Protein AF-A0A0B4C6R4-F1 (afdb_monomer)

Secondary structure (DSSP, 8-state):
--PPP----S---SSGGGS------S-S-----PEEEEEEEEEESTT--B-TT-EEEEEETTS-EEEEEEE---GGGTTSS-S---TTGGGTTTEEEEEESSS-EEEEEEEP---SS-HHHHHHHHHHHHHHHHHHHHHHHHHHHHHHIIIIIHHHHHHHHHHHHH-TTTGGGGHHHHHHHHHHHHHT-TTHHHHHHHTS-HHHHHHHHTHHHHHHHHHHHHHT-HHHHHHHHHHHHHHHHT-GGGHHHHHHHHHHHHTHHHHHHHHHHHHHH-SHHHHHHHHHHHHHHT--HHHHHHHHHTT-GGGHHHHHHHHHHHHHHHHHTTTT-HHHHHHHHHHHHHHHHHHHHHHHHTTTT--SSS--HHHHHHHHHHHHHHHHHHHHHHHHHHHTT--EEEEEETTSEEEEEEE-S-------TT-PPP---SS-TT---S-HHHHHHHHT-BTTB---STT-STTPPPPPTT--HHHHHHHHHHHHH-TT-EEEESSSSSSSB-TTSPBPPEEEE-TTSPPPEETTEEEEEEEETTTTEEEEEEE--

pLDDT: mean 71.75, std 19.53, range [26.69, 96.69]

Nearest PDB structures (foldseek):
  4oq1-assembly1_A  TM=5.839E-01  e=1.586E+00  Streptococcus pneumoniae TIGR4
  7rdr-assembly1_A  TM=2.436E-01  e=9.696E+00  unidentified
  7sqc-assembly1_1W  TM=1.570E-01  e=2.900E+00  Chlamydomonas reinhardtii
  7sqc-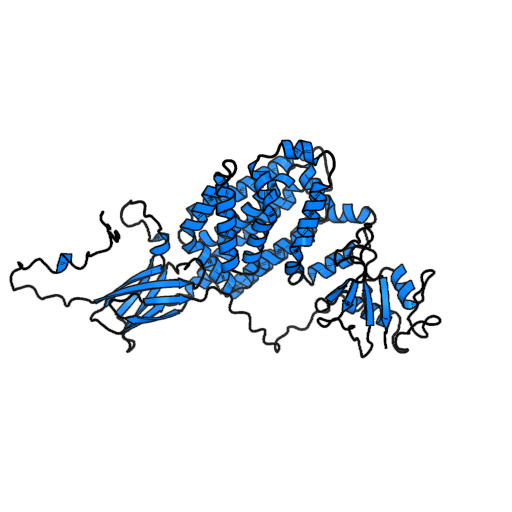assembly1_1K  TM=1.178E-01  e=4.613E+00  Chlamydomonas reinhardtii

Solvent-accessible surface area (backbone atoms only — not comparable to full-atom values): 30141 Å² total; per-residue (Å²): 134,82,90,82,80,87,84,90,78,87,88,82,59,84,71,61,70,71,77,72,75,93,79,73,79,95,81,66,83,76,72,74,75,58,24,54,30,42,33,40,27,25,32,65,48,89,74,51,34,18,44,48,62,40,35,36,35,33,20,36,81,85,66,52,76,62,46,71,81,48,52,18,32,28,64,69,66,54,73,81,70,76,91,64,90,70,84,67,62,54,82,56,33,6,26,43,74,51,67,30,86,55,77,48,56,31,34,42,30,38,49,59,58,78,39,81,66,61,49,70,60,42,48,53,55,52,48,51,53,45,55,56,43,40,55,50,46,56,59,65,42,37,55,48,48,50,65,49,38,74,77,72,46,67,82,56,43,70,61,50,58,53,48,47,75,73,29,63,79,67,54,59,82,58,48,68,62,55,55,46,46,51,48,53,51,60,73,64,47,76,75,60,48,60,64,56,53,73,67,49,57,71,42,49,54,54,44,53,78,47,38,68,56,59,48,49,26,56,46,20,48,21,71,34,36,59,58,57,22,54,52,33,50,52,52,49,40,55,56,35,61,75,37,80,77,27,44,71,59,24,49,53,46,49,51,49,60,62,60,27,38,58,22,50,40,33,48,36,52,40,34,34,75,46,64,56,40,41,45,53,38,51,37,56,46,51,48,56,72,65,57,46,75,66,48,57,49,50,28,47,77,52,61,47,50,63,41,48,52,59,51,54,50,24,50,52,30,39,56,50,24,37,34,18,54,74,65,60,35,49,64,59,19,49,50,32,41,46,52,29,49,49,52,42,49,51,37,45,50,43,43,58,73,41,70,86,78,68,82,60,74,94,65,50,69,30,54,56,59,37,50,57,56,51,49,58,61,66,50,30,68,52,52,31,49,30,39,50,17,53,60,24,53,45,70,48,76,29,78,36,38,46,80,40,80,25,70,37,76,39,83,37,62,46,68,69,77,79,77,59,85,83,70,67,71,80,80,70,74,84,61,67,88,85,56,61,78,48,45,72,70,31,46,39,21,24,41,69,29,52,100,91,40,64,8,18,38,53,88,27,37,93,97,48,52,42,40,58,83,88,47,48,74,67,54,49,40,29,55,50,30,50,59,75,64,38,82,83,49,39,75,44,61,74,35,62,88,64,49,58,46,23,99,84,71,43,53,16,39,24,36,44,16,37,93,87,68,43,58,45,66,57,96,86,42,33,36,46,40,33,34,14,86,69,45,74,35,47,64,42,46,39,47,61,134

Structure (mmCIF, N/CA/C/O backbone):
data_AF-A0A0B4C6R4-F1
#
_entry.id   AF-A0A0B4C6R4-F1
#
loop_
_atom_site.group_PDB
_atom_site.id
_atom_site.type_symbol
_atom_site.label_atom_id
_atom_site.label_alt_id
_atom_site.label_comp_id
_atom_site.label_asym_id
_atom_site.label_entity_id
_atom_site.label_seq_id
_atom_site.pdbx_PDB_ins_code
_atom_site.Cartn_x
_atom_site.Cartn_y
_atom_site.Cartn_z
_atom_site.occupancy
_atom_site.B_iso_or_equiv
_atom_site.auth_seq_id
_atom_site.auth_comp_id
_atom_site.auth_asym_id
_atom_site.auth_atom_id
_atom_site.pdbx_PDB_model_num
ATOM 1 N N . MET A 1 1 ? 20.514 -15.424 52.430 1.00 34.81 1 MET A N 1
ATOM 2 C CA . MET A 1 1 ? 19.840 -14.358 53.196 1.00 34.81 1 MET A CA 1
ATOM 3 C C . MET A 1 1 ? 18.773 -13.767 52.292 1.00 34.81 1 MET A C 1
ATOM 5 O O . MET A 1 1 ? 19.147 -13.250 51.255 1.00 34.81 1 MET A O 1
ATOM 9 N N . GLY A 1 2 ? 17.500 -13.946 52.667 1.00 31.70 2 GLY A N 1
ATOM 10 C CA . GLY A 1 2 ? 16.307 -13.232 52.178 1.00 31.70 2 GLY A CA 1
ATOM 11 C C . GLY A 1 2 ? 15.902 -13.377 50.701 1.00 31.70 2 GLY A C 1
ATOM 12 O O . GLY A 1 2 ? 16.563 -12.789 49.853 1.00 31.70 2 GLY A O 1
ATOM 13 N N . PRO A 1 3 ? 14.779 -14.047 50.374 1.00 29.89 3 PRO A N 1
ATOM 14 C CA . PRO A 1 3 ? 14.048 -13.753 49.149 1.00 29.89 3 PRO A CA 1
ATOM 15 C C . PRO A 1 3 ? 13.163 -12.515 49.385 1.00 29.89 3 PRO A C 1
ATOM 17 O O . PRO A 1 3 ? 12.374 -12.495 50.330 1.00 29.89 3 PRO A O 1
ATOM 20 N N . SER A 1 4 ? 13.292 -11.491 48.541 1.00 28.95 4 SER A N 1
ATOM 21 C CA . SER A 1 4 ? 12.327 -10.384 48.466 1.00 28.95 4 SER A CA 1
ATOM 22 C C . SER A 1 4 ? 11.392 -10.594 47.266 1.00 28.95 4 SER A C 1
ATOM 24 O O . SER A 1 4 ? 11.861 -11.066 46.228 1.00 28.95 4 SER A O 1
ATOM 26 N N . PRO A 1 5 ? 10.088 -10.291 47.399 1.00 37.41 5 PRO A N 1
ATOM 27 C CA . PRO A 1 5 ? 9.052 -10.701 46.458 1.00 37.41 5 PRO A CA 1
ATOM 28 C C . PRO A 1 5 ? 8.777 -9.658 45.362 1.00 37.41 5 PRO A C 1
ATOM 30 O O . PRO A 1 5 ? 9.142 -8.490 45.474 1.00 37.41 5 PRO A O 1
ATOM 33 N N . HIS A 1 6 ? 8.095 -10.125 44.316 1.00 30.67 6 HIS A N 1
ATOM 34 C CA . HIS A 1 6 ? 7.533 -9.370 43.196 1.00 30.67 6 HIS A CA 1
ATOM 35 C C . HIS A 1 6 ? 6.836 -8.060 43.606 1.00 30.67 6 HIS A C 1
ATOM 37 O O . HIS A 1 6 ? 5.961 -8.059 44.470 1.00 30.67 6 HIS A O 1
ATOM 43 N N . SER A 1 7 ? 7.157 -6.963 42.913 1.00 29.66 7 SER A N 1
ATOM 44 C CA . SER A 1 7 ? 6.390 -5.715 42.947 1.00 29.66 7 SER A CA 1
ATOM 45 C C . SER A 1 7 ? 5.370 -5.684 41.803 1.00 29.66 7 SER A C 1
ATOM 47 O O . SER A 1 7 ? 5.641 -5.163 40.723 1.00 29.66 7 SER A O 1
ATOM 49 N N . SER A 1 8 ? 4.183 -6.235 42.040 1.00 32.81 8 SER A N 1
ATOM 50 C CA . SER A 1 8 ? 2.961 -5.855 41.325 1.00 32.81 8 SER A CA 1
ATOM 51 C C . SER A 1 8 ? 2.418 -4.588 41.989 1.00 32.81 8 SER A C 1
ATOM 53 O O . SER A 1 8 ? 1.721 -4.658 43.001 1.00 32.81 8 SER A O 1
ATOM 55 N N . GLY A 1 9 ? 2.826 -3.425 41.489 1.00 31.73 9 GLY A N 1
ATOM 56 C CA . GLY A 1 9 ? 2.442 -2.131 42.039 1.00 31.73 9 GLY A CA 1
ATOM 57 C C . GLY A 1 9 ? 1.692 -1.302 41.012 1.00 31.73 9 GLY A C 1
ATOM 58 O O . GLY A 1 9 ? 2.299 -0.837 40.057 1.00 31.73 9 GLY A O 1
ATOM 59 N N . GLY A 1 10 ? 0.405 -1.076 41.275 1.00 33.78 10 GLY A N 1
ATOM 60 C CA . GLY A 1 10 ? -0.327 0.069 40.742 1.00 33.78 10 GLY A CA 1
ATOM 61 C C . GLY A 1 10 ? -1.400 -0.262 39.720 1.00 33.78 10 GLY A C 1
ATOM 62 O O . GLY A 1 10 ? -1.220 0.074 38.569 1.00 33.78 10 GLY A O 1
ATOM 63 N N . LEU A 1 11 ? -2.509 -0.859 40.159 1.00 34.34 11 LEU A N 1
ATOM 64 C CA . LEU A 1 11 ? -3.864 -0.647 39.624 1.00 34.34 11 LEU A CA 1
ATOM 65 C C . LEU A 1 11 ? -4.843 -1.248 40.651 1.00 34.34 11 LEU A C 1
ATOM 67 O O . LEU A 1 11 ? -5.426 -2.308 40.455 1.00 34.34 11 LEU A O 1
ATOM 71 N N . MET A 1 12 ? -4.957 -0.605 41.813 1.00 34.78 12 MET A N 1
ATOM 72 C CA . MET A 1 12 ? -6.008 -0.905 42.785 1.00 34.78 12 MET A CA 1
ATOM 73 C C . MET A 1 12 ? -6.695 0.402 43.193 1.00 34.78 12 MET A C 1
ATOM 75 O O . MET A 1 12 ? -6.145 1.220 43.923 1.00 34.78 12 MET A O 1
ATOM 79 N N . ASN A 1 13 ? -7.931 0.516 42.704 1.00 37.38 13 ASN A N 1
ATOM 80 C CA . ASN A 1 13 ? -9.104 0.960 43.450 1.00 37.38 13 ASN A CA 1
ATOM 81 C C . ASN A 1 13 ? -9.411 2.464 43.536 1.00 37.38 13 ASN A C 1
ATOM 83 O O . ASN A 1 13 ? -9.311 3.086 44.589 1.00 37.38 13 ASN A O 1
ATOM 87 N N . ALA A 1 14 ? -10.008 2.988 42.460 1.00 36.78 14 ALA A N 1
ATOM 88 C CA . ALA A 1 14 ? -11.039 4.027 42.584 1.00 36.78 14 ALA A CA 1
ATOM 89 C C . ALA A 1 14 ? -12.377 3.456 43.121 1.00 36.78 14 ALA A C 1
ATOM 91 O O . ALA A 1 14 ? -13.186 4.201 43.669 1.00 36.78 14 ALA A O 1
ATOM 92 N N . ALA A 1 15 ? -12.591 2.133 43.033 1.00 38.88 15 ALA A N 1
ATOM 93 C CA . ALA A 1 15 ? -13.784 1.458 43.554 1.00 38.88 15 ALA A CA 1
ATOM 94 C C . ALA A 1 15 ? -13.783 1.290 45.093 1.00 38.88 15 ALA A C 1
ATOM 96 O O . ALA A 1 15 ? -14.822 1.471 45.724 1.00 38.88 15 ALA A O 1
ATOM 97 N N . ASP A 1 16 ? -12.628 1.053 45.734 1.00 35.66 16 ASP A N 1
ATOM 98 C CA . ASP A 1 16 ? -12.569 0.875 47.203 1.00 35.66 16 ASP A CA 1
ATOM 99 C C . ASP A 1 16 ? -12.644 2.192 47.986 1.00 35.66 16 ASP A C 1
ATOM 101 O O . ASP A 1 16 ? -12.966 2.195 49.177 1.00 35.66 16 ASP A O 1
ATOM 105 N N . ALA A 1 17 ? -12.398 3.335 47.340 1.00 36.25 17 ALA A N 1
ATOM 106 C CA . ALA A 1 17 ? -12.518 4.637 47.993 1.00 36.25 17 ALA A CA 1
ATOM 107 C C . ALA A 1 17 ? -13.982 5.005 48.315 1.00 36.25 17 ALA A C 1
ATOM 109 O O . ALA A 1 17 ? -14.230 5.832 49.194 1.00 36.25 17 ALA A O 1
ATOM 110 N N . ALA A 1 18 ? -14.960 4.368 47.661 1.00 38.81 18 ALA A N 1
ATOM 111 C CA . ALA A 1 18 ? -16.380 4.603 47.917 1.00 38.81 18 ALA A CA 1
ATOM 112 C C . ALA A 1 18 ? -16.940 3.782 49.097 1.00 38.81 18 ALA A C 1
ATOM 114 O O . ALA A 1 18 ? -17.978 4.141 49.651 1.00 38.81 18 ALA A O 1
ATOM 115 N N . ALA A 1 19 ? -16.257 2.713 49.526 1.00 39.34 19 ALA A N 1
ATOM 116 C CA . ALA A 1 19 ? -16.806 1.749 50.484 1.00 39.34 19 ALA A CA 1
ATOM 117 C C . ALA A 1 19 ? -16.517 2.052 51.971 1.00 39.34 19 ALA A C 1
ATOM 119 O O . ALA A 1 19 ? -17.054 1.368 52.840 1.00 39.34 19 ALA A O 1
ATOM 120 N N . SER A 1 20 ? -15.700 3.061 52.307 1.00 41.09 20 SER A N 1
ATOM 121 C CA . SER A 1 20 ? -15.208 3.252 53.690 1.00 41.09 20 SER A CA 1
ATOM 122 C C . SER A 1 20 ? -15.695 4.504 54.432 1.00 41.09 20 SER A C 1
ATOM 124 O O . SER A 1 20 ? -15.267 4.737 55.561 1.00 41.09 20 SER A O 1
ATOM 126 N N . ASN A 1 21 ? -16.625 5.294 53.884 1.00 35.59 21 ASN A N 1
ATOM 127 C CA . ASN A 1 21 ? -17.087 6.520 54.552 1.00 35.59 21 ASN A CA 1
ATOM 128 C C . ASN A 1 21 ? -18.439 6.326 55.269 1.00 35.59 21 ASN A C 1
ATOM 130 O O . ASN A 1 21 ? -19.502 6.698 54.773 1.00 35.59 21 ASN A O 1
ATOM 134 N N . SER A 1 22 ? -18.403 5.725 56.462 1.00 43.62 22 SER A N 1
ATOM 135 C CA . SER A 1 22 ? -19.579 5.357 57.270 1.00 43.62 22 SER A CA 1
ATOM 136 C C . SER A 1 22 ? -20.221 6.519 58.055 1.00 43.62 22 SER A C 1
ATOM 138 O O . SER A 1 22 ? -20.624 6.342 59.205 1.00 43.62 22 SER A O 1
ATOM 140 N N . SER A 1 23 ? -20.314 7.725 57.490 1.00 46.41 23 SER A N 1
ATOM 141 C CA . SER A 1 23 ? -20.817 8.900 58.225 1.00 46.41 23 SER A CA 1
ATOM 142 C C . SER A 1 23 ? -21.620 9.888 57.370 1.00 46.41 23 SER A C 1
ATOM 144 O O . SER A 1 23 ? -21.361 11.091 57.362 1.00 46.41 23 SER A O 1
ATOM 146 N N . ARG A 1 24 ? -22.668 9.407 56.686 1.00 38.00 24 ARG A N 1
ATOM 147 C CA . ARG A 1 24 ? -23.722 10.278 56.131 1.00 38.00 24 ARG A CA 1
ATOM 148 C C . ARG A 1 24 ? -25.085 9.994 56.782 1.00 38.00 24 ARG A C 1
ATOM 150 O O . ARG A 1 24 ? -25.396 8.833 57.037 1.00 38.00 24 ARG A O 1
ATOM 157 N N . PRO A 1 25 ? -25.880 11.036 57.096 1.00 40.75 25 PRO A N 1
ATOM 158 C CA . PRO A 1 25 ? -27.148 10.888 57.802 1.00 40.75 25 PRO A CA 1
ATOM 159 C C . PRO A 1 25 ? -28.175 10.131 56.952 1.00 40.75 25 PRO A C 1
ATOM 161 O O . PRO A 1 25 ? -28.283 10.332 55.742 1.00 40.75 25 PRO A O 1
ATOM 164 N N . VAL A 1 26 ? -28.934 9.263 57.622 1.00 46.47 26 VAL A N 1
ATOM 165 C CA . VAL A 1 26 ? -30.017 8.443 57.067 1.00 46.47 26 VAL A CA 1
ATOM 166 C C . VAL A 1 26 ? -31.141 9.367 56.593 1.00 46.47 26 VAL A C 1
ATOM 168 O O . VAL A 1 26 ? -31.941 9.846 57.392 1.00 46.47 26 VAL A O 1
ATOM 171 N N . GLY A 1 27 ? -31.162 9.670 55.298 1.00 46.12 27 GLY A N 1
ATOM 172 C CA . GLY A 1 27 ? -32.176 10.550 54.711 1.00 46.12 27 GLY A CA 1
ATOM 173 C C . GLY A 1 27 ? -31.995 10.885 53.232 1.00 46.12 27 GLY A C 1
ATOM 174 O O . GLY A 1 27 ? -32.727 11.724 52.718 1.00 46.12 27 GLY A O 1
ATOM 175 N N . LEU A 1 28 ? -31.050 10.254 52.535 1.00 42.50 28 LEU A N 1
ATOM 176 C CA . LEU A 1 28 ? -30.930 10.366 51.087 1.00 42.50 28 LEU A CA 1
ATOM 177 C C . LEU A 1 28 ? -31.431 9.060 50.486 1.00 42.50 28 LEU A C 1
ATOM 179 O O . LEU A 1 28 ? -30.980 7.984 50.873 1.00 42.50 28 LEU A O 1
ATOM 183 N N . VAL A 1 29 ? -32.395 9.173 49.575 1.00 43.81 29 VAL A N 1
ATOM 184 C CA . VAL A 1 29 ? -32.734 8.119 48.621 1.00 43.81 29 VAL A CA 1
ATOM 185 C C . VAL A 1 29 ? -31.407 7.610 48.064 1.00 43.81 29 VAL A C 1
ATOM 187 O O . VAL A 1 29 ? -30.680 8.382 47.442 1.00 43.81 29 VAL A O 1
ATOM 190 N N . CYS A 1 30 ? -31.040 6.361 48.360 1.00 46.34 30 CYS A N 1
ATOM 191 C CA . CYS A 1 30 ? -29.966 5.715 47.623 1.00 46.34 30 CYS A CA 1
ATOM 192 C C . CYS A 1 30 ? -30.422 5.728 46.167 1.00 46.34 30 CYS A C 1
ATOM 194 O O . CYS A 1 30 ? -31.392 5.045 45.831 1.00 46.34 30 CYS A O 1
ATOM 196 N N . GLU A 1 31 ? -29.779 6.534 45.321 1.00 52.34 31 GLU A N 1
ATOM 197 C CA . GLU A 1 31 ? -29.832 6.245 43.895 1.00 52.34 31 GLU A CA 1
ATOM 198 C C . GLU A 1 31 ? -29.427 4.773 43.746 1.00 52.34 31 GLU A C 1
ATOM 200 O O . GLU A 1 31 ? -28.472 4.345 44.408 1.00 52.34 31 GLU A O 1
ATOM 205 N N . PRO A 1 32 ? -30.199 3.958 43.006 1.00 55.75 32 PRO A N 1
ATOM 206 C CA . PRO A 1 32 ? -29.834 2.565 42.812 1.00 55.75 32 PRO A CA 1
ATOM 207 C C . PRO A 1 32 ? -28.404 2.537 42.277 1.00 55.75 32 PRO A C 1
ATOM 209 O O . PRO A 1 32 ? -28.096 3.280 41.347 1.00 55.75 32 PRO A O 1
ATOM 212 N N . CYS A 1 33 ? -27.532 1.735 42.896 1.00 60.56 33 CYS A N 1
ATOM 213 C CA . CYS A 1 33 ? -26.173 1.534 42.408 1.00 60.56 33 CYS A CA 1
ATOM 214 C C . CYS A 1 33 ? -26.273 1.075 40.949 1.00 60.56 33 CYS A C 1
ATOM 216 O O . CYS A 1 33 ? -26.639 -0.072 40.695 1.00 60.56 33 CYS A O 1
ATOM 218 N N . GLN A 1 34 ? -26.031 1.983 40.004 1.00 73.75 34 GLN A N 1
ATOM 219 C CA . GLN A 1 34 ? -25.993 1.637 38.592 1.00 73.75 34 GLN A CA 1
ATOM 220 C C . GLN A 1 34 ? -24.768 0.754 38.375 1.00 73.75 34 GLN A C 1
ATOM 222 O O . GLN A 1 34 ? -23.678 1.039 38.878 1.00 73.75 34 GLN A O 1
ATOM 227 N N . ALA A 1 35 ? -24.971 -0.361 37.685 1.00 80.88 35 ALA A N 1
ATOM 228 C CA . ALA A 1 35 ? -23.885 -1.254 37.344 1.00 80.88 35 ALA A CA 1
ATOM 229 C C . ALA A 1 35 ? -23.090 -0.624 36.198 1.00 80.88 35 ALA A C 1
ATOM 231 O O . ALA A 1 35 ? -23.662 -0.242 35.179 1.00 80.88 35 ALA A O 1
ATOM 232 N N . VAL A 1 36 ? -21.773 -0.522 36.345 1.00 83.31 36 VAL A N 1
ATOM 233 C CA . VAL A 1 36 ? -20.920 0.021 35.284 1.00 83.31 36 VAL A CA 1
ATOM 234 C C . VAL A 1 36 ? -20.619 -1.082 34.274 1.00 83.31 36 VAL A C 1
ATOM 236 O O . VAL A 1 36 ? -20.193 -2.184 34.635 1.00 83.31 36 VAL A O 1
ATOM 239 N N . GLY A 1 37 ? -20.842 -0.785 32.999 1.00 85.62 37 GLY A N 1
ATOM 240 C CA . GLY A 1 37 ? -20.429 -1.623 31.884 1.00 85.62 37 GLY A CA 1
ATOM 241 C C . GLY A 1 37 ? -19.327 -0.952 31.075 1.00 85.62 37 GLY A C 1
ATOM 242 O O . GLY A 1 37 ? -19.273 0.275 30.965 1.00 85.62 37 GLY A O 1
ATOM 243 N N . TRP A 1 38 ? -18.437 -1.761 30.507 1.00 88.25 38 TRP A N 1
ATOM 244 C CA . TRP A 1 38 ? -17.374 -1.285 29.632 1.00 88.25 38 TRP A CA 1
ATOM 245 C C . TRP A 1 38 ? -17.141 -2.263 28.482 1.00 88.25 38 TRP A C 1
ATOM 247 O O . TRP A 1 38 ? -17.266 -3.479 28.635 1.00 88.25 38 TRP A O 1
ATOM 257 N N . MET A 1 39 ? -16.832 -1.725 27.307 1.00 92.31 39 MET A N 1
ATOM 258 C CA . MET A 1 39 ? -16.548 -2.489 26.094 1.00 92.31 39 MET A CA 1
ATOM 259 C C . MET A 1 39 ? -15.341 -1.913 25.361 1.00 92.31 39 MET A C 1
ATOM 261 O O . MET A 1 39 ? -15.028 -0.727 25.496 1.00 92.31 39 MET A O 1
ATOM 265 N N . TYR A 1 40 ? -14.703 -2.747 24.545 1.00 92.69 40 TYR A N 1
ATOM 266 C CA . TYR A 1 40 ? -13.702 -2.327 23.568 1.00 92.69 40 TYR A CA 1
ATOM 267 C C . TYR A 1 40 ? -13.986 -2.978 22.216 1.00 92.69 40 TYR A C 1
ATOM 269 O O . TYR A 1 40 ? -14.372 -4.145 22.142 1.00 92.69 40 TYR A O 1
ATOM 277 N N . ALA A 1 41 ? -13.862 -2.186 21.155 1.00 94.25 41 ALA A N 1
ATOM 278 C CA . ALA A 1 41 ? -14.040 -2.625 19.784 1.00 94.25 41 ALA A CA 1
ATOM 279 C C . ALA A 1 41 ? -12.694 -2.583 19.069 1.00 94.25 41 ALA A C 1
ATOM 281 O O . ALA A 1 41 ? -12.068 -1.522 19.004 1.00 94.25 41 ALA A O 1
ATOM 282 N N . GLN A 1 42 ? -12.264 -3.722 18.534 1.00 94.19 42 GLN A N 1
ATOM 283 C CA . GLN A 1 42 ? -10.971 -3.864 17.868 1.00 94.19 42 GLN A CA 1
ATOM 284 C C . GLN A 1 42 ? -11.026 -4.890 16.735 1.00 94.19 42 GLN A C 1
ATOM 286 O O . GLN A 1 42 ? -11.927 -5.733 16.667 1.00 94.19 42 GLN A O 1
ATOM 291 N N . TYR A 1 43 ? -10.051 -4.804 15.841 1.00 93.19 43 TYR A N 1
ATOM 292 C CA . TYR A 1 43 ? -9.765 -5.847 14.876 1.00 93.19 43 TYR A CA 1
ATOM 293 C C . TYR A 1 43 ? -8.974 -6.983 15.533 1.00 93.19 43 TYR A C 1
ATOM 295 O O . TYR A 1 43 ? -8.234 -6.770 16.489 1.00 93.19 43 TYR A O 1
ATOM 303 N N . ASP A 1 44 ? -9.169 -8.196 15.025 1.00 91.56 44 ASP A N 1
ATOM 304 C CA . ASP A 1 44 ? -8.348 -9.367 15.341 1.00 91.56 44 ASP A CA 1
ATOM 305 C C . ASP A 1 44 ? -7.111 -9.364 14.428 1.00 91.56 44 ASP A C 1
ATOM 307 O O . ASP A 1 44 ? -7.080 -10.019 13.384 1.00 91.56 44 ASP A O 1
ATOM 311 N N . ASP A 1 45 ? -6.147 -8.504 14.753 1.00 90.81 45 ASP A N 1
ATOM 312 C CA . ASP A 1 45 ? -4.862 -8.338 14.071 1.00 90.81 45 ASP A CA 1
ATOM 313 C C . ASP A 1 45 ? -3.706 -8.250 15.077 1.00 90.81 45 ASP A C 1
ATOM 315 O O . ASP A 1 45 ? -3.913 -8.118 16.279 1.00 90.81 45 ASP A O 1
ATOM 319 N N . ARG A 1 46 ? -2.457 -8.284 14.586 1.00 89.94 46 ARG A N 1
ATOM 320 C CA . ARG A 1 46 ? -1.239 -8.236 15.428 1.00 89.94 46 ARG A CA 1
ATOM 321 C C . ARG A 1 46 ? -1.223 -7.029 16.363 1.00 89.94 46 ARG A C 1
ATOM 323 O O . ARG A 1 46 ? -0.613 -7.041 17.427 1.00 89.94 46 ARG A O 1
ATOM 330 N N . TRP A 1 47 ? -1.843 -5.964 15.896 1.00 88.62 47 TRP A N 1
ATOM 331 C CA . TRP A 1 47 ? -1.876 -4.676 16.534 1.00 88.62 47 TRP A CA 1
ATOM 332 C C . TRP A 1 47 ? -3.070 -4.528 17.488 1.00 88.62 47 TRP A C 1
ATOM 334 O O . TRP A 1 47 ? -3.055 -3.572 18.251 1.00 88.62 47 TRP A O 1
ATOM 344 N N . ASP A 1 48 ? -4.069 -5.412 17.521 1.00 89.56 48 ASP A N 1
ATOM 345 C CA . ASP A 1 48 ? -5.338 -5.154 18.228 1.00 89.56 48 ASP A CA 1
ATOM 346 C C . ASP A 1 48 ? -5.909 -3.777 17.836 1.00 89.56 48 ASP A C 1
ATOM 348 O O . ASP A 1 48 ? -6.216 -2.922 18.671 1.00 89.56 48 ASP A O 1
ATOM 352 N N . THR A 1 49 ? -5.933 -3.496 16.532 1.00 90.75 49 THR A N 1
ATOM 353 C CA . THR A 1 49 ? -6.244 -2.175 15.989 1.00 90.75 49 THR A CA 1
ATOM 354 C C . THR A 1 49 ? -7.642 -1.747 16.448 1.00 90.75 49 THR A C 1
ATOM 356 O O . THR A 1 49 ? -8.621 -2.429 16.145 1.00 90.75 49 THR A O 1
ATOM 359 N N . PRO A 1 50 ? -7.790 -0.612 17.151 1.00 90.12 50 PRO A N 1
ATOM 360 C CA . PRO A 1 50 ? -9.094 -0.175 17.637 1.00 90.12 50 PRO A CA 1
ATOM 361 C C . PRO A 1 50 ? -10.082 0.156 16.511 1.00 90.12 50 PRO A C 1
ATOM 363 O O . PRO A 1 50 ? -9.691 0.548 15.410 1.00 90.12 50 PRO A O 1
ATOM 366 N N . ILE A 1 51 ? -11.383 0.098 16.810 1.00 91.25 51 ILE A N 1
ATOM 367 C CA . ILE A 1 51 ? -12.467 0.608 15.956 1.00 91.25 51 ILE A CA 1
ATOM 368 C C . ILE A 1 51 ? -13.021 1.900 16.582 1.00 91.25 51 ILE A C 1
ATOM 370 O O . ILE A 1 51 ? -13.987 1.854 17.353 1.00 91.25 51 ILE A O 1
ATOM 374 N N . PRO A 1 52 ? -12.420 3.068 16.299 1.00 87.25 52 PRO A N 1
ATOM 375 C CA . PRO A 1 52 ? -12.836 4.325 16.912 1.00 87.25 52 PRO A CA 1
ATOM 376 C C . PRO A 1 52 ? -14.092 4.927 16.260 1.00 87.25 52 PRO A C 1
ATOM 378 O O . PRO A 1 52 ? -14.446 4.607 15.122 1.00 87.25 52 PRO A O 1
ATOM 381 N N . LEU A 1 53 ? -14.762 5.834 16.980 1.00 86.44 53 LEU A N 1
ATOM 382 C CA . LEU A 1 53 ? -15.927 6.615 16.536 1.00 86.44 53 LEU A CA 1
ATOM 383 C C . LEU A 1 53 ? -17.144 5.793 16.055 1.00 86.44 53 LEU A C 1
ATOM 385 O O . LEU A 1 53 ? -18.073 6.357 15.463 1.00 86.44 53 LEU A O 1
ATOM 389 N N . ALA A 1 54 ? -17.168 4.486 16.321 1.00 89.75 54 ALA A N 1
ATOM 390 C CA . ALA A 1 54 ? -18.273 3.601 15.975 1.00 89.75 54 ALA A CA 1
ATOM 391 C C . ALA A 1 54 ? -19.446 3.839 16.927 1.00 89.75 54 ALA A C 1
ATOM 393 O O . ALA A 1 54 ? -19.240 3.960 18.134 1.00 89.75 54 ALA A O 1
ATOM 394 N N . GLN A 1 55 ? -20.665 3.922 16.394 1.00 92.50 55 GLN A N 1
ATOM 395 C CA . GLN A 1 55 ? -21.857 4.072 17.223 1.00 92.50 55 GLN A CA 1
ATOM 396 C C . GLN A 1 55 ? -22.130 2.780 17.985 1.00 92.50 55 GLN A C 1
ATOM 398 O O . GLN A 1 55 ? -22.101 1.699 17.403 1.00 92.50 55 GLN A O 1
ATOM 403 N N . VAL A 1 56 ? -22.414 2.911 19.277 1.00 93.88 56 VAL A N 1
ATOM 404 C CA . VAL A 1 56 ? -22.672 1.792 20.178 1.00 93.88 56 VAL A CA 1
ATOM 405 C C . VAL A 1 56 ? -24.136 1.798 20.600 1.00 93.88 56 VAL A C 1
ATOM 407 O O . VAL A 1 56 ? -24.711 2.837 20.945 1.00 93.88 56 VAL A O 1
ATOM 410 N N . GLN A 1 57 ? -24.727 0.610 20.603 1.00 94.56 57 GLN A N 1
ATOM 411 C CA . GLN A 1 57 ? -25.989 0.326 21.262 1.00 94.56 57 GLN A CA 1
ATOM 412 C C . GLN A 1 57 ? -25.789 -0.825 22.241 1.00 94.56 57 GLN A C 1
ATOM 414 O O . GLN A 1 57 ? -25.237 -1.870 21.898 1.00 94.56 57 GLN A O 1
ATOM 419 N N . VAL A 1 58 ? -26.262 -0.632 23.466 1.00 93.06 58 VAL A N 1
ATOM 420 C CA . VAL A 1 58 ? -26.266 -1.645 24.513 1.00 93.06 58 VAL A CA 1
ATOM 421 C C . VAL A 1 58 ? -27.708 -1.995 24.827 1.00 93.06 58 VAL A C 1
ATOM 423 O O . VAL A 1 58 ? -28.536 -1.121 25.087 1.00 93.06 58 VAL A O 1
ATOM 426 N N . SER A 1 59 ? -28.018 -3.282 24.822 1.00 93.12 59 SER A N 1
ATOM 427 C CA . SER A 1 59 ? -29.321 -3.807 25.217 1.00 93.12 59 SER A CA 1
ATOM 428 C C . SER A 1 59 ? -29.179 -4.924 26.243 1.00 93.12 59 SER A C 1
ATOM 430 O O . SER A 1 59 ? -28.112 -5.519 26.397 1.00 93.12 59 SER A O 1
ATOM 432 N N . ASP A 1 60 ? -30.249 -5.192 26.983 1.00 89.75 60 ASP A N 1
ATOM 433 C CA . ASP A 1 60 ? -30.333 -6.390 27.809 1.00 89.75 60 ASP A CA 1
ATOM 434 C C . ASP A 1 60 ? -30.501 -7.649 26.932 1.00 89.75 60 ASP A C 1
ATOM 436 O O . ASP A 1 60 ? -30.705 -7.585 25.717 1.00 89.75 60 ASP A O 1
ATOM 440 N N . ILE A 1 61 ? -30.453 -8.831 27.550 1.00 86.00 61 ILE A N 1
ATOM 441 C CA . ILE A 1 61 ? -30.636 -10.106 26.833 1.00 86.00 61 ILE A CA 1
ATOM 442 C C . ILE A 1 61 ? -32.020 -10.259 26.168 1.00 86.00 61 ILE A C 1
ATOM 444 O O . ILE A 1 61 ? -32.192 -11.110 25.296 1.00 86.00 61 ILE A O 1
ATOM 448 N N . ASN A 1 62 ? -33.005 -9.452 26.570 1.00 86.25 62 ASN A N 1
ATOM 449 C CA . ASN A 1 62 ? -34.361 -9.448 26.024 1.00 86.25 62 ASN A CA 1
ATOM 450 C C . ASN A 1 62 ? -34.535 -8.411 24.897 1.00 86.25 62 ASN A C 1
ATOM 452 O O . ASN A 1 62 ? -35.618 -8.328 24.315 1.00 86.25 62 ASN A O 1
ATOM 456 N N . GLY A 1 63 ? -33.490 -7.639 24.575 1.00 84.38 63 GLY A N 1
ATOM 457 C CA . GLY A 1 63 ? -33.493 -6.598 23.549 1.00 84.38 63 GLY A CA 1
ATOM 458 C C . GLY A 1 63 ? -33.990 -5.229 24.023 1.00 84.38 63 GLY A C 1
ATOM 459 O O . GLY A 1 63 ? -34.184 -4.340 23.194 1.00 84.38 63 GLY A O 1
ATOM 460 N N . ALA A 1 64 ? -34.199 -5.021 25.326 1.00 89.38 64 ALA A N 1
ATOM 461 C CA . ALA A 1 64 ? -34.501 -3.700 25.865 1.00 89.38 64 ALA A CA 1
ATOM 462 C C . ALA A 1 64 ? -33.238 -2.830 25.838 1.00 89.38 64 ALA A C 1
ATOM 464 O O . ALA A 1 64 ? -32.203 -3.211 26.380 1.00 89.38 64 ALA A O 1
ATOM 465 N N . VAL A 1 65 ? -33.317 -1.661 25.200 1.00 91.44 65 VAL A N 1
ATOM 466 C CA . VAL A 1 65 ? -32.185 -0.732 25.087 1.00 91.44 65 VAL A CA 1
ATOM 467 C C . VAL A 1 65 ? -31.831 -0.175 26.466 1.00 91.44 65 VAL A C 1
ATOM 469 O O . VAL A 1 65 ? -32.680 0.401 27.145 1.00 91.44 65 VAL A O 1
ATOM 472 N N . ILE A 1 66 ? -30.573 -0.361 26.858 1.00 88.88 66 ILE A N 1
ATOM 473 C CA . ILE A 1 66 ? -29.975 0.151 28.096 1.00 88.88 66 ILE A CA 1
ATOM 474 C C . ILE A 1 66 ? -29.295 1.489 27.825 1.00 88.88 66 ILE A C 1
ATOM 476 O O . ILE A 1 66 ? -29.488 2.440 28.576 1.00 88.88 66 ILE A O 1
ATOM 480 N N . ASP A 1 67 ? -28.527 1.555 26.741 1.00 88.00 67 ASP A N 1
ATOM 481 C CA . ASP A 1 67 ? -27.825 2.754 26.306 1.00 88.00 67 ASP A CA 1
ATOM 482 C C . ASP A 1 67 ? -27.746 2.773 24.775 1.00 88.00 67 ASP A C 1
ATOM 484 O O . ASP A 1 67 ? -27.641 1.728 24.129 1.00 88.00 67 ASP A O 1
ATOM 488 N N . SER A 1 68 ? -27.837 3.953 24.174 1.00 86.38 68 SER A N 1
ATOM 489 C CA . SER A 1 68 ? -27.826 4.109 22.720 1.00 86.38 68 SER A CA 1
ATOM 490 C C . SER A 1 68 ? -27.330 5.484 22.310 1.00 86.38 68 SER A C 1
ATOM 492 O O . SER A 1 68 ? -27.684 6.486 22.929 1.00 86.38 68 SER A O 1
ATOM 494 N N . GLY A 1 69 ? -26.593 5.539 21.201 1.00 76.88 69 GLY A N 1
ATOM 495 C CA . GLY A 1 69 ? -26.155 6.795 20.589 1.00 76.88 69 GLY A CA 1
ATOM 496 C C . GLY A 1 69 ? -24.781 7.276 21.055 1.00 76.88 69 GLY A C 1
ATOM 497 O O . GLY A 1 69 ? -24.273 8.255 20.508 1.00 76.88 69 GLY A O 1
ATOM 498 N N . GLY A 1 70 ? -24.155 6.573 22.002 1.00 87.06 70 GLY A N 1
ATOM 499 C CA . GLY A 1 70 ? -22.744 6.744 22.330 1.00 87.06 70 GLY A CA 1
ATOM 500 C C . GLY A 1 70 ? -21.820 6.281 21.202 1.00 87.06 70 GLY A C 1
ATOM 501 O O . GLY A 1 70 ? -22.237 5.565 20.289 1.00 87.06 70 GLY A O 1
ATOM 502 N N . ARG A 1 71 ? -20.553 6.702 21.251 1.00 90.56 71 ARG A N 1
ATOM 503 C CA . ARG A 1 71 ? -19.520 6.299 20.287 1.00 90.56 71 ARG A CA 1
ATOM 504 C C . ARG A 1 71 ? -18.275 5.801 20.995 1.00 90.56 71 ARG A C 1
ATOM 506 O O . ARG A 1 71 ? -17.913 6.331 22.043 1.00 90.56 71 ARG A O 1
ATOM 513 N N . THR A 1 72 ? -17.587 4.845 20.383 1.00 90.50 72 THR A N 1
ATOM 514 C CA . THR A 1 72 ? -16.257 4.442 20.837 1.00 90.50 72 THR A CA 1
ATOM 515 C C . THR A 1 72 ? -15.269 5.609 20.746 1.00 90.50 72 THR A C 1
ATOM 517 O O . THR A 1 72 ? -15.338 6.430 19.822 1.00 90.50 72 THR A O 1
ATOM 520 N N . LYS A 1 73 ? -14.334 5.699 21.699 1.00 86.75 73 LYS A N 1
ATOM 521 C CA . LYS A 1 73 ? -13.312 6.758 21.728 1.00 86.75 73 LYS A CA 1
ATOM 522 C C . LYS A 1 73 ? -12.461 6.736 20.449 1.00 86.75 73 LYS A C 1
ATOM 524 O O . LYS A 1 73 ? -11.953 5.686 20.063 1.00 86.75 73 LYS A O 1
ATOM 529 N N . GLY A 1 74 ? -12.291 7.891 19.809 1.00 79.12 74 GLY A N 1
ATOM 530 C CA . GLY A 1 74 ? -11.356 8.126 18.700 1.00 79.12 74 GLY A CA 1
ATOM 531 C C . GLY A 1 74 ? -10.335 9.218 19.013 1.00 79.12 74 GLY A C 1
ATOM 532 O O . GLY A 1 74 ? -10.489 9.937 20.003 1.00 79.12 74 GLY A O 1
ATOM 533 N N . LEU A 1 75 ? -9.316 9.380 18.161 1.00 71.00 75 LEU A N 1
ATOM 534 C CA . LEU A 1 75 ? -8.254 10.379 18.378 1.00 71.00 75 LEU A CA 1
ATOM 535 C C . LEU A 1 75 ? -8.815 11.802 18.504 1.00 71.00 75 LEU A C 1
ATOM 537 O O . LEU A 1 75 ? -8.394 12.555 19.367 1.00 71.00 75 LEU A O 1
ATOM 541 N N . ALA A 1 76 ? -9.828 12.157 17.707 1.00 62.78 76 ALA A N 1
ATOM 542 C CA . ALA A 1 76 ? -10.467 13.477 17.774 1.00 62.78 76 ALA A CA 1
ATOM 543 C C . ALA A 1 76 ? -11.228 13.744 19.090 1.00 62.78 76 ALA A C 1
ATOM 545 O O . ALA A 1 76 ? -11.476 14.897 19.438 1.00 62.78 76 ALA A O 1
ATOM 546 N N . THR A 1 77 ? -11.629 12.689 19.803 1.00 58.09 77 THR A N 1
ATOM 547 C CA . THR A 1 77 ? -12.280 12.777 21.122 1.00 58.09 77 THR A CA 1
ATOM 548 C C . THR A 1 77 ? -11.289 12.601 22.274 1.00 58.09 77 THR A C 1
ATOM 550 O O . THR A 1 77 ? -11.620 12.905 23.416 1.00 58.09 77 THR A O 1
ATOM 553 N N . PHE A 1 78 ? -10.079 12.122 21.979 1.00 54.19 78 PHE A N 1
ATOM 554 C CA . PHE A 1 78 ? -9.001 11.902 22.932 1.00 54.19 78 PHE A CA 1
ATOM 555 C C . PHE A 1 78 ? -8.154 13.182 23.044 1.00 54.19 78 PHE A C 1
ATOM 557 O O . PHE A 1 78 ? -7.659 13.685 22.042 1.00 54.19 78 PHE A O 1
ATOM 564 N N . GLY A 1 79 ? -8.016 13.754 24.245 1.00 49.00 79 GLY A N 1
ATOM 565 C CA . GLY A 1 79 ? -7.309 15.032 24.456 1.00 49.00 79 GLY A CA 1
ATOM 566 C C . GLY A 1 79 ? -8.192 16.288 24.549 1.00 49.00 79 GLY A C 1
ATOM 567 O O . GLY A 1 79 ? -7.667 17.397 24.625 1.00 49.00 79 GLY A O 1
ATOM 568 N N . LEU A 1 80 ? -9.523 16.137 24.594 1.00 45.75 80 LEU A N 1
ATOM 569 C CA . LEU A 1 80 ? -10.428 17.177 25.121 1.00 45.75 80 LEU A CA 1
ATOM 570 C C . LEU A 1 80 ? -10.529 17.148 26.657 1.00 45.75 80 LEU A C 1
ATOM 572 O O . LEU A 1 80 ? -11.061 18.083 27.251 1.00 45.75 80 LEU A O 1
ATOM 576 N N . GLU A 1 81 ? -9.994 16.107 27.294 1.00 46.06 81 GLU A N 1
ATOM 577 C CA . GLU A 1 81 ? -9.870 15.991 28.744 1.00 46.06 81 GLU A CA 1
ATOM 578 C C . GLU A 1 81 ? -8.407 16.280 29.126 1.00 46.06 81 GLU A C 1
ATOM 580 O O . GLU A 1 81 ? -7.506 15.501 28.839 1.00 46.06 81 GLU A O 1
ATOM 585 N N . ASP A 1 82 ? -8.191 17.482 29.666 1.00 40.97 82 ASP A N 1
ATOM 586 C CA . ASP A 1 82 ? -7.020 17.983 30.395 1.00 40.97 82 ASP A CA 1
ATOM 587 C C . ASP A 1 82 ? -5.624 17.494 29.970 1.00 40.97 82 ASP A C 1
ATOM 589 O O . ASP A 1 82 ? -5.046 16.654 30.643 1.00 40.97 82 ASP A O 1
ATOM 593 N N . GLY A 1 83 ? -5.041 18.128 28.939 1.00 39.69 83 GLY A N 1
ATOM 594 C CA . GLY A 1 83 ? -3.644 18.623 28.858 1.00 39.69 83 GLY A CA 1
ATOM 595 C C . GLY A 1 83 ? -2.450 17.753 29.297 1.00 39.69 83 GLY A C 1
ATOM 596 O O . GLY A 1 83 ? -1.330 18.266 29.351 1.00 39.69 83 GLY A O 1
ATOM 597 N N . ILE A 1 84 ? -2.643 16.481 29.625 1.00 40.25 84 ILE A N 1
ATOM 598 C CA . ILE A 1 84 ? -1.625 15.563 30.119 1.00 40.25 84 ILE A CA 1
ATOM 599 C C . ILE A 1 84 ? -1.188 14.695 28.933 1.00 40.25 84 ILE A C 1
ATOM 601 O O . ILE A 1 84 ? -2.030 14.092 28.269 1.00 40.25 84 ILE A O 1
ATOM 605 N N . PRO A 1 85 ? 0.118 14.606 28.631 1.00 39.69 85 PRO A N 1
ATOM 606 C CA . PRO A 1 85 ? 0.613 13.653 27.650 1.00 39.69 85 PRO A CA 1
ATOM 607 C C . PRO A 1 85 ? 0.313 12.235 28.150 1.00 39.69 85 PRO A C 1
ATOM 609 O O . PRO A 1 85 ? 0.884 11.792 29.148 1.00 39.69 85 PRO A O 1
ATOM 612 N N . HIS A 1 86 ? -0.593 11.527 27.481 1.00 45.69 86 HIS A N 1
ATOM 613 C CA . HIS A 1 86 ? -0.881 10.132 27.794 1.00 45.69 86 HIS A CA 1
ATOM 614 C C . HIS A 1 86 ? 0.174 9.233 27.141 1.00 45.69 86 HIS A C 1
ATOM 616 O O . HIS A 1 86 ? 0.429 9.334 25.941 1.00 45.69 86 HIS A O 1
ATOM 622 N N . GLN A 1 87 ? 0.772 8.324 27.915 1.00 45.31 87 GLN A N 1
ATOM 623 C CA . GLN A 1 87 ? 1.465 7.176 27.333 1.00 45.31 87 GLN A CA 1
ATOM 624 C C . GLN A 1 87 ? 0.419 6.225 26.736 1.00 45.31 87 GLN A C 1
ATOM 626 O O . GLN A 1 87 ? -0.544 5.853 27.402 1.00 45.31 87 GLN A O 1
ATOM 631 N N . SER A 1 88 ? 0.628 5.833 25.477 1.00 55.41 88 SER A N 1
ATOM 632 C CA . SER A 1 88 ? -0.165 4.845 24.730 1.00 55.41 88 SER A CA 1
ATOM 633 C C . SER A 1 88 ? -1.667 5.151 24.590 1.00 55.41 88 SER A C 1
ATOM 635 O O . SER A 1 88 ? -2.519 4.371 25.008 1.00 55.41 88 SER A O 1
ATOM 637 N N . VAL A 1 89 ? -1.995 6.257 23.909 1.00 65.31 89 VAL A N 1
ATOM 638 C CA . VAL A 1 89 ? -3.370 6.625 23.494 1.00 65.31 89 VAL A CA 1
ATOM 639 C C . VAL A 1 89 ? -4.121 5.450 22.852 1.00 65.31 89 VAL A C 1
ATOM 641 O O . VAL A 1 89 ? -5.311 5.253 23.080 1.00 65.31 89 VAL A O 1
ATOM 644 N N . ARG A 1 90 ? -3.393 4.625 22.097 1.00 70.62 90 ARG A N 1
ATOM 645 C CA . ARG A 1 90 ? -3.867 3.458 21.351 1.00 70.62 90 ARG A CA 1
ATOM 646 C C . ARG A 1 90 ? -4.753 2.495 22.150 1.00 70.62 90 ARG A C 1
ATOM 648 O O . ARG A 1 90 ? -5.767 2.068 21.615 1.00 70.62 90 ARG A O 1
ATOM 655 N N . HIS A 1 91 ? -4.418 2.193 23.409 1.00 71.81 91 HIS A N 1
ATOM 656 C CA . HIS A 1 91 ? -5.185 1.241 24.233 1.00 71.81 91 HIS A CA 1
ATOM 657 C C . HIS A 1 91 ? -6.521 1.799 24.742 1.00 71.81 91 HIS A C 1
ATOM 659 O O . HIS A 1 91 ? -7.390 1.036 25.156 1.00 71.81 91 HIS A O 1
ATOM 665 N N . GLU A 1 92 ? -6.696 3.121 24.727 1.00 76.88 92 GLU A N 1
ATOM 666 C CA . GLU A 1 92 ? -7.951 3.754 25.135 1.00 76.88 92 GLU A CA 1
ATOM 667 C C . GLU A 1 92 ? -8.920 3.968 23.969 1.00 76.88 92 GLU A C 1
ATOM 669 O O . GLU A 1 92 ? -10.125 4.140 24.179 1.00 76.88 92 GLU A O 1
ATOM 674 N N . LEU A 1 93 ? -8.419 3.965 22.735 1.00 84.75 93 LEU A N 1
ATOM 675 C CA . LEU A 1 93 ? -9.250 4.098 21.544 1.00 84.75 93 LEU A CA 1
ATOM 676 C C . LEU A 1 93 ? -10.111 2.846 21.344 1.00 84.75 93 LEU A C 1
ATOM 678 O O . LEU A 1 93 ? -9.780 1.756 21.797 1.00 84.75 93 LEU A O 1
ATOM 682 N N . GLY A 1 94 ? -11.261 3.001 20.687 1.00 88.25 94 GLY A N 1
ATOM 683 C CA . GLY A 1 94 ? -12.210 1.902 20.489 1.00 88.25 94 GLY A CA 1
ATOM 684 C C . GLY A 1 94 ? -12.996 1.505 21.746 1.00 88.25 94 GLY A C 1
ATOM 685 O O . GLY A 1 94 ? -13.873 0.647 21.658 1.00 88.25 94 GLY A O 1
ATOM 686 N N . THR A 1 95 ? -12.746 2.130 22.902 1.00 90.81 95 THR A N 1
ATOM 687 C CA . THR A 1 95 ? -13.463 1.836 24.154 1.00 90.81 95 THR A CA 1
ATOM 688 C C . THR A 1 95 ? -14.754 2.641 24.301 1.00 90.81 95 THR A C 1
ATOM 690 O O . THR A 1 95 ? -14.875 3.750 23.774 1.00 90.81 95 THR A O 1
ATOM 693 N N . TYR A 1 96 ? -15.726 2.090 25.030 1.00 91.50 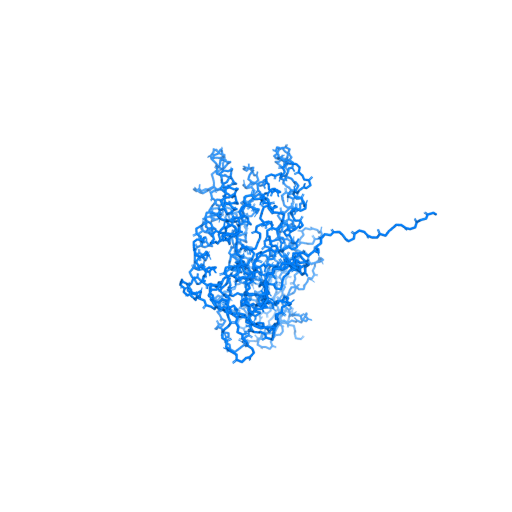96 TYR A N 1
ATOM 694 C CA . TYR A 1 96 ? -16.954 2.778 25.434 1.00 91.50 96 TYR A CA 1
ATOM 695 C C . TYR A 1 96 ? -17.401 2.299 26.822 1.00 91.50 96 TYR A C 1
ATOM 697 O O . TYR A 1 96 ? -17.378 1.101 27.109 1.00 91.50 96 TYR A O 1
ATOM 705 N N . ALA A 1 97 ? -17.803 3.232 27.684 1.00 89.88 97 ALA A N 1
ATOM 706 C CA . ALA A 1 97 ? -18.296 2.951 29.030 1.00 89.88 97 ALA A CA 1
ATOM 707 C C . ALA A 1 97 ? -19.734 3.457 29.173 1.00 89.88 97 ALA A C 1
ATOM 709 O O . ALA A 1 97 ? -20.066 4.526 28.666 1.00 89.88 97 ALA A O 1
ATOM 710 N N . PHE A 1 98 ? -20.569 2.697 29.876 1.00 88.19 98 PHE A N 1
ATOM 711 C CA . PHE A 1 98 ? -21.990 2.988 30.054 1.00 88.19 98 PHE A CA 1
ATOM 712 C C . PHE A 1 98 ? -22.471 2.589 31.450 1.00 88.19 98 PHE A C 1
ATOM 714 O O . PHE A 1 98 ? -21.816 1.833 32.172 1.00 88.19 98 PHE A O 1
ATOM 721 N N . GLN A 1 99 ? -23.641 3.100 31.823 1.00 88.69 99 GLN A N 1
ATOM 722 C CA . GLN A 1 99 ? -24.317 2.757 33.070 1.00 88.69 99 GLN A CA 1
ATOM 723 C C . GLN A 1 99 ? -25.515 1.860 32.770 1.00 88.69 99 GLN A C 1
ATOM 725 O O . GLN A 1 99 ? -26.362 2.193 31.944 1.00 88.69 99 GLN A O 1
ATOM 730 N N . ALA A 1 100 ? -25.597 0.725 33.455 1.00 83.94 100 ALA A N 1
ATOM 731 C CA . ALA A 1 100 ? -26.714 -0.200 33.383 1.00 83.94 100 ALA A CA 1
ATOM 732 C C . ALA A 1 100 ? -27.582 -0.097 34.652 1.00 83.94 100 ALA A C 1
ATOM 734 O O . ALA A 1 100 ? -27.056 0.073 35.755 1.00 83.94 100 ALA A O 1
ATOM 735 N N . PRO A 1 101 ? -28.917 -0.243 34.544 1.00 82.19 101 PRO A N 1
ATOM 736 C CA . PRO A 1 101 ? -29.808 -0.173 35.702 1.00 82.19 101 PRO A CA 1
ATOM 737 C C . PRO A 1 101 ? -29.532 -1.234 36.775 1.00 82.19 101 PRO A C 1
ATOM 739 O O . PRO A 1 101 ? -29.804 -0.995 37.948 1.00 82.19 101 PRO A O 1
ATOM 742 N N . GLN A 1 102 ? -29.058 -2.416 36.369 1.00 82.19 102 GLN A N 1
ATOM 743 C CA . GLN A 1 102 ? -28.773 -3.564 37.234 1.00 82.19 102 GLN A CA 1
ATOM 744 C C . GLN A 1 102 ? -27.636 -4.398 36.644 1.00 82.19 102 GLN A C 1
ATOM 746 O O . GLN A 1 102 ? -27.382 -4.338 35.439 1.00 82.19 102 GLN A O 1
ATOM 751 N N . GLU A 1 103 ? -26.996 -5.211 37.485 1.00 85.06 103 GLU A N 1
ATOM 752 C CA . GLU A 1 103 ? -26.054 -6.219 37.011 1.00 85.06 103 GLU A CA 1
ATOM 753 C C . GLU A 1 103 ? -26.768 -7.288 36.174 1.00 85.06 103 GLU A C 1
ATOM 755 O O . GLU A 1 103 ? -27.845 -7.770 36.535 1.00 85.06 103 GLU A O 1
ATOM 760 N N . GLY A 1 104 ? -26.175 -7.682 35.050 1.00 86.69 104 GLY A N 1
ATOM 761 C CA . GLY A 1 104 ? -26.787 -8.666 34.172 1.00 86.69 104 GLY A CA 1
ATOM 762 C C . GLY A 1 104 ? -26.048 -8.902 32.865 1.00 86.69 104 GLY A C 1
ATOM 763 O O . GLY A 1 104 ? -25.013 -8.301 32.579 1.00 86.69 104 GLY A O 1
ATOM 764 N N . ARG A 1 105 ? -26.609 -9.817 32.069 1.00 90.75 105 ARG A N 1
ATOM 765 C CA . ARG A 1 105 ? -26.149 -10.100 30.706 1.00 90.75 105 ARG A CA 1
ATOM 766 C C . ARG A 1 105 ? -26.602 -9.002 29.759 1.00 90.75 105 ARG A C 1
ATOM 768 O O . ARG A 1 105 ? -27.751 -8.563 29.815 1.00 90.75 105 ARG A O 1
ATOM 775 N N . LEU A 1 106 ? -25.705 -8.640 28.858 1.00 91.75 106 LEU A N 1
ATOM 776 C CA . LEU A 1 106 ? -25.858 -7.544 27.921 1.00 91.75 106 LEU A CA 1
ATOM 777 C C . LEU A 1 106 ? -25.578 -8.027 26.502 1.00 91.75 106 LEU A C 1
ATOM 779 O O . LEU A 1 106 ? -24.854 -9.000 26.281 1.00 91.75 106 LEU A O 1
ATOM 783 N N . VAL A 1 107 ? -26.122 -7.297 25.543 1.00 93.31 107 VAL A N 1
ATOM 784 C CA . VAL A 1 107 ? -25.776 -7.379 24.132 1.00 93.31 107 VAL A CA 1
ATOM 785 C C . VAL A 1 107 ? -25.245 -6.012 23.728 1.00 93.31 107 VAL A C 1
ATOM 787 O O . VAL A 1 107 ? -25.941 -5.009 23.879 1.00 93.31 107 VAL A O 1
ATOM 790 N N . VAL A 1 108 ? -24.011 -5.979 23.232 1.00 93.75 108 VAL A N 1
ATOM 791 C CA . VAL A 1 108 ? -23.356 -4.768 22.730 1.00 93.75 108 VAL A CA 1
ATOM 792 C C . VAL A 1 108 ? -23.260 -4.873 21.215 1.00 93.75 108 VAL A C 1
ATOM 794 O O . VAL A 1 108 ? -22.796 -5.888 20.690 1.00 93.75 108 VAL A O 1
ATOM 797 N N . GLU A 1 109 ? -23.705 -3.835 20.518 1.00 95.19 109 GLU A N 1
ATOM 798 C CA . GLU A 1 109 ? -23.709 -3.762 19.061 1.00 95.19 109 GLU A CA 1
ATOM 799 C C . GLU A 1 109 ? -23.012 -2.491 18.578 1.00 95.19 109 GLU A C 1
ATOM 801 O O . GLU A 1 109 ? -23.254 -1.401 19.101 1.00 95.19 109 GLU A O 1
ATOM 806 N N . LEU A 1 110 ? -22.178 -2.632 17.545 1.00 94.94 110 LEU A N 1
ATOM 807 C CA . LEU A 1 110 ? -21.786 -1.512 16.696 1.00 94.94 110 LEU A CA 1
ATOM 808 C C . LEU A 1 110 ? -22.895 -1.301 15.672 1.00 94.94 110 LEU A C 1
ATOM 810 O O . LEU A 1 110 ? -23.216 -2.215 14.910 1.00 94.94 110 LEU A O 1
ATOM 814 N N . VAL A 1 111 ? -23.498 -0.118 15.674 1.00 93.19 111 VAL A N 1
ATOM 815 C CA . VAL A 1 111 ? -24.658 0.193 14.837 1.00 93.19 111 VAL A CA 1
ATOM 816 C C . VAL A 1 111 ? -24.209 0.934 13.574 1.00 93.19 111 VAL A C 1
ATOM 818 O O . VAL A 1 111 ? -23.535 1.962 13.679 1.00 93.19 111 VAL A O 1
ATOM 821 N N . PRO A 1 112 ? -24.585 0.454 12.374 1.00 92.38 112 PRO A N 1
ATOM 822 C CA . PRO A 1 112 ? -24.336 1.166 11.131 1.00 92.38 112 PRO A CA 1
ATOM 823 C C . PRO A 1 112 ? -25.042 2.520 11.088 1.00 92.38 112 PRO A C 1
ATOM 825 O O . PRO A 1 112 ? -26.253 2.612 11.283 1.00 92.38 112 PRO A O 1
ATOM 828 N N . GLU A 1 113 ? -24.309 3.544 10.667 1.00 89.00 113 GLU A N 1
ATOM 829 C CA . GLU A 1 113 ? -24.828 4.867 10.322 1.00 89.00 113 GLU A CA 1
ATOM 830 C C . GLU A 1 113 ? -24.386 5.236 8.902 1.00 89.00 113 GLU A C 1
ATOM 832 O O . GLU A 1 113 ? -23.532 6.111 8.738 1.00 89.00 113 GLU A O 1
ATOM 837 N N . PRO A 1 114 ? -24.915 4.565 7.857 1.00 86.44 114 PRO A N 1
ATOM 838 C CA . PRO A 1 114 ? -24.415 4.718 6.500 1.00 86.44 114 PRO A CA 1
ATOM 839 C C . PRO A 1 114 ? -24.324 6.189 6.098 1.00 86.44 114 PRO A C 1
ATOM 841 O O . PRO A 1 114 ? -25.324 6.902 6.022 1.00 86.44 114 PRO A O 1
ATOM 844 N N . SER A 1 115 ? -23.103 6.632 5.826 1.00 81.88 115 SER A N 1
ATOM 845 C CA . SER A 1 115 ? -22.803 7.995 5.409 1.00 81.88 115 SER A CA 1
ATOM 846 C C . SER A 1 115 ? -22.059 7.982 4.078 1.00 81.88 115 SER A C 1
ATOM 848 O O . SER A 1 115 ? -21.367 7.015 3.740 1.00 81.88 115 SER A O 1
ATOM 850 N N . GLY A 1 116 ? -22.223 9.057 3.310 1.00 81.88 116 GLY A N 1
ATOM 851 C CA . GLY A 1 116 ? -21.526 9.243 2.042 1.00 81.88 116 GLY A CA 1
ATOM 852 C C . GLY A 1 116 ? -21.989 8.328 0.896 1.00 81.88 116 GLY A C 1
ATOM 853 O O . GLY A 1 116 ? -22.996 7.623 1.015 1.00 81.88 116 GLY A O 1
ATOM 854 N N . PRO A 1 117 ? -21.266 8.374 -0.238 1.00 87.50 117 PRO A N 1
ATOM 855 C CA . PRO A 1 117 ? -21.586 7.609 -1.442 1.00 87.50 117 PRO A CA 1
ATOM 856 C C . PRO A 1 117 ? -21.483 6.093 -1.238 1.00 87.50 117 PRO A C 1
ATOM 858 O O . PRO A 1 117 ? -20.900 5.616 -0.263 1.00 87.50 117 PRO A O 1
ATOM 861 N N . ASP A 1 118 ? -22.035 5.331 -2.178 1.00 89.81 118 ASP A N 1
ATOM 862 C CA . ASP A 1 118 ? -21.923 3.871 -2.207 1.00 89.81 118 ASP A CA 1
ATOM 863 C C . ASP A 1 118 ? -20.448 3.419 -2.321 1.00 89.81 118 ASP A C 1
ATOM 865 O O . ASP A 1 118 ? -19.752 3.894 -3.227 1.00 89.81 118 ASP A O 1
ATOM 869 N N . PRO A 1 119 ? -19.947 2.523 -1.440 1.00 91.25 119 PRO A N 1
ATOM 870 C CA . PRO A 1 119 ? -18.571 2.033 -1.508 1.00 91.25 119 PRO A CA 1
ATOM 871 C C . PRO A 1 119 ? -18.185 1.437 -2.864 1.00 91.25 119 PRO A C 1
ATOM 873 O O . PRO A 1 119 ? -17.086 1.705 -3.338 1.00 91.25 119 PRO A O 1
ATOM 876 N N . ALA A 1 120 ? -19.083 0.684 -3.510 1.00 89.06 120 ALA A N 1
ATOM 877 C CA . ALA A 1 120 ? -18.788 0.035 -4.790 1.00 89.06 120 ALA A CA 1
ATOM 878 C C . ALA A 1 120 ? -18.593 1.055 -5.927 1.00 89.06 120 ALA A C 1
ATOM 880 O O . ALA A 1 120 ? -17.738 0.872 -6.793 1.00 89.06 120 ALA A O 1
ATOM 881 N N . ALA A 1 121 ? -19.349 2.158 -5.908 1.00 89.44 121 ALA A N 1
ATOM 882 C CA . ALA A 1 121 ? -19.169 3.251 -6.860 1.00 89.44 121 ALA A CA 1
ATOM 883 C C . ALA A 1 121 ? -17.819 3.961 -6.661 1.00 89.44 121 ALA A C 1
ATOM 885 O O . ALA A 1 121 ? -17.096 4.189 -7.627 1.00 89.44 121 ALA A O 1
ATOM 886 N N . LEU A 1 122 ? -17.453 4.256 -5.407 1.00 92.06 122 LEU A N 1
ATOM 887 C CA . LEU A 1 122 ? -16.163 4.872 -5.075 1.00 92.06 122 LEU A CA 1
ATOM 888 C C . LEU A 1 122 ? -14.981 3.965 -5.437 1.00 92.06 122 LEU A C 1
ATOM 890 O O . LEU A 1 122 ? -13.991 4.444 -5.980 1.00 92.06 122 LEU A O 1
ATOM 894 N N 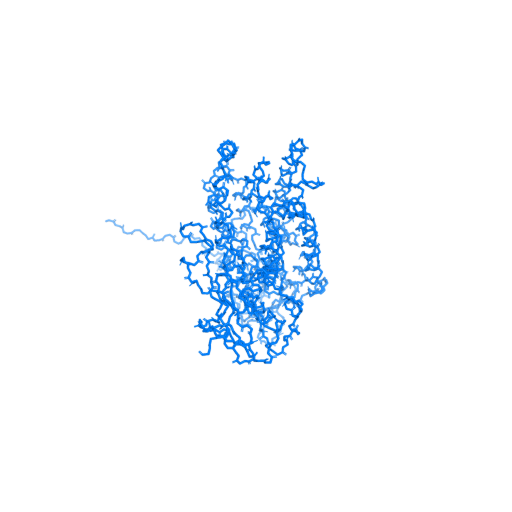. GLU A 1 123 ? -15.092 2.663 -5.171 1.00 89.75 123 GLU A N 1
ATOM 895 C CA . GLU A 1 123 ? -14.110 1.662 -5.591 1.00 89.75 123 GLU A CA 1
ATOM 896 C C . GLU A 1 123 ? -13.915 1.676 -7.112 1.00 89.75 123 GLU A C 1
ATOM 898 O O . GLU A 1 123 ? -12.783 1.794 -7.579 1.00 89.75 123 GLU A O 1
ATOM 903 N N . ALA A 1 124 ? -15.003 1.628 -7.887 1.00 86.50 124 ALA A N 1
ATOM 904 C CA . ALA A 1 124 ? -14.931 1.658 -9.346 1.00 86.50 124 ALA A CA 1
ATOM 905 C C . ALA A 1 124 ? -14.289 2.952 -9.879 1.00 86.50 124 ALA A C 1
ATOM 907 O O . ALA A 1 124 ? -13.487 2.899 -10.810 1.00 86.50 124 ALA A O 1
ATOM 908 N N . GLU A 1 125 ? -14.600 4.108 -9.283 1.00 90.50 125 GLU A N 1
ATOM 909 C CA . GLU A 1 125 ? -13.978 5.388 -9.645 1.00 90.50 125 GLU A CA 1
ATOM 910 C C . GLU A 1 125 ? -12.477 5.427 -9.339 1.00 90.50 125 GLU A C 1
ATOM 912 O O . GLU A 1 125 ? -11.710 5.977 -10.128 1.00 90.50 125 GLU A O 1
ATOM 917 N N . ILE A 1 126 ? -12.048 4.868 -8.202 1.00 88.50 126 ILE A N 1
ATOM 918 C CA . ILE A 1 126 ? -10.627 4.803 -7.837 1.00 88.50 126 ILE A CA 1
ATOM 919 C C . ILE A 1 126 ? -9.879 3.879 -8.800 1.00 88.50 126 ILE A C 1
ATOM 921 O O . ILE A 1 126 ? -8.822 4.256 -9.298 1.00 88.50 126 ILE A O 1
ATOM 925 N N . ILE A 1 127 ? -10.430 2.699 -9.098 1.00 84.94 127 ILE A N 1
ATOM 926 C CA . ILE A 1 127 ? -9.822 1.753 -10.044 1.00 84.94 127 ILE A CA 1
ATOM 927 C C . ILE A 1 127 ? -9.706 2.391 -11.434 1.00 84.94 127 ILE A C 1
ATOM 929 O O . ILE A 1 127 ? -8.644 2.332 -12.042 1.00 84.94 127 ILE A O 1
ATOM 933 N N . ALA A 1 128 ? -10.742 3.088 -11.905 1.00 83.31 128 ALA A N 1
ATOM 934 C CA . ALA A 1 128 ? -10.694 3.780 -13.192 1.00 83.31 128 ALA A CA 1
ATOM 935 C C . ALA A 1 128 ? -9.628 4.895 -13.241 1.00 83.31 128 ALA A C 1
ATOM 937 O O . ALA A 1 128 ? -8.963 5.065 -14.264 1.00 83.31 128 ALA A O 1
ATOM 938 N N . ASP A 1 129 ? -9.439 5.650 -12.153 1.00 85.25 129 ASP A N 1
ATOM 939 C CA . ASP A 1 129 ? -8.378 6.662 -12.061 1.00 85.25 129 ASP A CA 1
ATOM 940 C C . ASP A 1 129 ? -6.976 6.036 -12.118 1.00 85.25 129 ASP A C 1
ATOM 942 O O . ASP A 1 129 ? -6.073 6.602 -12.746 1.00 85.25 129 ASP A O 1
ATOM 946 N N . LEU A 1 130 ? -6.803 4.884 -11.461 1.00 82.94 130 LEU A N 1
ATOM 947 C CA . LEU A 1 130 ? -5.562 4.111 -11.449 1.00 82.94 130 LEU A CA 1
ATOM 948 C C . LEU A 1 130 ? -5.258 3.515 -12.834 1.00 82.94 130 LEU A C 1
ATOM 950 O O . LEU A 1 130 ? -4.151 3.700 -13.334 1.00 82.94 130 LEU A O 1
ATOM 954 N N . ASP A 1 131 ? -6.251 2.937 -13.512 1.00 79.44 131 ASP A N 1
ATOM 955 C CA . ASP A 1 131 ? -6.125 2.454 -14.896 1.00 79.44 131 ASP A CA 1
ATOM 956 C C . ASP A 1 131 ? -5.753 3.598 -15.857 1.00 79.44 131 ASP A C 1
ATOM 958 O O . ASP A 1 131 ? -4.893 3.468 -16.733 1.00 79.44 131 ASP A O 1
ATOM 962 N N . ALA A 1 132 ? -6.391 4.763 -15.697 1.00 81.19 132 ALA A N 1
ATOM 963 C CA . ALA A 1 132 ? -6.081 5.943 -16.497 1.00 81.19 132 ALA A CA 1
ATOM 964 C C . ALA A 1 132 ? -4.663 6.459 -16.223 1.00 81.19 132 ALA A C 1
ATOM 966 O O . ALA A 1 132 ? -4.026 7.035 -17.108 1.00 81.19 132 ALA A O 1
ATOM 967 N N . PHE A 1 133 ? -4.168 6.302 -14.997 1.00 83.56 133 PHE A N 1
ATOM 968 C CA . PHE A 1 133 ? -2.788 6.614 -14.660 1.00 83.56 133 PHE A CA 1
ATOM 969 C C . PHE A 1 133 ? -1.802 5.637 -15.288 1.00 83.56 133 PHE A C 1
ATOM 971 O O . PHE A 1 133 ? -0.826 6.101 -15.871 1.00 83.56 133 PHE A O 1
ATOM 978 N N . GLU A 1 134 ? -2.067 4.333 -15.243 1.00 76.94 134 GLU A N 1
ATOM 979 C CA . GLU A 1 134 ? -1.228 3.331 -15.903 1.00 76.94 134 GLU A CA 1
ATOM 980 C C . GLU A 1 134 ? -1.031 3.674 -17.389 1.00 76.94 134 GLU A C 1
ATOM 982 O O . GLU A 1 134 ? 0.098 3.722 -17.873 1.00 76.94 134 GLU A O 1
ATOM 987 N N . GLN A 1 135 ? -2.107 4.045 -18.092 1.00 77.06 135 GLN A N 1
ATOM 988 C CA . GLN A 1 135 ? -2.049 4.485 -19.495 1.00 77.06 135 GLN A CA 1
ATOM 989 C C . GLN A 1 135 ? -1.216 5.763 -19.697 1.00 77.06 135 GLN A C 1
ATOM 991 O O . GLN A 1 135 ? -0.503 5.906 -20.697 1.00 77.06 135 GLN A O 1
ATOM 996 N N . ARG A 1 136 ? -1.289 6.712 -18.753 1.00 80.81 136 ARG A N 1
ATOM 997 C CA . ARG A 1 136 ? -0.437 7.913 -18.785 1.00 80.81 136 ARG A CA 1
ATOM 998 C C . ARG A 1 136 ? 1.031 7.546 -18.606 1.00 80.81 136 ARG A C 1
ATOM 1000 O O . ARG A 1 136 ? 1.857 8.078 -19.336 1.00 80.81 136 ARG A O 1
ATOM 1007 N N . MET A 1 137 ? 1.346 6.622 -17.703 1.00 80.94 137 MET A N 1
ATOM 1008 C CA . MET A 1 137 ? 2.716 6.157 -17.486 1.00 80.94 137 MET A CA 1
ATOM 1009 C C . MET A 1 137 ? 3.256 5.366 -18.672 1.00 80.94 137 MET A C 1
ATOM 1011 O O . MET A 1 137 ? 4.409 5.560 -19.041 1.00 80.94 137 MET A O 1
ATOM 1015 N N . GLU A 1 138 ? 2.426 4.546 -19.321 1.00 74.88 138 GLU A N 1
ATOM 1016 C CA . GLU A 1 138 ? 2.779 3.875 -20.576 1.00 74.88 138 GLU A CA 1
ATOM 1017 C C . GLU A 1 138 ? 3.215 4.903 -21.629 1.00 74.88 138 GLU A C 1
ATOM 1019 O O . GLU A 1 138 ? 4.228 4.715 -22.298 1.00 74.88 138 GLU A O 1
ATOM 1024 N N . THR A 1 139 ? 2.491 6.026 -21.722 1.00 77.88 139 THR A N 1
ATOM 1025 C CA . THR A 1 139 ? 2.820 7.146 -22.617 1.00 77.88 139 THR A CA 1
ATOM 1026 C C . THR A 1 139 ? 4.099 7.867 -22.185 1.00 77.88 139 THR A C 1
ATOM 1028 O O . THR A 1 139 ? 4.966 8.126 -23.018 1.00 77.88 139 THR A O 1
ATOM 1031 N N . ALA A 1 140 ? 4.234 8.164 -20.891 1.00 80.56 140 ALA A N 1
ATOM 1032 C CA . ALA A 1 140 ? 5.387 8.851 -20.315 1.00 80.56 140 ALA A CA 1
ATOM 1033 C C . ALA A 1 140 ? 6.686 8.055 -20.512 1.00 80.56 140 ALA A C 1
ATOM 1035 O O . ALA A 1 140 ? 7.727 8.625 -20.816 1.00 80.56 140 ALA A O 1
ATOM 1036 N N . LEU A 1 141 ? 6.623 6.723 -20.410 1.00 76.50 141 LEU A N 1
ATOM 1037 C CA . LEU A 1 141 ? 7.766 5.824 -20.574 1.00 76.50 141 LEU A CA 1
ATOM 1038 C C . LEU A 1 141 ? 8.141 5.561 -22.045 1.00 76.50 141 LEU A C 1
ATOM 1040 O O . LEU A 1 141 ? 9.249 5.080 -22.303 1.00 76.50 141 LEU A O 1
ATOM 1044 N N . GLN A 1 142 ? 7.286 5.919 -23.019 1.00 76.12 142 GLN A N 1
ATOM 1045 C CA . GLN A 1 142 ? 7.535 5.679 -24.451 1.00 76.12 142 GLN A CA 1
ATOM 1046 C C . GLN A 1 142 ? 8.911 6.136 -24.957 1.00 76.12 142 GLN A C 1
ATOM 1048 O O . GLN A 1 142 ? 9.526 5.374 -25.703 1.00 76.12 142 GLN A O 1
ATOM 1053 N N . PRO A 1 143 ? 9.455 7.315 -24.588 1.00 72.62 143 PRO A N 1
ATOM 1054 C CA . PRO A 1 143 ? 10.770 7.739 -25.068 1.00 72.62 143 PRO A CA 1
ATOM 1055 C C . PRO A 1 143 ? 11.876 6.734 -24.725 1.00 72.62 143 PRO A C 1
ATOM 1057 O O . PRO A 1 143 ? 12.722 6.429 -25.569 1.00 72.62 143 PRO A O 1
ATOM 1060 N N . TRP A 1 144 ? 11.840 6.166 -23.515 1.00 72.69 144 TRP A N 1
ATOM 1061 C CA . TRP A 1 144 ? 12.797 5.147 -23.091 1.00 72.69 144 TRP A CA 1
ATOM 1062 C C . TRP A 1 144 ? 12.529 3.799 -23.749 1.00 72.69 144 TRP A C 1
ATOM 1064 O O . TRP A 1 144 ? 13.487 3.149 -24.168 1.00 72.69 144 TRP A O 1
ATOM 1074 N N . ILE A 1 145 ? 11.259 3.406 -23.884 1.00 67.81 145 ILE A N 1
ATOM 1075 C CA . ILE A 1 145 ? 10.858 2.160 -24.553 1.00 67.81 145 ILE A CA 1
ATOM 1076 C C . ILE A 1 145 ? 11.352 2.168 -26.008 1.00 67.81 145 ILE A C 1
ATOM 1078 O O . ILE A 1 145 ? 12.071 1.260 -26.422 1.00 67.81 145 ILE A O 1
ATOM 1082 N N . ILE A 1 146 ? 11.092 3.242 -26.756 1.00 65.44 146 ILE A N 1
ATOM 1083 C CA . ILE A 1 146 ? 11.515 3.396 -28.156 1.00 65.44 146 ILE A CA 1
ATOM 1084 C C . ILE A 1 146 ? 13.046 3.404 -28.278 1.00 65.44 146 ILE A C 1
ATOM 1086 O O . ILE A 1 146 ? 13.607 2.693 -29.114 1.00 65.44 146 ILE A O 1
ATOM 1090 N N . ALA A 1 147 ? 13.747 4.169 -27.431 1.00 62.81 147 ALA A N 1
ATOM 1091 C CA . ALA A 1 147 ? 15.215 4.227 -27.432 1.00 62.81 147 ALA A CA 1
ATOM 1092 C C . ALA A 1 147 ? 15.874 2.881 -27.071 1.00 62.81 147 ALA A C 1
ATOM 1094 O O . ALA A 1 147 ? 17.043 2.626 -27.388 1.00 62.81 147 ALA A O 1
ATOM 1095 N N . TRP A 1 148 ? 15.145 2.017 -26.371 1.00 58.25 148 TRP A N 1
ATOM 1096 C CA . TRP A 1 148 ? 15.566 0.660 -26.067 1.00 58.25 148 TRP A CA 1
ATOM 1097 C C . TRP A 1 148 ? 15.287 -0.300 -27.234 1.00 58.25 148 TRP A C 1
ATOM 1099 O O . TRP A 1 148 ? 16.163 -1.078 -27.614 1.00 58.25 148 TRP A O 1
ATOM 1109 N N . GLU A 1 149 ? 14.119 -0.200 -27.870 1.00 54.19 149 GLU A N 1
ATOM 1110 C CA . GLU A 1 149 ? 13.740 -1.006 -29.038 1.00 54.19 149 GLU A CA 1
ATOM 1111 C C . GLU A 1 149 ? 14.626 -0.755 -30.268 1.00 54.19 149 GLU A C 1
ATOM 1113 O O . GLU A 1 149 ? 14.969 -1.701 -30.986 1.00 54.19 149 GLU A O 1
ATOM 1118 N N . ASP A 1 150 ? 15.032 0.496 -30.504 1.00 50.84 150 ASP A N 1
ATOM 1119 C CA . ASP A 1 150 ? 15.868 0.891 -31.647 1.00 50.84 150 ASP A CA 1
ATOM 1120 C C . ASP A 1 150 ? 17.288 0.293 -31.590 1.00 50.84 150 ASP A C 1
ATOM 1122 O O . ASP A 1 150 ? 17.909 0.041 -32.621 1.00 50.84 150 ASP A O 1
ATOM 1126 N N . ARG A 1 151 ? 17.771 -0.084 -30.395 1.00 48.47 151 ARG A N 1
ATOM 1127 C CA . ARG A 1 151 ? 19.058 -0.782 -30.195 1.00 48.47 151 ARG A CA 1
ATOM 1128 C C . ARG A 1 151 ? 19.044 -2.274 -30.580 1.00 48.47 151 ARG A C 1
ATOM 1130 O O . ARG A 1 151 ? 19.990 -2.994 -30.271 1.00 48.47 151 ARG A O 1
ATOM 1137 N N . GLY A 1 152 ? 18.016 -2.738 -31.299 1.00 39.69 152 GLY A N 1
ATOM 1138 C CA . GLY A 1 152 ? 17.959 -4.081 -31.895 1.00 39.69 152 GLY A CA 1
ATOM 1139 C C . GLY A 1 152 ? 17.271 -5.151 -31.039 1.00 39.69 152 GLY A C 1
ATOM 1140 O O . GLY A 1 152 ? 17.443 -6.339 -31.295 1.00 39.69 152 GLY A O 1
ATOM 1141 N N . VAL A 1 153 ? 16.466 -4.752 -30.050 1.00 40.53 153 VAL A N 1
ATOM 1142 C CA . VAL A 1 153 ? 15.829 -5.652 -29.060 1.00 40.53 153 VAL A CA 1
ATOM 1143 C C . VAL A 1 153 ? 14.359 -5.987 -29.423 1.00 40.53 153 VAL A C 1
ATOM 1145 O O . VAL A 1 153 ? 13.651 -6.651 -28.671 1.00 40.53 153 VAL A O 1
ATOM 1148 N N . ARG A 1 154 ? 13.889 -5.582 -30.619 1.00 35.88 154 ARG A N 1
ATOM 1149 C CA . ARG A 1 154 ? 12.476 -5.602 -31.082 1.00 35.88 154 ARG A CA 1
ATOM 1150 C C . ARG A 1 154 ? 11.697 -6.926 -30.950 1.00 35.88 154 ARG A C 1
ATOM 1152 O O . ARG A 1 154 ? 10.474 -6.887 -30.936 1.00 35.88 154 ARG A O 1
ATOM 1159 N N . GLY A 1 155 ? 12.356 -8.084 -30.875 1.00 35.91 155 GLY A N 1
ATOM 1160 C CA . GLY A 1 155 ? 11.688 -9.395 -30.758 1.00 35.91 155 GLY A CA 1
ATOM 1161 C C . GLY A 1 155 ? 11.478 -9.906 -29.325 1.00 35.91 155 GLY A C 1
ATOM 1162 O O . GLY A 1 155 ? 10.693 -10.823 -29.126 1.00 35.91 155 GLY A O 1
ATOM 1163 N N . LEU A 1 156 ? 12.169 -9.323 -28.340 1.00 35.47 156 LEU A N 1
ATOM 1164 C CA . LEU A 1 156 ? 12.200 -9.772 -26.937 1.00 35.47 156 LEU A CA 1
ATOM 1165 C C . LEU A 1 156 ? 11.067 -9.178 -26.077 1.00 35.47 156 LEU A C 1
ATOM 1167 O O . LEU A 1 156 ? 10.773 -9.681 -24.999 1.00 35.47 156 LEU A O 1
ATOM 1171 N N . ILE A 1 157 ? 10.450 -8.090 -26.540 1.00 37.81 157 ILE A N 1
ATOM 1172 C CA . ILE A 1 157 ? 9.684 -7.149 -25.706 1.00 37.81 157 ILE A CA 1
ATOM 1173 C C . ILE A 1 157 ? 8.182 -7.299 -25.919 1.00 37.81 157 ILE A C 1
ATOM 1175 O O . ILE A 1 157 ? 7.448 -7.429 -24.945 1.00 37.81 157 ILE A O 1
ATOM 1179 N N . GLY A 1 158 ? 7.713 -7.395 -27.165 1.00 35.50 158 GLY A N 1
ATOM 1180 C CA . GLY A 1 158 ? 6.279 -7.549 -27.438 1.00 35.50 158 GLY A CA 1
ATOM 1181 C C . GLY A 1 158 ? 5.640 -8.710 -26.665 1.00 35.50 158 GLY A C 1
ATOM 1182 O O . GLY A 1 158 ? 4.545 -8.550 -26.142 1.00 35.50 158 GLY A O 1
ATOM 1183 N N . SER A 1 159 ? 6.361 -9.829 -26.513 1.00 38.62 159 SER A N 1
ATOM 1184 C CA . SER A 1 159 ? 5.927 -11.006 -25.748 1.00 38.62 159 SER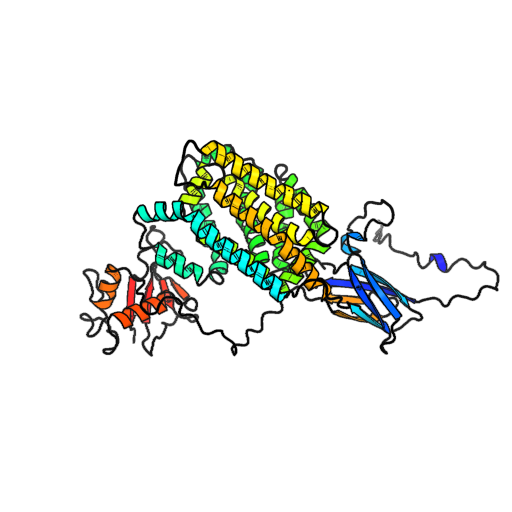 A CA 1
ATOM 1185 C C . SER A 1 159 ? 6.198 -10.921 -24.239 1.00 38.62 159 SER A C 1
ATOM 1187 O O . SER A 1 159 ? 5.422 -11.451 -23.454 1.00 38.62 159 SER A O 1
ATOM 1189 N N . PHE A 1 160 ? 7.280 -10.269 -23.799 1.00 36.69 160 PHE A N 1
ATOM 1190 C CA . PHE A 1 160 ? 7.574 -10.065 -22.371 1.00 36.69 160 PHE A CA 1
ATOM 1191 C C . PHE A 1 160 ? 6.538 -9.128 -21.733 1.00 36.69 160 PHE A C 1
ATOM 1193 O O . PHE A 1 160 ? 5.894 -9.493 -20.753 1.00 36.69 160 PHE A O 1
ATOM 1200 N N . PHE A 1 161 ? 6.292 -7.966 -22.345 1.00 39.47 161 PHE A N 1
ATOM 1201 C CA . PHE A 1 161 ? 5.350 -6.972 -21.828 1.00 39.47 161 PHE A CA 1
ATOM 1202 C C . PHE A 1 161 ? 3.881 -7.420 -21.974 1.00 39.47 161 PHE A C 1
ATOM 1204 O O . PHE A 1 161 ? 3.076 -7.128 -21.090 1.00 39.47 161 PHE A O 1
ATOM 1211 N N . SER A 1 162 ? 3.518 -8.194 -23.011 1.00 40.56 162 SER A N 1
ATOM 1212 C CA . SER A 1 162 ? 2.164 -8.770 -23.126 1.00 40.56 162 SER A CA 1
ATOM 1213 C C . SER A 1 162 ? 1.887 -9.839 -22.068 1.00 40.56 162 SER A C 1
ATOM 1215 O O . SER A 1 162 ? 0.794 -9.865 -21.507 1.00 40.56 162 SER A O 1
ATOM 1217 N N . ASN A 1 163 ? 2.877 -10.690 -21.772 1.00 34.78 163 ASN A N 1
ATOM 1218 C CA . ASN A 1 163 ? 2.745 -11.774 -20.798 1.00 34.78 163 ASN A CA 1
ATOM 1219 C C . ASN A 1 163 ? 2.742 -11.249 -19.352 1.00 34.78 163 ASN A C 1
ATOM 1221 O O . ASN A 1 163 ? 2.005 -11.767 -18.513 1.00 34.78 163 ASN A O 1
ATOM 1225 N N . ILE A 1 164 ? 3.496 -10.180 -19.070 1.00 36.06 164 ILE A N 1
ATOM 1226 C CA . ILE A 1 164 ? 3.500 -9.506 -17.761 1.00 36.06 164 ILE A CA 1
ATOM 1227 C C . ILE A 1 164 ? 2.174 -8.788 -17.495 1.00 36.06 164 ILE A C 1
ATOM 1229 O O . ILE A 1 164 ? 1.616 -8.923 -16.406 1.00 36.06 164 ILE A O 1
ATOM 1233 N N . ARG A 1 165 ? 1.603 -8.115 -18.503 1.00 36.53 165 ARG A N 1
ATOM 1234 C CA . ARG A 1 165 ? 0.277 -7.479 -18.400 1.00 36.53 165 ARG A CA 1
ATOM 1235 C C . ARG A 1 165 ? -0.842 -8.495 -18.121 1.00 36.53 165 ARG A C 1
ATOM 1237 O O . ARG A 1 165 ? -1.831 -8.153 -17.481 1.00 36.53 165 ARG A O 1
ATOM 1244 N N . SER A 1 166 ? -0.688 -9.747 -18.564 1.00 36.28 166 SER A N 1
ATOM 1245 C CA . SER A 1 166 ? -1.655 -10.833 -18.332 1.00 36.28 166 SER A CA 1
ATOM 1246 C C . SER A 1 166 ? -1.426 -11.667 -17.061 1.00 36.28 166 SER A C 1
ATOM 1248 O O . SER A 1 166 ? -2.312 -12.435 -16.690 1.00 36.28 166 SER A O 1
ATOM 1250 N N . GLY A 1 167 ? -0.268 -11.531 -16.402 1.00 32.69 167 GLY A N 1
ATOM 1251 C CA . GLY A 1 167 ? 0.177 -12.356 -15.265 1.00 32.69 167 GLY A CA 1
ATOM 1252 C C . GLY A 1 167 ? 0.620 -11.557 -14.032 1.00 32.69 167 GLY A C 1
ATOM 1253 O O . GLY A 1 167 ? 1.344 -12.079 -13.187 1.00 32.69 167 GLY A O 1
ATOM 1254 N N . ALA A 1 168 ? 0.211 -10.291 -13.914 1.00 30.55 168 ALA A N 1
ATOM 1255 C CA . ALA A 1 168 ? 0.671 -9.368 -12.870 1.00 30.55 168 ALA A CA 1
ATOM 1256 C C . ALA A 1 168 ? 0.438 -9.860 -11.422 1.00 30.55 168 ALA A C 1
ATOM 1258 O O . ALA A 1 168 ? 1.154 -9.446 -10.514 1.00 30.55 168 ALA A O 1
ATOM 1259 N N . SER A 1 169 ? -0.520 -10.770 -11.197 1.00 35.94 169 SER A N 1
ATOM 1260 C CA . SER A 1 169 ? -0.789 -11.377 -9.885 1.00 35.94 169 SER A CA 1
ATOM 1261 C C . SER A 1 169 ? 0.072 -12.608 -9.567 1.00 35.94 169 SER A C 1
ATOM 1263 O O . SER A 1 169 ? 0.330 -12.846 -8.392 1.00 35.94 169 SER A O 1
ATOM 1265 N N . SER A 1 170 ? 0.546 -13.360 -10.571 1.00 35.59 170 SER A N 1
ATOM 1266 C CA . SER A 1 170 ? 1.445 -14.516 -10.389 1.00 35.59 170 SER A CA 1
ATOM 1267 C C . SER A 1 170 ? 2.923 -14.121 -10.412 1.00 35.59 170 SER A C 1
ATOM 1269 O O . SER A 1 170 ? 3.733 -14.725 -9.723 1.00 35.59 170 SER A O 1
ATOM 1271 N N . TRP A 1 171 ? 3.274 -13.062 -11.147 1.00 38.25 171 TRP A N 1
ATOM 1272 C CA . TRP A 1 171 ? 4.623 -12.480 -11.170 1.00 38.25 171 TRP A CA 1
ATOM 1273 C C . TRP A 1 171 ? 5.048 -11.885 -9.817 1.00 38.25 171 TRP A C 1
ATOM 1275 O O . TRP A 1 171 ? 6.229 -11.726 -9.520 1.00 38.25 171 TRP A O 1
ATOM 1285 N N . TRP A 1 172 ? 4.073 -11.584 -8.967 1.00 38.06 172 TRP A N 1
ATOM 1286 C CA . TRP A 1 172 ? 4.309 -11.108 -7.620 1.00 38.06 172 TRP A CA 1
ATOM 1287 C C . TRP A 1 172 ? 5.089 -12.088 -6.733 1.00 38.06 172 TRP A C 1
ATOM 1289 O O . TRP A 1 172 ? 5.869 -11.656 -5.886 1.00 38.06 172 TRP A O 1
ATOM 1299 N N . ASP A 1 173 ? 4.871 -13.392 -6.899 1.00 43.88 173 ASP A N 1
ATOM 1300 C CA . ASP A 1 173 ? 5.483 -14.402 -6.032 1.00 43.88 173 ASP A CA 1
ATOM 1301 C C . ASP A 1 173 ? 6.971 -14.654 -6.379 1.00 43.88 173 ASP A C 1
ATOM 1303 O O . ASP A 1 173 ? 7.691 -15.208 -5.553 1.00 43.88 173 ASP A O 1
ATOM 1307 N N . ASP A 1 174 ? 7.456 -14.137 -7.521 1.00 45.47 174 ASP A N 1
ATOM 1308 C CA . ASP A 1 174 ? 8.832 -14.291 -8.034 1.00 45.47 174 ASP A CA 1
ATOM 1309 C C . ASP A 1 174 ? 9.641 -12.956 -8.052 1.00 45.47 174 ASP A C 1
ATOM 1311 O O . ASP A 1 174 ? 10.569 -12.773 -8.844 1.00 45.47 174 ASP A O 1
ATOM 1315 N N . GLN A 1 175 ? 9.309 -11.974 -7.196 1.00 42.06 175 GLN A N 1
ATOM 1316 C CA . GLN A 1 175 ? 9.919 -10.623 -7.212 1.00 42.06 175 GLN A CA 1
ATOM 1317 C C . GLN A 1 175 ? 11.372 -10.513 -6.724 1.00 42.06 175 GLN A C 1
ATOM 1319 O O . GLN A 1 175 ? 12.017 -9.489 -6.980 1.00 42.06 175 GLN A O 1
ATOM 1324 N N . GLU A 1 176 ? 11.906 -11.545 -6.070 1.00 40.88 176 GLU A N 1
ATOM 1325 C CA . GLU A 1 176 ? 13.313 -11.584 -5.656 1.00 40.88 176 GLU A CA 1
ATOM 1326 C C . GLU A 1 176 ? 14.234 -11.469 -6.882 1.00 40.88 176 GLU A C 1
ATOM 1328 O O . GLU A 1 176 ? 15.208 -10.723 -6.846 1.00 40.88 176 GLU A O 1
ATOM 1333 N N . ASP A 1 177 ? 13.865 -12.070 -8.019 1.00 46.53 177 ASP A N 1
ATOM 1334 C CA . ASP A 1 177 ? 14.671 -12.066 -9.244 1.00 46.53 177 ASP A CA 1
ATOM 1335 C C . ASP A 1 177 ? 14.673 -10.713 -9.981 1.00 46.53 177 ASP A C 1
ATOM 1337 O O . ASP A 1 177 ? 15.683 -10.365 -10.593 1.00 46.53 177 ASP A O 1
ATOM 1341 N N . LEU A 1 178 ? 13.598 -9.909 -9.914 1.00 43.91 178 LEU A N 1
ATOM 1342 C CA . LEU A 1 178 ? 13.554 -8.578 -10.546 1.00 43.91 178 LEU A CA 1
ATOM 1343 C C . LEU A 1 178 ? 14.419 -7.577 -9.780 1.00 43.91 178 LEU A C 1
ATOM 1345 O O . LEU A 1 178 ? 15.234 -6.888 -10.386 1.00 43.91 178 LEU A O 1
ATOM 1349 N N . TRP A 1 179 ? 14.260 -7.482 -8.462 1.00 48.28 179 TRP A N 1
ATOM 1350 C CA . TRP A 1 179 ? 15.046 -6.545 -7.657 1.00 48.28 179 TRP A CA 1
ATOM 1351 C C . TRP A 1 179 ? 16.475 -7.026 -7.449 1.00 48.28 179 TRP A C 1
ATOM 1353 O O . TRP A 1 179 ? 17.380 -6.198 -7.379 1.00 48.28 179 TRP A O 1
ATOM 1363 N N . THR A 1 180 ? 16.714 -8.338 -7.472 1.00 47.88 180 THR A N 1
ATOM 1364 C CA . THR A 1 180 ? 18.060 -8.892 -7.633 1.00 47.88 180 THR A CA 1
ATOM 1365 C C . THR A 1 180 ? 18.622 -8.557 -9.009 1.00 47.88 180 THR A C 1
ATOM 1367 O O . THR A 1 180 ? 19.787 -8.200 -9.097 1.00 47.88 180 THR A O 1
ATOM 1370 N N . ALA A 1 181 ? 17.840 -8.587 -10.093 1.00 46.59 181 ALA A N 1
ATOM 1371 C CA . ALA A 1 181 ? 18.311 -8.160 -11.412 1.00 46.59 181 ALA A CA 1
ATOM 1372 C C . ALA A 1 181 ? 18.588 -6.652 -11.477 1.00 46.59 181 ALA A C 1
ATOM 1374 O O . ALA A 1 181 ? 19.637 -6.273 -11.985 1.00 46.59 181 ALA A O 1
ATOM 1375 N N . ILE A 1 182 ? 17.712 -5.803 -10.930 1.00 44.69 182 ILE A N 1
ATOM 1376 C CA . ILE A 1 182 ? 17.910 -4.349 -10.829 1.00 44.69 182 ILE A CA 1
ATOM 1377 C C . ILE A 1 182 ? 19.108 -4.054 -9.925 1.00 44.69 182 ILE A C 1
ATOM 1379 O O . ILE A 1 182 ? 19.961 -3.266 -10.310 1.00 44.69 182 ILE A O 1
ATOM 1383 N N . GLY A 1 183 ? 19.225 -4.719 -8.773 1.00 45.38 183 GLY A N 1
ATOM 1384 C CA . GLY A 1 183 ? 20.332 -4.576 -7.827 1.00 45.38 183 GLY A CA 1
ATOM 1385 C C . GLY A 1 183 ? 21.668 -5.054 -8.396 1.00 45.38 183 GLY A C 1
ATOM 1386 O O . GLY A 1 183 ? 22.652 -4.318 -8.353 1.00 45.38 183 GLY A O 1
ATOM 1387 N N . ASN A 1 184 ? 21.700 -6.235 -9.017 1.00 47.38 184 ASN A N 1
ATOM 1388 C CA . ASN A 1 184 ? 22.878 -6.765 -9.707 1.00 47.38 184 ASN A CA 1
ATOM 1389 C C . ASN A 1 184 ? 23.270 -5.873 -10.886 1.00 47.38 184 ASN A C 1
ATOM 1391 O O . ASN A 1 184 ? 24.451 -5.599 -11.088 1.00 47.38 184 ASN A O 1
ATOM 1395 N N . TRP A 1 185 ? 22.295 -5.379 -11.646 1.00 38.97 185 TRP A N 1
ATOM 1396 C CA . TRP A 1 185 ? 22.536 -4.449 -12.739 1.00 38.97 185 TRP A CA 1
ATOM 1397 C C . TRP A 1 185 ? 23.086 -3.106 -12.229 1.00 38.97 185 TRP A C 1
ATOM 1399 O O . TRP A 1 185 ? 24.101 -2.647 -12.752 1.00 38.97 185 TRP A O 1
ATOM 1409 N N . LEU A 1 186 ? 22.522 -2.537 -11.156 1.00 39.62 186 LEU A N 1
ATOM 1410 C CA . LEU A 1 186 ? 23.023 -1.316 -10.510 1.00 39.62 186 LEU A CA 1
ATOM 1411 C C . LEU A 1 186 ? 24.464 -1.504 -10.018 1.00 39.62 186 LEU A C 1
ATOM 1413 O O . LEU A 1 186 ? 25.315 -0.647 -10.237 1.00 39.62 186 LEU A O 1
ATOM 1417 N N . SER A 1 187 ? 24.752 -2.665 -9.421 1.00 47.50 187 SER A N 1
ATOM 1418 C CA . SER A 1 187 ? 26.092 -3.041 -8.956 1.00 47.50 187 SER A CA 1
ATOM 1419 C C . SER A 1 187 ? 27.095 -3.290 -10.092 1.00 47.50 187 SER A C 1
ATOM 1421 O O . SER A 1 187 ? 28.299 -3.333 -9.852 1.00 47.50 187 SER A O 1
ATOM 1423 N N . SER A 1 188 ? 26.611 -3.453 -11.329 1.00 40.91 188 SER A N 1
ATOM 1424 C CA . SER A 1 188 ? 27.427 -3.741 -12.515 1.00 40.91 188 SER A CA 1
ATOM 1425 C C . SER A 1 188 ? 27.813 -2.503 -13.335 1.00 40.91 188 SER A C 1
ATOM 1427 O O . SER A 1 188 ? 28.566 -2.636 -14.300 1.00 40.91 188 SER A O 1
ATOM 1429 N N . LEU A 1 189 ? 27.326 -1.309 -12.973 1.00 38.69 189 LEU A N 1
ATOM 1430 C CA . LEU A 1 189 ? 27.680 -0.047 -13.633 1.00 38.69 189 LEU A CA 1
ATOM 1431 C C . LEU A 1 189 ? 29.106 0.392 -13.221 1.00 38.69 189 LEU A C 1
ATOM 1433 O O . LEU A 1 189 ? 29.311 0.724 -12.052 1.00 38.69 189 LEU A O 1
ATOM 1437 N N . PRO A 1 190 ? 30.103 0.426 -14.132 1.00 34.75 190 PRO A N 1
ATOM 1438 C CA . PRO A 1 190 ? 31.462 0.847 -13.786 1.00 34.75 190 PRO A CA 1
ATOM 1439 C C . PRO A 1 190 ? 31.564 2.375 -13.642 1.00 34.75 190 PRO A C 1
ATOM 1441 O O . PRO A 1 190 ? 30.894 3.112 -14.366 1.00 34.75 190 PRO A O 1
ATOM 1444 N N . ASP A 1 191 ? 32.437 2.822 -12.735 1.00 42.06 191 ASP A N 1
ATOM 1445 C CA . ASP A 1 191 ? 32.934 4.192 -12.482 1.00 42.06 191 ASP A CA 1
ATOM 1446 C C . ASP A 1 191 ? 31.919 5.293 -12.096 1.00 42.06 191 ASP A C 1
ATOM 1448 O O . ASP A 1 191 ? 32.256 6.157 -11.292 1.00 42.06 191 ASP A O 1
ATOM 1452 N N . LEU A 1 192 ? 30.659 5.243 -12.541 1.00 39.97 192 LEU A N 1
ATOM 1453 C CA . LEU A 1 192 ? 29.598 6.163 -12.087 1.00 39.97 192 LEU A CA 1
ATOM 1454 C C . LEU A 1 192 ? 29.060 5.803 -10.698 1.00 39.97 192 LEU A C 1
ATOM 1456 O O . LEU A 1 192 ? 28.655 6.684 -9.944 1.00 39.97 192 LEU A O 1
ATOM 1460 N N . ALA A 1 193 ? 29.076 4.513 -10.352 1.00 46.62 193 ALA A N 1
ATOM 1461 C CA . ALA A 1 193 ? 28.621 4.044 -9.054 1.00 46.62 193 ALA A CA 1
ATOM 1462 C C . ALA A 1 193 ? 29.529 4.557 -7.932 1.00 46.62 193 ALA A C 1
ATOM 1464 O O . ALA A 1 193 ? 29.000 5.043 -6.955 1.00 46.62 193 ALA A O 1
ATOM 1465 N N . ALA A 1 194 ? 30.859 4.538 -8.058 1.00 43.75 194 ALA A N 1
ATOM 1466 C CA . ALA A 1 194 ? 31.747 4.915 -6.952 1.00 43.75 194 ALA A CA 1
ATOM 1467 C C . ALA A 1 194 ? 31.661 6.410 -6.579 1.00 43.75 194 ALA A C 1
ATOM 1469 O O . ALA A 1 194 ? 31.430 6.724 -5.418 1.00 43.75 194 ALA A O 1
ATOM 1470 N N . GLU A 1 195 ? 31.763 7.332 -7.544 1.00 45.75 195 GLU A N 1
ATOM 1471 C CA . GLU A 1 195 ? 31.739 8.779 -7.256 1.00 45.75 195 GLU A CA 1
ATOM 1472 C C . GLU A 1 195 ? 30.363 9.277 -6.797 1.00 45.75 195 GLU A C 1
ATOM 1474 O O . GLU A 1 195 ? 30.270 10.120 -5.904 1.00 45.75 195 GLU A O 1
ATOM 1479 N N . ALA A 1 196 ? 29.281 8.750 -7.373 1.00 46.03 196 ALA A N 1
ATOM 1480 C CA . ALA A 1 196 ? 27.938 9.136 -6.965 1.00 46.03 196 ALA A CA 1
ATOM 1481 C C . ALA A 1 196 ? 27.467 8.387 -5.692 1.00 46.03 196 ALA A C 1
ATOM 1483 O O . ALA A 1 196 ? 26.651 8.922 -4.945 1.00 46.03 196 ALA A O 1
ATOM 1484 N N . TRP A 1 197 ? 28.024 7.206 -5.377 1.00 49.22 197 TRP A N 1
ATOM 1485 C CA . TRP A 1 197 ? 27.808 6.477 -4.111 1.00 49.22 197 TRP A CA 1
ATOM 1486 C C . TRP A 1 197 ? 28.609 7.062 -2.948 1.00 49.22 197 TRP A C 1
ATOM 1488 O O . TRP A 1 197 ? 28.084 7.136 -1.841 1.00 49.22 197 TRP A O 1
ATOM 1498 N N . ASP A 1 198 ? 29.817 7.571 -3.198 1.00 52.00 198 ASP A N 1
ATOM 1499 C CA . ASP A 1 198 ? 30.590 8.344 -2.216 1.00 52.00 198 ASP A CA 1
ATOM 1500 C C . ASP A 1 198 ? 29.925 9.699 -1.890 1.00 52.00 198 ASP A C 1
ATOM 1502 O O . ASP A 1 198 ? 30.161 10.271 -0.825 1.00 52.00 198 ASP A O 1
ATOM 1506 N N . GLY A 1 199 ? 29.063 10.206 -2.784 1.00 49.66 199 GLY A N 1
ATOM 1507 C CA . GLY A 1 199 ? 28.233 11.397 -2.574 1.00 49.66 199 GLY A CA 1
ATOM 1508 C C . GLY A 1 199 ? 26.881 11.141 -1.892 1.00 49.66 199 GLY A C 1
ATOM 1509 O O . GLY A 1 199 ? 26.172 12.102 -1.581 1.00 49.66 199 GLY A O 1
ATOM 1510 N N . ALA A 1 200 ? 26.503 9.880 -1.663 1.00 53.34 200 ALA A N 1
ATOM 1511 C CA . ALA A 1 200 ? 25.250 9.529 -1.002 1.00 53.34 200 ALA A CA 1
ATOM 1512 C C . ALA A 1 200 ? 25.347 9.735 0.520 1.00 53.34 200 ALA A C 1
ATOM 1514 O O . ALA A 1 200 ? 26.366 9.445 1.146 1.00 53.34 200 ALA A O 1
ATOM 1515 N N . VAL A 1 201 ? 24.263 10.213 1.141 1.00 59.25 201 VAL A N 1
ATOM 1516 C CA . VAL A 1 201 ? 24.161 10.279 2.610 1.00 59.25 201 VAL A CA 1
ATOM 1517 C C . VAL A 1 201 ? 24.129 8.845 3.154 1.00 59.25 201 VAL A C 1
ATOM 1519 O O . VAL A 1 201 ? 23.464 7.992 2.561 1.00 59.25 201 VAL A O 1
ATOM 1522 N N . ALA A 1 202 ? 24.813 8.559 4.268 1.00 66.38 202 ALA A N 1
ATOM 1523 C CA . ALA A 1 202 ? 24.962 7.189 4.774 1.00 66.38 202 ALA A CA 1
ATOM 1524 C C . ALA A 1 202 ? 23.609 6.495 5.030 1.00 66.38 202 ALA A C 1
ATOM 1526 O O . ALA A 1 202 ? 23.474 5.300 4.780 1.00 66.38 202 ALA A O 1
ATOM 1527 N N . GLY A 1 203 ? 22.575 7.256 5.405 1.00 62.19 203 GLY A N 1
ATOM 1528 C CA . GLY A 1 203 ? 21.205 6.747 5.525 1.00 62.19 203 GLY A CA 1
ATOM 1529 C C . GLY A 1 203 ? 20.606 6.181 4.224 1.00 62.19 203 GLY A C 1
ATOM 1530 O O . GLY A 1 203 ? 19.946 5.147 4.258 1.00 62.19 203 GLY A O 1
ATOM 1531 N N . ALA A 1 204 ? 20.855 6.796 3.062 1.00 63.84 204 ALA A N 1
ATOM 1532 C CA . ALA A 1 204 ? 20.321 6.313 1.780 1.00 63.84 204 ALA A CA 1
ATOM 1533 C C . ALA A 1 204 ? 20.942 4.969 1.368 1.00 63.84 204 ALA A C 1
ATOM 1535 O O . ALA A 1 204 ? 20.267 4.108 0.799 1.00 63.84 204 ALA A O 1
ATOM 1536 N N . ARG A 1 205 ? 22.223 4.779 1.700 1.00 66.12 205 ARG A N 1
ATOM 1537 C CA . ARG A 1 205 ? 22.932 3.515 1.512 1.00 66.12 205 ARG A CA 1
ATOM 1538 C C . ARG A 1 205 ? 22.333 2.407 2.371 1.00 66.12 205 ARG A C 1
ATOM 1540 O O . ARG A 1 205 ? 22.073 1.328 1.849 1.00 66.12 205 ARG A O 1
ATOM 1547 N N . GLU A 1 206 ? 22.059 2.683 3.640 1.00 70.56 206 GLU A N 1
ATOM 1548 C CA . GLU A 1 206 ? 21.503 1.665 4.535 1.00 70.56 206 GLU A CA 1
ATOM 1549 C C . GLU A 1 206 ? 20.089 1.235 4.146 1.00 70.56 206 GLU A C 1
ATOM 1551 O O . GLU A 1 206 ? 19.772 0.045 4.121 1.00 70.56 206 GLU A O 1
ATOM 1556 N N . LEU A 1 207 ? 19.249 2.180 3.722 1.00 67.12 207 LEU A N 1
ATOM 1557 C CA . LEU A 1 207 ? 17.933 1.841 3.181 1.00 67.12 207 LEU A CA 1
ATOM 1558 C C . LEU A 1 207 ? 18.020 0.997 1.896 1.00 67.12 207 LEU A C 1
ATOM 1560 O O . LEU A 1 207 ? 17.150 0.167 1.639 1.00 67.12 207 LEU A O 1
ATOM 1564 N N . TRP A 1 208 ? 19.052 1.199 1.075 1.00 69.62 208 TRP A N 1
ATOM 1565 C CA . TRP A 1 208 ? 19.271 0.412 -0.140 1.00 69.62 208 TRP A CA 1
ATOM 1566 C C . TRP A 1 208 ? 19.768 -1.010 0.153 1.00 69.62 208 TRP A C 1
ATOM 1568 O O . TRP A 1 208 ? 19.338 -1.973 -0.494 1.00 69.62 208 TRP A O 1
ATOM 1578 N N . GLU A 1 209 ? 20.667 -1.155 1.128 1.00 71.88 209 GLU A N 1
ATOM 1579 C CA . GLU A 1 209 ? 21.171 -2.457 1.576 1.00 71.88 209 GLU A CA 1
ATOM 1580 C C . GLU A 1 209 ? 20.031 -3.325 2.149 1.00 71.88 209 GLU A C 1
ATOM 1582 O O . GLU A 1 209 ? 20.028 -4.534 1.924 1.00 71.88 209 GLU A O 1
ATOM 1587 N N . ASN A 1 210 ? 18.996 -2.700 2.725 1.00 72.06 210 ASN A N 1
ATOM 1588 C CA . ASN A 1 210 ? 17.807 -3.356 3.290 1.00 72.06 210 ASN A CA 1
ATOM 1589 C C . ASN A 1 210 ? 16.537 -3.235 2.416 1.00 72.06 210 ASN A C 1
ATOM 1591 O O . ASN A 1 210 ? 15.413 -3.389 2.896 1.00 72.06 210 ASN A O 1
ATOM 1595 N N . ARG A 1 211 ? 16.681 -2.963 1.111 1.00 69.75 211 ARG A N 1
ATOM 1596 C CA . ARG A 1 211 ? 15.546 -2.721 0.191 1.00 69.75 211 ARG A CA 1
ATOM 1597 C C . ARG A 1 211 ? 14.498 -3.841 0.169 1.00 69.75 211 ARG A C 1
ATOM 1599 O O . ARG A 1 211 ? 13.324 -3.554 -0.045 1.00 69.75 211 ARG A O 1
ATOM 1606 N N . ASP A 1 212 ? 14.907 -5.092 0.369 1.00 68.38 212 ASP A N 1
ATOM 1607 C CA . ASP A 1 212 ? 14.021 -6.253 0.248 1.00 68.38 212 ASP A CA 1
ATOM 1608 C C . ASP A 1 212 ? 12.941 -6.241 1.350 1.00 68.38 212 ASP A C 1
ATOM 1610 O O . ASP A 1 212 ? 11.780 -6.553 1.084 1.00 68.38 212 ASP A O 1
ATOM 1614 N N . GLU A 1 213 ? 13.278 -5.760 2.553 1.00 72.50 213 GLU A N 1
ATOM 1615 C CA . GLU A 1 213 ? 12.325 -5.566 3.656 1.00 72.50 213 GLU A CA 1
ATOM 1616 C C . GLU A 1 213 ? 11.309 -4.460 3.335 1.00 72.50 213 GLU A C 1
ATOM 1618 O O . GLU A 1 213 ? 10.100 -4.633 3.515 1.00 72.50 213 GLU A O 1
ATOM 1623 N N . ILE A 1 214 ? 11.785 -3.339 2.780 1.00 71.44 214 ILE A N 1
ATOM 1624 C CA . ILE A 1 214 ? 10.944 -2.198 2.381 1.00 71.44 214 ILE A CA 1
ATOM 1625 C C . ILE A 1 214 ? 9.977 -2.598 1.258 1.00 71.44 214 ILE A C 1
ATOM 1627 O O . ILE A 1 214 ? 8.803 -2.217 1.255 1.00 71.44 214 ILE A O 1
ATOM 1631 N N . LEU A 1 215 ? 10.446 -3.409 0.312 1.00 69.62 215 LEU A N 1
ATOM 1632 C CA . LEU A 1 215 ? 9.615 -3.949 -0.757 1.00 69.62 215 LEU A CA 1
ATOM 1633 C C . LEU A 1 215 ? 8.585 -4.939 -0.213 1.00 69.62 215 LEU A C 1
ATOM 1635 O O . LEU A 1 215 ? 7.413 -4.837 -0.574 1.00 69.62 215 LEU A O 1
ATOM 1639 N N . GLY A 1 216 ? 8.973 -5.822 0.710 1.00 72.62 216 GLY A N 1
ATOM 1640 C CA . GLY A 1 216 ? 8.050 -6.714 1.417 1.00 72.62 216 GLY A CA 1
ATOM 1641 C C . GLY A 1 216 ? 6.898 -5.967 2.105 1.00 72.62 216 GLY A C 1
ATOM 1642 O O . GLY A 1 216 ? 5.758 -6.447 2.124 1.00 72.62 216 GLY A O 1
ATOM 1643 N N . LEU A 1 217 ? 7.149 -4.746 2.590 1.00 78.00 217 LEU A N 1
ATOM 1644 C CA . LEU A 1 217 ? 6.115 -3.891 3.173 1.00 78.00 217 LEU A CA 1
ATOM 1645 C C . LEU A 1 217 ? 5.096 -3.388 2.137 1.00 78.00 217 LEU A C 1
ATOM 1647 O O . LEU A 1 217 ? 3.890 -3.509 2.344 1.00 78.00 217 LEU A O 1
ATOM 1651 N N . ILE A 1 218 ? 5.547 -2.862 0.993 1.00 72.94 218 ILE A N 1
ATOM 1652 C CA . ILE A 1 218 ? 4.626 -2.522 -0.111 1.00 72.94 218 ILE A CA 1
ATOM 1653 C C . ILE A 1 218 ? 3.855 -3.759 -0.541 1.00 72.94 218 ILE A C 1
ATOM 1655 O O . ILE A 1 218 ? 2.672 -3.678 -0.886 1.00 72.94 218 ILE A O 1
ATOM 1659 N N . GLN A 1 219 ? 4.527 -4.906 -0.515 1.00 71.94 219 GLN A N 1
ATOM 1660 C CA . GLN A 1 219 ? 3.921 -6.113 -0.993 1.00 71.94 219 GLN A CA 1
ATOM 1661 C C . GLN A 1 219 ? 2.747 -6.568 -0.120 1.00 71.94 219 GLN A C 1
ATOM 1663 O O . GLN A 1 219 ? 1.609 -6.741 -0.572 1.00 71.94 219 GLN A O 1
ATOM 1668 N N . SER A 1 220 ? 3.009 -6.725 1.162 1.00 77.06 220 SER A N 1
ATOM 1669 C CA . SER A 1 220 ? 1.967 -7.048 2.127 1.00 77.06 220 SER A CA 1
ATOM 1670 C C . SER A 1 220 ? 0.801 -6.048 2.073 1.00 77.06 220 SER A C 1
ATOM 1672 O O . SER A 1 220 ? -0.357 -6.471 2.035 1.00 77.06 220 SER A O 1
ATOM 1674 N N . LEU A 1 221 ? 1.082 -4.748 1.915 1.00 76.31 221 LEU A N 1
ATOM 1675 C CA . LEU A 1 221 ? 0.059 -3.713 1.736 1.00 76.31 221 LEU A CA 1
ATOM 1676 C C . LEU A 1 221 ? -0.820 -3.945 0.494 1.00 76.31 221 LEU A C 1
ATOM 1678 O O . LEU A 1 221 ? -2.046 -3.953 0.590 1.00 76.31 221 LEU A O 1
ATOM 1682 N N . ALA A 1 222 ? -0.206 -4.165 -0.669 1.00 70.94 222 ALA A N 1
ATOM 1683 C CA . ALA A 1 222 ? -0.905 -4.396 -1.934 1.00 70.94 222 ALA A CA 1
ATOM 1684 C C . ALA A 1 222 ? -1.760 -5.673 -1.924 1.00 70.94 222 ALA A C 1
ATOM 1686 O O . ALA A 1 222 ? -2.841 -5.712 -2.514 1.00 70.94 222 ALA A O 1
ATOM 1687 N N . LYS A 1 223 ? -1.287 -6.727 -1.251 1.00 72.75 223 LYS A N 1
ATOM 1688 C CA . LYS A 1 223 ? -2.024 -7.989 -1.103 1.00 72.75 223 LYS A CA 1
ATOM 1689 C C . LYS A 1 223 ? -3.119 -7.927 -0.029 1.00 72.75 223 LYS A C 1
ATOM 1691 O O . LYS A 1 223 ? -3.884 -8.881 0.093 1.00 72.75 223 LYS A O 1
ATOM 1696 N N . GLY A 1 224 ? -3.205 -6.840 0.743 1.00 73.75 224 GLY A N 1
ATOM 1697 C CA . GLY A 1 224 ? -4.101 -6.755 1.900 1.00 73.75 224 GLY A CA 1
ATOM 1698 C C . GLY A 1 224 ? -3.713 -7.718 3.029 1.00 73.75 224 GLY A C 1
ATOM 1699 O O . GLY A 1 224 ? -4.568 -8.115 3.818 1.00 73.75 224 GLY A O 1
ATOM 1700 N N . LEU A 1 225 ? -2.439 -8.116 3.086 1.00 81.81 225 LEU A N 1
ATOM 1701 C CA . LEU A 1 225 ? -1.853 -8.972 4.115 1.00 81.81 225 LEU A CA 1
ATOM 1702 C C . LEU A 1 225 ? -1.502 -8.115 5.336 1.00 81.81 225 LEU A C 1
ATOM 1704 O O . LEU A 1 225 ? -0.374 -7.651 5.501 1.00 81.81 225 LEU A O 1
ATOM 1708 N N . VAL A 1 226 ? -2.522 -7.831 6.148 1.00 84.81 226 VAL A N 1
ATOM 1709 C CA . VAL A 1 226 ? -2.450 -6.880 7.269 1.00 84.81 226 VAL A CA 1
ATOM 1710 C C . VAL A 1 226 ? -1.366 -7.269 8.279 1.00 84.81 226 VAL A C 1
ATOM 1712 O O . VAL A 1 226 ? -0.587 -6.412 8.689 1.00 84.81 226 VAL A O 1
ATOM 1715 N N . SER A 1 227 ? -1.282 -8.546 8.661 1.00 85.69 227 SER A N 1
ATOM 1716 C CA . SER A 1 227 ? -0.343 -9.005 9.696 1.00 85.69 227 SER A CA 1
ATOM 1717 C C . SER A 1 227 ? 1.114 -8.924 9.231 1.00 85.69 227 SER A C 1
ATOM 1719 O O . SER A 1 227 ? 2.003 -8.462 9.954 1.00 85.69 227 SER A O 1
ATOM 1721 N N . GLU A 1 228 ? 1.362 -9.314 7.983 1.00 85.25 228 GLU A N 1
ATOM 1722 C CA . GLU A 1 228 ? 2.661 -9.237 7.326 1.00 85.25 228 GLU A CA 1
ATOM 1723 C C . GLU A 1 228 ? 3.095 -7.783 7.147 1.00 85.25 228 GLU A C 1
ATOM 1725 O O . GLU A 1 228 ? 4.255 -7.457 7.389 1.00 85.25 228 GLU A O 1
ATOM 1730 N N . PHE A 1 229 ? 2.158 -6.898 6.804 1.00 86.06 229 PHE A N 1
ATOM 1731 C CA . PHE A 1 229 ? 2.415 -5.467 6.704 1.00 86.06 229 PHE A CA 1
ATOM 1732 C C . PHE A 1 229 ? 2.822 -4.878 8.053 1.00 86.06 229 PHE A C 1
ATOM 1734 O O . PHE A 1 229 ? 3.821 -4.173 8.144 1.00 86.06 229 PHE A O 1
ATOM 1741 N N . GLN A 1 230 ? 2.101 -5.206 9.123 1.00 88.56 230 GLN A N 1
ATOM 1742 C CA . GLN A 1 230 ? 2.417 -4.734 10.475 1.00 88.56 230 GLN A CA 1
ATOM 1743 C C . GLN A 1 230 ? 3.787 -5.226 10.945 1.00 88.56 230 GLN A C 1
ATOM 1745 O O . GLN A 1 230 ? 4.572 -4.456 11.495 1.00 88.56 230 GLN A O 1
ATOM 1750 N N . THR A 1 231 ? 4.103 -6.487 10.651 1.00 89.94 231 THR A N 1
ATOM 1751 C CA . THR A 1 231 ? 5.416 -7.077 10.940 1.00 89.94 231 THR A CA 1
ATOM 1752 C C . THR A 1 231 ? 6.529 -6.371 10.162 1.00 89.94 231 THR A C 1
ATOM 1754 O O . THR A 1 231 ? 7.546 -6.001 10.744 1.00 89.94 231 THR A O 1
ATOM 1757 N N . GLY A 1 232 ? 6.334 -6.133 8.862 1.00 86.06 232 GLY A N 1
ATOM 1758 C CA . GLY A 1 232 ? 7.295 -5.398 8.037 1.00 86.06 232 GLY A CA 1
ATOM 1759 C C . GLY A 1 232 ? 7.468 -3.946 8.488 1.00 86.06 232 GLY A C 1
ATOM 1760 O O . GLY A 1 232 ? 8.579 -3.425 8.482 1.00 86.06 232 GLY A O 1
ATOM 1761 N N . PHE A 1 233 ? 6.390 -3.294 8.930 1.00 89.94 233 PHE A N 1
ATOM 1762 C CA . PHE A 1 233 ? 6.432 -1.918 9.417 1.00 89.94 233 PHE A CA 1
ATOM 1763 C C . PHE A 1 233 ? 7.283 -1.804 10.685 1.00 89.94 233 PHE A C 1
ATOM 1765 O O . PHE A 1 233 ? 8.112 -0.902 10.786 1.00 89.94 233 PHE A O 1
ATOM 1772 N N . GLU A 1 234 ? 7.101 -2.727 11.635 1.00 89.56 234 GLU A N 1
ATOM 1773 C CA . GLU A 1 234 ? 7.910 -2.817 12.857 1.00 89.56 234 GLU A CA 1
ATOM 1774 C C . GLU A 1 234 ? 9.390 -3.064 12.539 1.00 89.56 234 GLU A C 1
ATOM 1776 O O . GLU A 1 234 ? 10.246 -2.368 13.083 1.00 89.56 234 GLU A O 1
ATOM 1781 N N . ALA A 1 235 ? 9.685 -3.992 11.621 1.00 88.12 235 ALA A N 1
ATOM 1782 C CA . ALA A 1 235 ? 11.054 -4.296 11.205 1.00 88.12 235 ALA A CA 1
ATOM 1783 C C . ALA A 1 235 ? 11.753 -3.069 10.601 1.00 88.12 235 ALA A C 1
ATOM 1785 O O . ALA A 1 235 ? 12.868 -2.725 10.989 1.00 88.12 235 ALA A O 1
ATOM 1786 N N . ILE A 1 236 ? 11.066 -2.342 9.715 1.00 86.81 236 ILE A N 1
ATOM 1787 C CA . ILE A 1 236 ? 11.624 -1.132 9.106 1.00 86.81 236 ILE A CA 1
ATOM 1788 C C . ILE A 1 236 ? 11.765 -0.020 10.148 1.00 86.81 236 ILE A C 1
ATOM 1790 O O . ILE A 1 236 ? 12.772 0.678 10.131 1.00 86.81 236 ILE A O 1
ATOM 1794 N N . LEU A 1 237 ? 10.812 0.145 11.075 1.00 89.06 237 LEU A N 1
ATOM 1795 C CA . LEU A 1 237 ? 10.932 1.117 12.167 1.00 89.06 237 LEU A CA 1
ATOM 1796 C C . LEU A 1 237 ? 12.168 0.836 13.037 1.00 89.06 237 LEU A C 1
ATOM 1798 O O . LEU A 1 237 ? 12.886 1.774 13.394 1.00 89.06 237 LEU A O 1
ATOM 1802 N N . GLU A 1 238 ? 12.422 -0.430 13.372 1.00 88.12 238 GLU A N 1
ATOM 1803 C CA . GLU A 1 238 ? 13.619 -0.851 14.106 1.00 88.12 238 GLU A CA 1
ATOM 1804 C C . GLU A 1 238 ? 14.889 -0.536 13.310 1.00 88.12 238 GLU A C 1
ATOM 1806 O O . GLU A 1 238 ? 15.797 0.113 13.839 1.00 88.12 238 GLU A O 1
ATOM 1811 N N . LEU A 1 239 ? 14.904 -0.897 12.023 1.00 85.69 239 LEU A N 1
ATOM 1812 C CA . LEU A 1 239 ? 16.006 -0.627 11.107 1.00 85.69 239 LEU A CA 1
ATOM 1813 C C . LEU A 1 239 ? 16.337 0.869 11.050 1.00 85.69 239 LEU A C 1
ATOM 1815 O O . LEU A 1 239 ? 17.463 1.264 11.343 1.00 85.69 239 LEU A O 1
ATOM 1819 N N . VAL A 1 240 ? 15.371 1.726 10.708 1.00 85.56 240 VAL A N 1
ATOM 1820 C CA . VAL A 1 240 ? 15.633 3.166 10.540 1.00 85.56 240 VAL A CA 1
ATOM 1821 C C . VAL A 1 240 ? 15.978 3.852 11.861 1.00 85.56 240 VAL A C 1
ATOM 1823 O O . VAL A 1 240 ? 16.709 4.838 11.863 1.00 85.56 240 VAL A O 1
ATOM 1826 N N . SER A 1 241 ? 15.509 3.319 12.994 1.00 87.50 241 SER A N 1
ATOM 1827 C CA . SER A 1 241 ? 15.843 3.843 14.325 1.00 87.50 241 SER A CA 1
ATOM 1828 C C . SER A 1 241 ? 17.299 3.585 14.722 1.00 87.50 241 SER A C 1
ATOM 1830 O O . SER A 1 241 ? 17.810 4.264 15.614 1.00 87.50 241 SER A O 1
ATOM 1832 N N . ALA A 1 242 ? 17.976 2.628 14.082 1.00 87.12 242 ALA A N 1
ATOM 1833 C CA . ALA A 1 242 ? 19.379 2.326 14.351 1.00 87.12 242 ALA A CA 1
ATOM 1834 C C . ALA A 1 242 ? 20.352 3.355 13.741 1.00 87.12 242 ALA A C 1
ATOM 1836 O O . ALA A 1 242 ? 21.519 3.397 14.139 1.00 87.12 242 ALA A O 1
ATOM 1837 N N . PHE A 1 243 ? 19.892 4.204 12.812 1.00 83.00 243 PHE A N 1
ATOM 1838 C CA . PHE A 1 243 ? 20.750 5.096 12.030 1.00 83.00 243 PHE A CA 1
ATOM 1839 C C . PHE A 1 243 ? 20.433 6.582 12.273 1.00 83.00 243 PHE A C 1
ATOM 1841 O O . PHE A 1 243 ? 19.342 7.038 11.930 1.00 83.00 243 PHE A O 1
ATOM 1848 N N . PRO A 1 244 ? 21.391 7.384 12.784 1.00 82.25 244 PRO A N 1
ATOM 1849 C CA . PRO A 1 244 ? 21.180 8.813 13.043 1.00 82.25 244 PRO A CA 1
ATOM 1850 C C . PRO A 1 244 ? 20.760 9.628 11.810 1.00 82.25 244 PRO A C 1
ATOM 1852 O O . PRO A 1 244 ? 19.921 10.515 11.913 1.00 82.25 244 PRO A O 1
ATOM 1855 N N . ASP A 1 245 ? 21.289 9.301 10.629 1.00 78.19 245 ASP A N 1
ATOM 1856 C CA . ASP A 1 245 ? 20.972 10.011 9.379 1.00 78.19 245 ASP A CA 1
ATOM 1857 C C . ASP A 1 245 ? 19.531 9.771 8.889 1.00 78.19 245 ASP A C 1
ATOM 1859 O O . ASP A 1 245 ? 19.062 10.460 7.983 1.00 78.19 245 ASP A O 1
ATOM 1863 N N . LEU A 1 246 ? 18.821 8.802 9.479 1.00 82.69 246 LEU A N 1
ATOM 1864 C CA . LEU A 1 246 ? 17.433 8.459 9.165 1.00 82.69 246 LEU A CA 1
ATOM 1865 C C . LEU A 1 246 ? 16.447 8.947 10.236 1.00 82.69 246 LEU A C 1
ATOM 1867 O O . LEU A 1 246 ? 15.283 8.551 10.220 1.00 82.69 246 LEU A O 1
ATOM 1871 N N . GLU A 1 247 ? 16.875 9.831 11.143 1.00 87.31 247 GLU A N 1
ATOM 1872 C CA . GLU A 1 247 ? 16.067 10.298 12.276 1.00 87.31 247 GLU A CA 1
ATOM 1873 C C . GLU A 1 247 ? 14.706 10.887 11.855 1.00 87.31 247 GLU A C 1
ATOM 1875 O O . GLU A 1 247 ? 13.696 10.611 12.501 1.00 87.31 247 GLU A O 1
ATOM 1880 N N . GLU A 1 248 ? 14.632 11.646 10.752 1.00 87.81 248 GLU A N 1
ATOM 1881 C CA . GLU A 1 248 ? 13.353 12.166 10.233 1.00 87.81 248 GLU A CA 1
ATOM 1882 C C . GLU A 1 248 ? 12.380 11.025 9.893 1.00 87.81 248 GLU A C 1
ATOM 1884 O O . GLU A 1 248 ? 11.214 11.058 10.288 1.00 87.81 248 GLU A O 1
ATOM 1889 N N . ILE A 1 249 ? 12.870 9.991 9.203 1.00 87.56 249 ILE A N 1
ATOM 1890 C CA . ILE A 1 249 ? 12.077 8.827 8.794 1.00 87.56 249 ILE A CA 1
ATOM 1891 C C . ILE A 1 249 ? 11.678 8.008 10.022 1.00 87.56 249 ILE A C 1
ATOM 1893 O O . ILE A 1 249 ? 10.507 7.662 10.164 1.00 87.56 249 ILE A O 1
ATOM 1897 N N . ALA A 1 250 ? 12.617 7.752 10.936 1.00 89.62 250 ALA A N 1
ATOM 1898 C CA . ALA A 1 250 ? 12.361 7.021 12.173 1.00 89.62 250 ALA A CA 1
ATOM 1899 C C . ALA A 1 250 ? 11.299 7.707 13.041 1.00 89.62 250 ALA A C 1
ATOM 1901 O O . ALA A 1 250 ? 10.395 7.045 13.554 1.00 89.62 250 ALA A O 1
ATOM 1902 N N . ASN A 1 251 ? 11.355 9.037 13.156 1.00 89.94 251 ASN A N 1
ATOM 1903 C CA . ASN A 1 251 ? 10.358 9.812 13.888 1.00 89.94 251 ASN A CA 1
ATOM 1904 C C . ASN A 1 251 ? 8.984 9.747 13.211 1.00 89.94 251 ASN A C 1
ATOM 1906 O O . ASN A 1 251 ? 7.994 9.484 13.888 1.00 89.94 251 ASN A O 1
ATOM 1910 N N . LEU A 1 252 ? 8.910 9.905 11.884 1.00 89.44 252 LEU A N 1
ATOM 1911 C CA . LEU A 1 252 ? 7.646 9.776 11.147 1.00 89.44 252 LEU A CA 1
ATOM 1912 C C . LEU A 1 252 ? 7.039 8.374 11.265 1.00 89.44 252 LEU A C 1
ATOM 1914 O O . LEU A 1 252 ? 5.829 8.250 11.442 1.00 89.44 252 LEU A O 1
ATOM 1918 N N . MET A 1 253 ? 7.858 7.322 11.194 1.00 89.75 253 MET A N 1
ATOM 1919 C CA . MET A 1 253 ? 7.390 5.945 11.364 1.00 89.75 253 MET A CA 1
ATOM 1920 C C . MET A 1 253 ? 6.910 5.674 12.786 1.00 89.75 253 MET A C 1
ATOM 1922 O O . MET A 1 253 ? 5.886 5.018 12.962 1.00 89.75 253 MET A O 1
ATOM 1926 N N . ARG A 1 254 ? 7.607 6.198 13.799 1.00 88.56 254 ARG A N 1
ATOM 1927 C CA . ARG A 1 254 ? 7.188 6.074 15.198 1.00 88.56 254 ARG A CA 1
ATOM 1928 C C . ARG A 1 254 ? 5.862 6.779 15.442 1.00 88.56 254 ARG A C 1
ATOM 1930 O O . ARG A 1 254 ? 4.958 6.170 15.999 1.00 88.56 254 ARG A O 1
ATOM 1937 N N . GLU A 1 255 ? 5.723 8.015 14.967 1.00 85.25 255 GLU A N 1
ATOM 1938 C CA . GLU A 1 255 ? 4.456 8.748 15.042 1.00 85.25 255 GLU A CA 1
ATOM 1939 C C . GLU A 1 255 ? 3.337 7.990 14.314 1.00 85.25 255 GLU A C 1
ATOM 1941 O O . GLU A 1 255 ? 2.249 7.821 14.856 1.00 85.25 255 GLU A O 1
ATOM 1946 N N . ALA A 1 256 ? 3.604 7.458 13.115 1.00 86.00 256 ALA A N 1
ATOM 1947 C CA . ALA A 1 256 ? 2.630 6.651 12.385 1.00 86.00 256 ALA A CA 1
ATOM 1948 C C . ALA A 1 256 ? 2.249 5.363 13.137 1.00 86.00 256 ALA A C 1
ATOM 1950 O O . ALA A 1 256 ? 1.087 4.964 13.097 1.00 86.00 256 ALA A O 1
ATOM 1951 N N . TYR A 1 257 ? 3.181 4.721 13.840 1.00 86.94 257 TYR A N 1
ATOM 1952 C CA . TYR A 1 257 ? 2.891 3.559 14.682 1.00 86.94 257 TYR A CA 1
ATOM 1953 C C . TYR A 1 257 ? 2.024 3.924 15.897 1.00 86.94 257 TYR A C 1
ATOM 1955 O O . TYR A 1 257 ? 1.031 3.249 16.180 1.00 86.94 257 TYR A O 1
ATOM 1963 N N . GLU A 1 258 ? 2.361 5.007 16.597 1.00 80.38 258 GLU A N 1
ATOM 1964 C CA . GLU A 1 258 ? 1.635 5.478 17.784 1.00 80.38 258 GLU A CA 1
ATOM 1965 C C . GLU A 1 258 ? 0.198 5.909 17.441 1.00 80.38 258 GLU A C 1
ATOM 1967 O O . GLU A 1 258 ? -0.748 5.514 18.128 1.00 80.38 258 GLU A O 1
ATOM 1972 N N . ASP A 1 259 ? 0.020 6.606 16.316 1.00 78.50 259 ASP A N 1
ATOM 1973 C CA . ASP A 1 259 ? -1.272 7.072 15.793 1.00 78.50 259 ASP A CA 1
ATOM 1974 C C . ASP A 1 259 ? -1.940 6.055 14.837 1.00 78.50 259 ASP A C 1
ATOM 1976 O O . ASP A 1 259 ? -2.808 6.399 14.024 1.00 78.50 259 ASP A O 1
ATOM 1980 N N . SER A 1 260 ? -1.557 4.774 14.921 1.00 81.69 260 SER A N 1
ATOM 1981 C CA . SER A 1 260 ? -2.006 3.724 13.993 1.00 81.69 260 SER A CA 1
ATOM 1982 C C . SER A 1 260 ? -3.486 3.396 14.039 1.00 81.69 260 SER A C 1
ATOM 1984 O O . SER A 1 260 ? -4.025 2.924 13.042 1.00 81.69 260 SER A O 1
ATOM 1986 N N . ALA A 1 261 ? -4.174 3.684 15.144 1.00 78.81 261 ALA A N 1
ATOM 1987 C CA . ALA A 1 261 ? -5.564 3.280 15.329 1.00 78.81 261 ALA A CA 1
ATOM 1988 C C . ALA A 1 261 ? -6.488 3.737 14.189 1.00 78.81 261 ALA A C 1
ATOM 1990 O O . ALA A 1 261 ? -7.276 2.945 13.683 1.00 78.81 261 ALA A O 1
ATOM 1991 N N . GLU A 1 262 ? -6.384 4.991 13.741 1.00 78.88 262 GLU A N 1
ATOM 1992 C CA . GLU A 1 262 ? -7.293 5.512 12.712 1.00 78.88 262 GLU A CA 1
ATOM 1993 C C . GLU A 1 262 ? -6.932 5.031 11.304 1.00 78.88 262 GLU A C 1
ATOM 1995 O O . GLU A 1 262 ? -7.816 4.624 10.540 1.00 78.88 262 GLU A O 1
ATOM 2000 N N . TRP A 1 263 ? -5.643 5.068 10.954 1.00 85.75 263 TRP A N 1
ATOM 2001 C CA . TRP A 1 263 ? -5.202 4.750 9.598 1.00 85.75 263 TRP A CA 1
ATOM 2002 C C . TRP A 1 263 ? -5.111 3.242 9.356 1.00 85.75 263 TRP A C 1
ATOM 2004 O O . TRP A 1 263 ? -5.486 2.787 8.276 1.00 85.75 263 TRP A O 1
ATOM 2014 N N . ALA A 1 264 ? -4.706 2.448 10.351 1.00 89.31 264 ALA A N 1
ATOM 2015 C CA . ALA A 1 264 ? -4.691 0.994 10.235 1.00 89.31 264 ALA A CA 1
ATOM 2016 C C . ALA A 1 264 ? -6.124 0.458 10.153 1.00 89.31 264 ALA A C 1
ATOM 2018 O O . ALA A 1 264 ? -6.419 -0.333 9.264 1.00 89.31 264 ALA A O 1
ATOM 20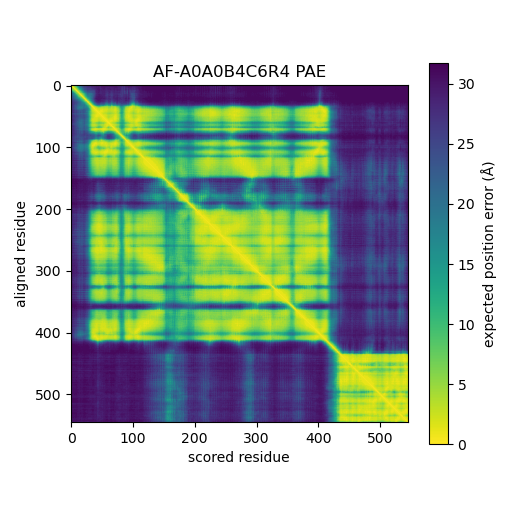19 N N . ALA A 1 265 ? -7.058 0.970 10.967 1.00 88.38 265 ALA A N 1
ATOM 2020 C CA . ALA A 1 265 ? -8.472 0.602 10.869 1.00 88.38 265 ALA A CA 1
ATOM 2021 C C . ALA A 1 265 ? -9.041 0.876 9.470 1.00 88.38 265 ALA A C 1
ATOM 2023 O O . ALA A 1 265 ? -9.745 0.047 8.897 1.00 88.38 265 ALA A O 1
ATOM 2024 N N . ALA A 1 266 ? -8.727 2.043 8.905 1.00 88.94 266 ALA A N 1
ATOM 2025 C CA . ALA A 1 266 ? -9.137 2.420 7.558 1.00 88.94 266 ALA A CA 1
ATOM 2026 C C . ALA A 1 266 ? -8.527 1.511 6.475 1.00 88.94 266 ALA A C 1
ATOM 2028 O O . ALA A 1 266 ? -9.242 1.071 5.572 1.00 88.94 266 ALA A O 1
ATOM 2029 N N . MET A 1 267 ? -7.235 1.200 6.587 1.00 89.56 267 MET A N 1
ATOM 2030 C CA . MET A 1 267 ? -6.537 0.278 5.692 1.00 89.56 267 MET A CA 1
ATOM 2031 C C . MET A 1 267 ? -7.152 -1.126 5.743 1.00 89.56 267 MET A C 1
ATOM 2033 O O . MET A 1 267 ? -7.446 -1.690 4.692 1.00 89.56 267 MET A O 1
ATOM 2037 N N . ILE A 1 268 ? -7.399 -1.668 6.942 1.00 90.31 268 ILE A N 1
ATOM 2038 C CA . ILE A 1 268 ? -8.020 -2.986 7.146 1.00 90.31 268 ILE A CA 1
ATOM 2039 C C . ILE A 1 268 ? -9.414 -3.020 6.504 1.00 90.31 268 ILE A C 1
ATOM 2041 O O . ILE A 1 268 ? -9.751 -3.969 5.798 1.00 90.31 268 ILE A O 1
ATOM 2045 N N . GLU A 1 269 ? -10.232 -1.980 6.694 1.00 90.12 269 GLU A N 1
ATOM 2046 C CA . GLU A 1 269 ? -11.564 -1.904 6.080 1.00 90.12 269 GLU A CA 1
ATOM 2047 C C . GLU A 1 269 ? -11.510 -1.946 4.551 1.00 90.12 269 GLU A C 1
ATOM 2049 O O . GLU A 1 269 ? -12.302 -2.666 3.936 1.00 90.12 269 GLU A O 1
ATOM 2054 N N . ILE A 1 270 ? -10.571 -1.217 3.941 1.00 89.31 270 ILE A N 1
ATOM 2055 C CA . ILE A 1 270 ? -10.360 -1.238 2.490 1.00 89.31 270 ILE A CA 1
ATOM 2056 C C . ILE A 1 270 ? -9.868 -2.611 2.039 1.00 89.31 270 ILE A C 1
ATOM 2058 O O . ILE A 1 270 ? -10.446 -3.164 1.103 1.00 89.31 270 ILE A O 1
ATOM 2062 N N . ALA A 1 271 ? -8.856 -3.169 2.711 1.00 86.75 271 ALA A N 1
ATOM 2063 C CA . ALA A 1 271 ? -8.271 -4.471 2.393 1.00 86.75 271 ALA A CA 1
ATOM 2064 C C . ALA A 1 271 ? -9.318 -5.588 2.398 1.00 86.75 271 ALA A C 1
ATOM 2066 O O . ALA A 1 271 ? -9.317 -6.454 1.525 1.00 86.75 271 ALA A O 1
ATOM 2067 N N . ARG A 1 272 ? -10.234 -5.562 3.373 1.00 87.75 272 ARG A N 1
ATOM 2068 C CA . ARG A 1 272 ? -11.240 -6.616 3.523 1.00 87.75 272 ARG A CA 1
ATOM 2069 C C . ARG A 1 272 ? -12.471 -6.439 2.647 1.00 87.75 272 ARG A C 1
ATOM 2071 O O . ARG A 1 272 ? -13.138 -7.431 2.354 1.00 87.75 272 ARG A O 1
ATOM 2078 N N . SER A 1 273 ? -12.811 -5.202 2.297 1.00 87.00 273 SER A N 1
ATOM 2079 C CA . SER A 1 273 ? -14.109 -4.888 1.688 1.00 87.00 273 SER A CA 1
ATOM 2080 C C . SER A 1 273 ? -14.022 -4.502 0.214 1.00 87.00 273 SER A C 1
ATOM 2082 O O . SER A 1 273 ? -15.067 -4.414 -0.422 1.00 87.00 273 SER A O 1
ATOM 2084 N N . THR A 1 274 ? -12.819 -4.256 -0.320 1.00 87.88 274 THR A N 1
ATOM 2085 C CA . THR A 1 274 ? -12.614 -3.737 -1.685 1.00 87.88 274 THR A CA 1
ATOM 2086 C C . THR A 1 274 ? -11.346 -4.301 -2.331 1.00 87.88 274 THR A C 1
ATOM 2088 O O . THR A 1 274 ? -10.435 -4.761 -1.648 1.00 87.88 274 THR A O 1
ATOM 2091 N N . GLY A 1 275 ? -11.248 -4.202 -3.655 1.00 83.50 275 GLY A N 1
ATOM 2092 C CA . GLY A 1 275 ? -10.046 -4.467 -4.441 1.00 83.50 275 GLY A CA 1
ATOM 2093 C C . GLY A 1 275 ? -9.106 -3.266 -4.590 1.00 83.50 275 GLY A C 1
ATOM 2094 O O . GLY A 1 275 ? -8.147 -3.356 -5.351 1.00 83.50 275 GLY A O 1
ATOM 2095 N N . VAL A 1 276 ? -9.337 -2.143 -3.895 1.00 85.31 276 VAL A N 1
ATOM 2096 C CA . VAL A 1 276 ? -8.569 -0.898 -4.104 1.00 85.31 276 VAL A CA 1
ATOM 2097 C C . VAL A 1 276 ? -7.082 -1.056 -3.782 1.00 85.31 276 VAL A C 1
ATOM 2099 O O . VAL A 1 276 ? -6.255 -0.620 -4.576 1.00 85.31 276 VAL A O 1
ATOM 2102 N N . LEU A 1 277 ? -6.712 -1.695 -2.664 1.00 80.12 277 LEU A N 1
ATOM 2103 C CA . LEU A 1 277 ? -5.292 -1.927 -2.342 1.00 80.12 277 LEU A CA 1
ATOM 2104 C C . LEU A 1 277 ? -4.607 -2.808 -3.392 1.00 80.12 277 LEU A C 1
ATOM 2106 O O . LEU A 1 277 ? -3.482 -2.519 -3.801 1.00 80.12 277 LEU A O 1
ATOM 2110 N N . HIS A 1 278 ? -5.323 -3.821 -3.883 1.00 75.50 278 HIS A N 1
ATOM 2111 C CA . HIS A 1 278 ? -4.842 -4.677 -4.959 1.00 75.50 278 HIS A CA 1
ATOM 2112 C C . HIS A 1 278 ? -4.667 -3.896 -6.265 1.00 75.50 278 HIS A C 1
ATOM 2114 O O . HIS A 1 278 ? -3.656 -4.060 -6.941 1.00 75.50 278 HIS A O 1
ATOM 2120 N N . ALA A 1 279 ? -5.603 -3.003 -6.597 1.00 79.75 279 ALA A N 1
ATOM 2121 C CA . ALA A 1 279 ? -5.513 -2.141 -7.770 1.00 79.75 279 ALA A CA 1
ATOM 2122 C C . ALA A 1 279 ? -4.357 -1.137 -7.665 1.00 79.75 279 ALA A C 1
ATOM 2124 O O . ALA A 1 279 ? -3.621 -0.970 -8.634 1.00 79.75 279 ALA A O 1
ATOM 2125 N N . ILE A 1 280 ? -4.145 -0.511 -6.498 1.00 78.56 280 ILE A N 1
ATOM 2126 C CA . ILE A 1 280 ? -2.995 0.376 -6.254 1.00 78.56 280 ILE A CA 1
ATOM 2127 C C . ILE A 1 280 ? -1.699 -0.403 -6.485 1.00 78.56 280 ILE A C 1
ATOM 2129 O O . ILE A 1 280 ? -0.881 0.010 -7.303 1.00 78.56 280 ILE A O 1
ATOM 2133 N N . GLY A 1 281 ? -1.539 -1.557 -5.830 1.00 72.75 281 GLY A N 1
ATOM 2134 C CA . GLY A 1 281 ? -0.357 -2.401 -5.996 1.00 72.75 281 GLY A CA 1
ATOM 2135 C C . GLY A 1 281 ? -0.146 -2.851 -7.441 1.00 72.75 281 GLY A C 1
ATOM 2136 O O . GLY A 1 281 ? 0.937 -2.664 -7.990 1.00 72.75 281 GLY A O 1
ATOM 2137 N N . GLY A 1 282 ? -1.193 -3.372 -8.083 1.00 69.56 282 GLY A N 1
ATOM 2138 C CA . GLY A 1 282 ? -1.166 -3.806 -9.479 1.00 69.56 282 GLY A CA 1
ATOM 2139 C C . GLY A 1 282 ? -0.788 -2.681 -10.438 1.00 69.56 282 GLY A C 1
ATOM 2140 O O . GLY A 1 282 ? 0.033 -2.891 -11.323 1.00 69.56 282 GLY A O 1
ATOM 2141 N N . THR A 1 283 ? -1.293 -1.469 -10.208 1.00 73.88 283 THR A N 1
ATOM 2142 C CA . THR A 1 283 ? -0.967 -0.284 -11.011 1.00 73.88 283 THR A CA 1
ATOM 2143 C C . THR A 1 283 ? 0.493 0.119 -10.847 1.00 73.88 283 THR A C 1
ATOM 2145 O O . THR A 1 283 ? 1.193 0.324 -11.836 1.00 73.88 283 THR A O 1
ATOM 2148 N N . MET A 1 284 ? 0.990 0.203 -9.608 1.00 71.12 284 MET A N 1
ATOM 2149 C CA . MET A 1 284 ? 2.398 0.533 -9.356 1.00 71.12 284 MET A CA 1
ATOM 2150 C C . MET A 1 284 ? 3.332 -0.501 -9.989 1.00 71.12 284 MET A C 1
ATOM 2152 O O . MET A 1 284 ? 4.348 -0.136 -10.581 1.00 71.12 284 MET A O 1
ATOM 2156 N N . MET A 1 285 ? 2.955 -1.779 -9.937 1.00 62.03 285 MET A N 1
ATOM 2157 C CA . MET A 1 285 ? 3.707 -2.836 -10.600 1.00 62.03 285 MET A CA 1
ATOM 2158 C C . MET A 1 285 ? 3.596 -2.791 -12.118 1.00 62.03 285 MET A C 1
ATOM 2160 O O . MET A 1 285 ? 4.606 -3.011 -12.773 1.00 62.03 285 MET A O 1
ATOM 2164 N N . GLY A 1 286 ? 2.431 -2.476 -12.685 1.00 64.31 286 GLY A N 1
ATOM 2165 C CA . GLY A 1 286 ? 2.272 -2.270 -14.126 1.00 64.31 286 GLY A CA 1
ATOM 2166 C C . GLY A 1 286 ? 3.234 -1.194 -14.628 1.00 64.31 286 GLY A C 1
ATOM 2167 O O . GLY A 1 286 ? 3.978 -1.407 -15.582 1.00 64.31 286 GLY A O 1
ATOM 2168 N N . VAL A 1 287 ? 3.325 -0.078 -13.900 1.00 72.38 287 VAL A N 1
ATOM 2169 C CA . VAL A 1 287 ? 4.280 1.007 -14.171 1.00 72.38 287 VAL A CA 1
ATOM 2170 C C . VAL A 1 287 ? 5.734 0.542 -14.080 1.00 72.38 287 VAL A C 1
ATOM 2172 O O . VAL A 1 287 ? 6.523 0.800 -14.991 1.00 72.38 287 VAL A O 1
ATOM 2175 N N . LEU A 1 288 ? 6.103 -0.169 -13.013 1.00 64.88 288 LEU A N 1
ATOM 2176 C CA . LEU A 1 288 ? 7.463 -0.692 -12.851 1.00 64.88 288 LEU A CA 1
ATOM 2177 C C . LEU A 1 288 ? 7.821 -1.711 -13.936 1.00 64.88 288 LEU A C 1
ATOM 2179 O O . LEU A 1 288 ? 8.903 -1.641 -14.511 1.00 64.88 288 LEU A O 1
ATOM 2183 N N . ALA A 1 289 ? 6.899 -2.612 -14.261 1.00 59.00 289 ALA A N 1
ATOM 2184 C CA . ALA A 1 289 ? 7.057 -3.592 -15.322 1.00 59.00 289 ALA A CA 1
ATOM 2185 C C . ALA A 1 289 ? 7.274 -2.930 -16.683 1.00 59.00 289 ALA A C 1
ATOM 2187 O O . ALA A 1 289 ? 8.060 -3.440 -17.472 1.00 59.00 289 ALA A O 1
ATOM 2188 N N . MET A 1 290 ? 6.623 -1.788 -16.937 1.00 65.56 290 MET A N 1
ATOM 2189 C CA . MET A 1 290 ? 6.783 -0.982 -18.152 1.00 65.56 290 MET A CA 1
ATOM 2190 C C . MET A 1 290 ? 8.124 -0.230 -18.232 1.00 65.56 290 MET A C 1
ATOM 2192 O O . MET A 1 290 ? 8.440 0.337 -19.276 1.00 65.56 290 MET A O 1
ATOM 2196 N N . THR A 1 291 ? 8.922 -0.210 -17.161 1.00 67.31 291 THR A N 1
ATOM 2197 C CA . THR A 1 291 ? 10.121 0.629 -17.058 1.00 67.31 291 THR A CA 1
ATOM 2198 C C . THR A 1 291 ? 11.363 -0.083 -17.625 1.00 67.31 291 THR A C 1
ATOM 2200 O O . THR A 1 291 ? 11.850 -1.042 -17.021 1.00 67.31 291 THR A O 1
ATOM 2203 N N . PRO A 1 292 ? 11.932 0.365 -18.763 1.00 64.38 292 PRO A N 1
ATOM 2204 C CA . PRO A 1 292 ? 13.048 -0.329 -19.409 1.00 64.38 292 PRO A CA 1
ATOM 2205 C C . PRO A 1 292 ? 14.406 -0.047 -18.724 1.00 64.38 292 PRO A C 1
ATOM 2207 O O . PRO A 1 292 ? 14.565 0.979 -18.061 1.00 64.38 292 PRO A O 1
ATOM 2210 N N . PRO A 1 293 ? 15.446 -0.890 -18.906 1.00 59.78 293 PRO A N 1
ATOM 2211 C CA . PRO A 1 293 ? 16.739 -0.728 -18.217 1.00 59.78 293 PRO A CA 1
ATOM 2212 C C . PRO A 1 293 ? 17.459 0.607 -18.473 1.00 59.78 293 PRO A C 1
ATOM 2214 O O . PRO A 1 293 ? 18.174 1.118 -17.611 1.00 59.78 293 PRO A O 1
ATOM 2217 N N . ASN A 1 294 ? 17.260 1.222 -19.641 1.00 61.12 294 ASN A N 1
ATOM 2218 C CA . ASN A 1 294 ? 17.801 2.553 -19.926 1.00 61.12 294 ASN A CA 1
ATOM 2219 C C . ASN A 1 294 ? 17.141 3.673 -19.110 1.00 61.12 294 ASN A C 1
ATOM 2221 O O . ASN A 1 294 ? 17.806 4.667 -18.850 1.00 61.12 294 ASN A O 1
ATOM 2225 N N . PHE A 1 295 ? 15.896 3.513 -18.653 1.00 73.50 295 PHE A N 1
ATOM 2226 C CA . PHE A 1 295 ? 15.287 4.456 -17.709 1.00 73.50 295 PHE A CA 1
ATOM 2227 C C . PHE A 1 295 ? 16.024 4.443 -16.367 1.00 73.50 295 PHE A C 1
ATOM 2229 O O . PHE A 1 295 ? 16.373 5.491 -15.829 1.00 73.50 295 PHE A O 1
ATOM 2236 N N . TRP A 1 296 ? 16.335 3.250 -15.857 1.00 64.62 296 TRP A N 1
ATOM 2237 C CA . TRP A 1 296 ? 17.128 3.086 -14.638 1.00 64.62 296 TRP A CA 1
ATOM 2238 C C . TRP A 1 296 ? 18.555 3.630 -14.797 1.00 64.62 296 TRP A C 1
ATOM 2240 O O . TRP A 1 296 ? 19.118 4.180 -13.853 1.00 64.62 296 TRP A O 1
ATOM 2250 N N . THR A 1 297 ? 19.125 3.536 -16.004 1.00 58.56 297 THR A N 1
ATOM 2251 C CA . THR A 1 297 ? 20.441 4.129 -16.322 1.00 58.56 297 THR A CA 1
ATOM 2252 C C . THR A 1 297 ? 20.400 5.636 -16.166 1.00 58.56 297 THR A C 1
ATOM 2254 O O . THR A 1 297 ? 21.252 6.212 -15.489 1.00 58.56 297 THR A O 1
ATOM 2257 N N . ASP A 1 298 ? 19.367 6.261 -16.721 1.00 67.62 298 ASP A N 1
ATOM 2258 C CA . ASP A 1 298 ? 19.171 7.695 -16.594 1.00 67.62 298 ASP A CA 1
ATOM 2259 C C . ASP A 1 298 ? 18.867 8.082 -15.136 1.00 67.62 298 ASP A C 1
ATOM 2261 O O . ASP A 1 298 ? 19.413 9.065 -14.647 1.00 67.62 298 ASP A O 1
ATOM 2265 N N . MET A 1 299 ? 18.083 7.296 -14.383 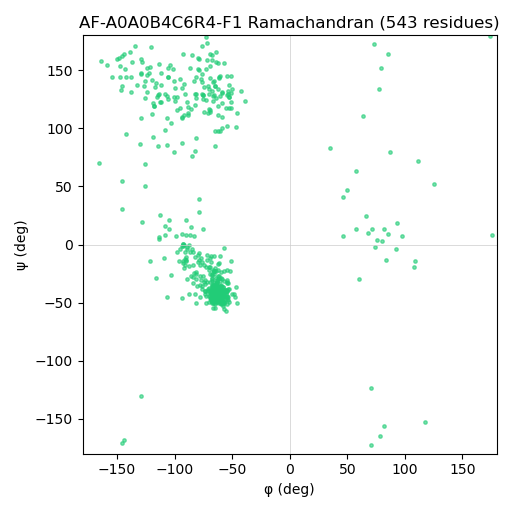1.00 69.94 299 MET A N 1
ATOM 2266 C CA . MET A 1 299 ? 17.870 7.533 -12.943 1.00 69.94 299 MET A CA 1
ATOM 2267 C C . MET A 1 299 ? 19.184 7.616 -12.162 1.00 69.94 299 MET A C 1
ATOM 2269 O O . MET A 1 299 ? 19.354 8.530 -11.353 1.00 69.94 299 MET A O 1
ATOM 2273 N N . VAL A 1 300 ? 20.108 6.681 -12.388 1.00 62.66 300 VAL A N 1
ATOM 2274 C CA . VAL A 1 300 ? 21.413 6.669 -11.710 1.00 62.66 300 VAL A CA 1
ATOM 2275 C C . VAL A 1 300 ? 22.282 7.830 -12.181 1.00 62.66 300 VAL A C 1
ATOM 2277 O O . VAL A 1 300 ? 22.822 8.555 -11.349 1.00 62.66 300 VAL A O 1
ATOM 2280 N N . ALA A 1 301 ? 22.356 8.067 -13.494 1.00 57.94 301 ALA A N 1
ATOM 2281 C CA . ALA A 1 301 ? 23.145 9.156 -14.073 1.00 57.94 301 ALA A CA 1
ATOM 2282 C C . ALA A 1 301 ? 22.710 10.546 -13.571 1.00 57.94 301 ALA A C 1
ATOM 2284 O O . ALA A 1 301 ? 23.518 11.466 -13.487 1.00 57.94 301 ALA A O 1
ATOM 2285 N N . LEU A 1 302 ? 21.433 10.690 -13.212 1.00 62.44 302 LEU A N 1
ATOM 2286 C CA . LEU A 1 302 ? 20.845 11.915 -12.672 1.00 62.44 302 LEU A CA 1
ATOM 2287 C C . LEU A 1 302 ? 20.973 12.045 -11.145 1.00 62.44 302 LEU A C 1
ATOM 2289 O O . LEU A 1 302 ? 20.459 13.007 -10.574 1.00 62.44 302 LEU A O 1
ATOM 2293 N N . GLY A 1 303 ? 21.581 11.069 -10.466 1.00 61.31 303 GLY A N 1
ATOM 2294 C CA . GLY A 1 303 ? 21.618 11.007 -9.002 1.00 61.31 303 GLY A CA 1
ATOM 2295 C C . GLY A 1 303 ? 20.251 10.733 -8.356 1.00 61.31 303 GLY A C 1
ATOM 2296 O O . GLY A 1 303 ? 20.115 10.817 -7.139 1.00 61.31 303 GLY A O 1
ATOM 2297 N N . ILE A 1 304 ? 19.226 10.388 -9.143 1.00 63.50 304 ILE A N 1
ATOM 2298 C CA . ILE A 1 304 ? 17.884 10.038 -8.650 1.00 63.50 304 ILE A CA 1
ATOM 2299 C C . ILE A 1 304 ? 17.872 8.604 -8.100 1.00 63.50 304 ILE A C 1
ATOM 2301 O O . ILE A 1 304 ? 17.102 8.307 -7.192 1.00 63.50 304 ILE A O 1
ATOM 2305 N N . GLY A 1 305 ? 18.750 7.724 -8.597 1.00 60.69 305 GLY A N 1
ATOM 2306 C CA . GLY A 1 305 ? 18.872 6.334 -8.135 1.00 60.69 305 GLY A CA 1
ATOM 2307 C C . GLY A 1 305 ? 19.073 6.195 -6.618 1.00 60.69 305 GLY A C 1
ATOM 2308 O O . GLY A 1 305 ? 18.523 5.283 -6.011 1.00 60.69 305 GLY A O 1
ATOM 2309 N N . TYR A 1 306 ? 19.761 7.150 -5.984 1.00 62.78 306 TYR A N 1
ATOM 2310 C CA . TYR A 1 306 ? 19.987 7.180 -4.531 1.00 62.78 306 TYR A CA 1
ATOM 2311 C C . TYR A 1 306 ? 18.727 7.488 -3.720 1.00 62.78 306 TYR A C 1
ATOM 2313 O O . TYR A 1 306 ? 18.648 7.151 -2.544 1.00 62.78 306 TYR A O 1
ATOM 2321 N N . LEU A 1 307 ? 17.728 8.111 -4.347 1.00 67.38 307 LEU A N 1
ATOM 2322 C CA . LEU A 1 307 ? 16.452 8.408 -3.713 1.00 67.38 307 LEU A CA 1
ATOM 2323 C C . LEU A 1 307 ? 15.482 7.229 -3.789 1.00 67.38 307 LEU A C 1
ATOM 2325 O O . LEU A 1 307 ? 14.402 7.348 -3.234 1.00 67.38 307 LEU A O 1
ATOM 2329 N N . VAL A 1 308 ? 15.800 6.108 -4.451 1.00 70.50 308 VAL A N 1
ATOM 2330 C CA . VAL A 1 308 ? 14.841 4.996 -4.628 1.00 70.50 308 VAL A CA 1
ATOM 2331 C C . VAL A 1 308 ? 14.242 4.517 -3.299 1.00 70.50 308 VAL A C 1
ATOM 2333 O O . VAL A 1 308 ? 13.014 4.448 -3.220 1.00 70.50 308 VAL A O 1
ATOM 2336 N N . PRO A 1 309 ? 15.021 4.275 -2.229 1.00 70.44 309 PRO A N 1
ATOM 2337 C CA . PRO A 1 309 ? 14.425 3.907 -0.950 1.00 70.44 309 PRO A CA 1
ATOM 2338 C C . PRO A 1 309 ? 13.582 5.034 -0.328 1.00 70.44 309 PRO A C 1
ATOM 2340 O O . PRO A 1 309 ? 12.492 4.773 0.176 1.00 70.44 309 PRO A O 1
ATOM 2343 N N . GLU A 1 310 ? 14.016 6.298 -0.429 1.00 76.69 310 GLU A N 1
ATOM 2344 C CA . GLU A 1 310 ? 13.216 7.457 0.012 1.00 76.69 310 GLU A CA 1
ATOM 2345 C C . GLU A 1 310 ? 11.915 7.608 -0.794 1.00 76.69 310 GLU A C 1
ATOM 2347 O O . GLU A 1 310 ? 10.890 7.990 -0.239 1.00 76.69 310 GLU A O 1
ATOM 2352 N N . ILE A 1 311 ? 11.932 7.298 -2.092 1.00 79.00 311 ILE A N 1
ATOM 2353 C CA . ILE A 1 311 ? 10.773 7.314 -2.992 1.00 79.00 311 ILE A CA 1
ATOM 2354 C C . ILE A 1 311 ? 9.782 6.236 -2.572 1.00 79.00 311 ILE A C 1
ATOM 2356 O O . ILE A 1 311 ? 8.588 6.507 -2.465 1.00 79.00 311 ILE A O 1
ATOM 2360 N N . ILE A 1 312 ? 10.278 5.031 -2.297 1.00 76.38 312 ILE A N 1
ATOM 2361 C CA . ILE A 1 312 ? 9.477 3.910 -1.810 1.00 76.38 312 ILE A CA 1
ATOM 2362 C C . ILE A 1 312 ? 8.830 4.269 -0.464 1.00 76.38 312 ILE A C 1
ATOM 2364 O O . ILE A 1 312 ? 7.617 4.134 -0.308 1.00 76.38 312 ILE A O 1
ATOM 2368 N N . LEU A 1 313 ? 9.595 4.816 0.484 1.00 81.75 313 LEU A N 1
ATOM 2369 C CA . LEU A 1 313 ? 9.054 5.270 1.768 1.00 81.75 313 LEU A CA 1
ATOM 2370 C C . LEU A 1 313 ? 8.079 6.444 1.606 1.00 81.75 313 LEU A C 1
ATOM 2372 O O . LEU A 1 313 ? 7.045 6.472 2.265 1.00 81.75 313 LEU A O 1
ATOM 2376 N N . ALA A 1 314 ? 8.338 7.374 0.685 1.00 84.88 314 ALA A N 1
ATOM 2377 C CA . ALA A 1 314 ? 7.418 8.460 0.357 1.00 84.88 314 ALA A CA 1
ATOM 2378 C C . ALA A 1 314 ? 6.084 7.944 -0.194 1.00 84.88 314 ALA A C 1
ATOM 2380 O O . ALA A 1 314 ? 5.036 8.495 0.142 1.00 84.88 314 ALA A O 1
ATOM 2381 N N . ILE A 1 315 ? 6.107 6.886 -1.007 1.00 81.31 315 ILE A N 1
ATOM 2382 C CA . ILE A 1 315 ? 4.906 6.200 -1.492 1.00 81.31 315 ILE A CA 1
ATOM 2383 C C . ILE A 1 315 ? 4.145 5.582 -0.316 1.00 81.31 315 ILE A C 1
ATOM 2385 O O . ILE A 1 315 ? 2.945 5.817 -0.183 1.00 81.31 315 ILE A O 1
ATOM 2389 N N . ILE A 1 316 ? 4.831 4.845 0.561 1.00 83.69 316 ILE A N 1
ATOM 2390 C CA . ILE A 1 316 ? 4.218 4.216 1.741 1.00 83.69 316 ILE A CA 1
ATOM 2391 C C . ILE A 1 316 ? 3.590 5.281 2.646 1.00 83.69 316 ILE A C 1
ATO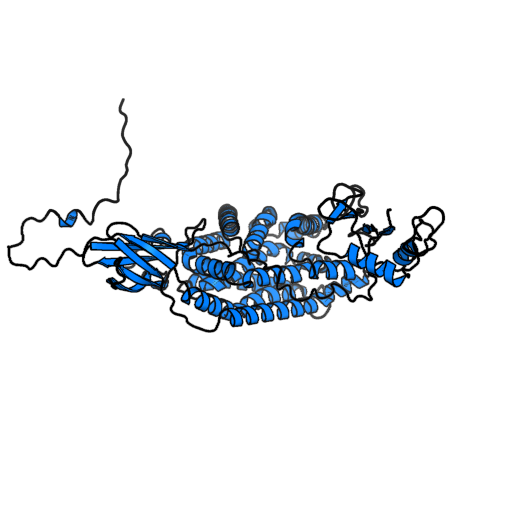M 2393 O O . ILE A 1 316 ? 2.426 5.167 3.022 1.00 83.69 316 ILE A O 1
ATOM 2397 N N . PHE A 1 317 ? 4.315 6.361 2.937 1.00 87.81 317 PHE A N 1
ATOM 2398 C CA . PHE A 1 317 ? 3.820 7.478 3.741 1.00 87.81 317 PHE A CA 1
ATOM 2399 C C . PHE A 1 317 ? 2.655 8.206 3.079 1.00 87.81 317 PHE A C 1
ATOM 2401 O O . PHE A 1 317 ? 1.709 8.576 3.773 1.00 87.81 317 PHE A O 1
ATOM 2408 N N . ALA A 1 318 ? 2.671 8.378 1.755 1.00 83.88 318 ALA A N 1
ATOM 2409 C CA . ALA A 1 318 ? 1.531 8.926 1.033 1.00 83.88 318 ALA A CA 1
ATOM 2410 C C . ALA A 1 318 ? 0.298 8.022 1.189 1.00 83.88 318 ALA A C 1
ATOM 2412 O O . ALA A 1 318 ? -0.775 8.523 1.518 1.00 83.88 318 ALA A O 1
ATOM 2413 N N . ILE A 1 319 ? 0.457 6.701 1.045 1.00 81.44 319 ILE A N 1
ATOM 2414 C CA . ILE A 1 319 ? -0.639 5.741 1.219 1.00 81.44 319 ILE A CA 1
ATOM 2415 C C . ILE A 1 319 ? -1.183 5.777 2.654 1.00 81.44 319 ILE A C 1
ATOM 2417 O O . ILE A 1 319 ? -2.391 5.922 2.841 1.00 81.44 319 ILE A O 1
ATOM 2421 N N . ILE A 1 320 ? -0.313 5.734 3.670 1.00 85.06 320 ILE A N 1
ATOM 2422 C CA . ILE A 1 320 ? -0.716 5.852 5.081 1.00 85.06 320 ILE A CA 1
ATOM 2423 C C . ILE A 1 320 ? -1.473 7.167 5.311 1.00 85.06 320 ILE A C 1
ATOM 2425 O O . ILE A 1 320 ? -2.545 7.172 5.917 1.00 85.06 320 ILE A O 1
ATOM 2429 N N . ALA A 1 321 ? -0.988 8.279 4.753 1.00 83.50 321 ALA A N 1
ATOM 2430 C CA . ALA A 1 321 ? -1.639 9.577 4.886 1.00 83.50 321 ALA A CA 1
ATOM 2431 C C . ALA A 1 321 ? -3.055 9.627 4.282 1.00 83.50 321 ALA A C 1
ATOM 2433 O O . ALA A 1 321 ? -3.878 10.424 4.747 1.00 83.50 321 ALA A O 1
ATOM 2434 N N . PHE A 1 322 ? -3.372 8.797 3.278 1.00 80.50 322 PHE A N 1
ATOM 2435 C CA . PHE A 1 322 ? -4.738 8.679 2.740 1.00 80.50 322 PHE A CA 1
ATOM 2436 C C . PHE A 1 322 ? -5.698 8.103 3.772 1.00 80.50 322 PHE A C 1
ATOM 2438 O O . PHE A 1 322 ? -6.855 8.515 3.847 1.00 80.50 322 PHE A O 1
ATOM 2445 N N . PHE A 1 323 ? -5.202 7.191 4.600 1.00 81.75 323 PHE A N 1
ATOM 2446 C CA . PHE A 1 323 ? -5.978 6.539 5.640 1.00 81.75 323 PHE A CA 1
ATOM 2447 C C . PHE A 1 323 ? -6.069 7.381 6.925 1.00 81.75 323 PHE A C 1
ATOM 2449 O O . PHE A 1 323 ? -7.048 7.266 7.659 1.00 81.75 323 PHE A O 1
ATOM 2456 N N . SER A 1 324 ? -5.113 8.284 7.181 1.00 75.50 324 SER A N 1
ATOM 2457 C CA . SER A 1 324 ? -5.083 9.118 8.398 1.00 75.50 324 SER A CA 1
ATOM 2458 C C . SER A 1 324 ? -5.990 10.364 8.360 1.00 75.50 324 SER A C 1
ATOM 2460 O O . SER A 1 324 ? -6.391 10.881 9.404 1.00 75.50 324 SER A O 1
ATOM 2462 N N . ALA A 1 325 ? -6.317 10.894 7.176 1.00 59.00 325 ALA A N 1
ATOM 2463 C CA . ALA A 1 325 ? -6.872 12.247 7.027 1.00 59.00 325 ALA A CA 1
ATOM 2464 C C . ALA A 1 325 ? -8.382 12.403 7.335 1.00 59.00 325 ALA A C 1
ATOM 2466 O O . ALA A 1 325 ? -8.875 13.528 7.413 1.00 59.00 325 ALA A O 1
ATOM 2467 N N . GLY A 1 326 ? -9.125 11.311 7.541 1.00 56.56 326 GLY A N 1
ATOM 2468 C CA . GLY A 1 326 ? -10.586 11.354 7.692 1.00 56.56 326 GLY A CA 1
ATOM 2469 C C . GLY A 1 326 ? -11.133 11.517 9.117 1.00 56.56 326 GLY A C 1
ATOM 2470 O O . GLY A 1 326 ? -12.318 11.821 9.249 1.00 56.56 326 GLY A O 1
ATOM 2471 N N . MET A 1 327 ? -10.337 11.260 10.168 1.00 56.25 327 MET A N 1
ATOM 2472 C CA . MET A 1 327 ? -10.867 10.945 11.518 1.00 56.25 327 MET A CA 1
ATOM 2473 C C . MET A 1 327 ? -10.010 11.472 12.690 1.00 56.25 327 MET A C 1
ATOM 2475 O O . MET A 1 327 ? -9.977 10.888 13.765 1.00 56.25 327 MET A O 1
ATOM 2479 N N . GLY A 1 328 ? -9.318 12.601 12.500 1.00 55.53 328 GLY A N 1
ATOM 2480 C CA . GLY A 1 328 ? -8.547 13.274 13.563 1.00 55.53 328 GLY A CA 1
ATOM 2481 C C . GLY A 1 328 ? -7.025 13.185 13.419 1.00 55.53 328 GLY A C 1
ATOM 2482 O O . GLY A 1 328 ? -6.319 14.003 13.995 1.00 55.53 328 GLY A O 1
ATOM 2483 N N . GLY A 1 329 ? -6.510 12.301 12.558 1.00 62.81 329 GLY A N 1
ATOM 2484 C CA . GLY A 1 329 ? -5.081 12.181 12.222 1.00 62.81 329 GLY A CA 1
ATOM 2485 C C . GLY A 1 329 ? -4.564 13.229 11.226 1.00 62.81 329 GLY A C 1
ATOM 2486 O O . GLY A 1 329 ? -3.637 12.959 10.462 1.00 62.81 329 GLY A O 1
ATOM 2487 N N . THR A 1 330 ? -5.164 14.425 11.171 1.00 70.06 330 THR A N 1
ATOM 2488 C CA . THR A 1 330 ? -4.836 15.446 10.155 1.00 70.06 330 THR A CA 1
ATOM 2489 C C . THR A 1 330 ? -3.396 15.942 10.259 1.00 70.06 330 THR A C 1
ATOM 2491 O O . THR A 1 330 ? -2.800 16.291 9.241 1.00 70.06 330 THR A O 1
ATOM 2494 N N . LEU A 1 331 ? -2.829 15.960 11.471 1.00 77.75 331 LEU A N 1
ATOM 2495 C CA . LEU A 1 331 ? -1.439 16.350 11.701 1.00 77.75 331 LEU A CA 1
ATOM 2496 C C . LEU A 1 331 ? -0.462 15.298 11.160 1.00 77.75 331 LEU A C 1
ATOM 2498 O O . LEU A 1 331 ? 0.427 15.654 10.387 1.00 77.75 331 LEU A O 1
ATOM 2502 N N . LEU A 1 332 ? -0.666 14.018 11.494 1.00 81.12 332 LEU A N 1
ATOM 2503 C CA . LEU A 1 332 ? 0.127 12.910 10.955 1.00 81.12 332 LEU A CA 1
ATOM 2504 C C . LEU A 1 332 ? 0.058 12.891 9.424 1.00 81.12 332 LEU A C 1
ATOM 2506 O O . LEU A 1 332 ? 1.089 12.904 8.754 1.00 81.12 332 LEU A O 1
ATOM 2510 N N . ALA A 1 333 ? -1.153 12.960 8.860 1.00 82.38 333 ALA A N 1
ATOM 2511 C CA . ALA A 1 333 ? -1.349 13.002 7.413 1.00 82.38 333 ALA A CA 1
ATOM 2512 C C . ALA A 1 333 ? -0.567 14.157 6.766 1.00 82.38 333 ALA A C 1
ATOM 2514 O O . ALA A 1 333 ? 0.032 13.989 5.706 1.00 82.38 333 ALA A O 1
ATOM 2515 N N . ALA A 1 334 ? -0.551 15.337 7.397 1.00 84.69 334 ALA A N 1
ATOM 2516 C CA . ALA A 1 334 ? 0.185 16.491 6.896 1.00 84.69 334 ALA A CA 1
ATOM 2517 C C . ALA A 1 334 ? 1.706 16.281 6.932 1.00 84.69 334 ALA A C 1
ATOM 2519 O O . ALA A 1 334 ? 2.370 16.650 5.962 1.00 84.69 334 ALA A O 1
ATOM 2520 N N . LYS A 1 335 ? 2.243 15.677 8.000 1.00 87.62 335 LYS A N 1
ATOM 2521 C CA . LYS A 1 335 ? 3.674 15.361 8.140 1.00 87.62 335 LYS A CA 1
ATOM 2522 C C . LYS A 1 335 ? 4.132 14.326 7.109 1.00 87.62 335 LYS A C 1
ATOM 2524 O O . LYS A 1 335 ? 5.060 14.600 6.350 1.00 87.62 335 LYS A O 1
ATOM 2529 N N . LEU A 1 336 ? 3.418 13.205 7.000 1.00 88.50 336 LEU A N 1
ATOM 2530 C CA . LEU A 1 336 ? 3.686 12.146 6.018 1.00 88.50 336 LEU A CA 1
ATOM 2531 C C . LEU A 1 336 ? 3.614 12.676 4.577 1.00 88.50 336 LEU A C 1
ATOM 2533 O O . LEU A 1 336 ? 4.507 12.441 3.762 1.00 88.50 336 LEU A O 1
ATOM 2537 N N . MET A 1 337 ? 2.595 13.487 4.271 1.00 86.19 337 MET A N 1
ATOM 2538 C CA . MET A 1 337 ? 2.495 14.154 2.972 1.00 86.19 337 MET A CA 1
ATOM 2539 C C . MET A 1 337 ? 3.582 15.209 2.751 1.00 86.19 337 MET A C 1
ATOM 2541 O O . MET A 1 337 ? 3.973 15.454 1.610 1.00 86.19 337 MET A O 1
ATOM 2545 N N . GLY A 1 338 ? 4.045 15.871 3.811 1.00 89.00 338 GLY A N 1
ATOM 2546 C CA . GLY A 1 338 ? 5.173 16.797 3.770 1.00 89.00 338 GLY A CA 1
ATOM 2547 C C . GLY A 1 338 ? 6.439 16.093 3.298 1.00 89.00 338 GLY A C 1
ATOM 2548 O O . GLY A 1 338 ? 7.059 16.550 2.339 1.00 89.00 338 GLY A O 1
ATOM 2549 N N . PHE A 1 339 ? 6.743 14.933 3.882 1.00 89.94 339 PHE A N 1
ATOM 2550 C CA . PHE A 1 339 ? 7.862 14.093 3.463 1.00 89.94 339 PHE A CA 1
ATOM 2551 C C . PHE A 1 339 ? 7.755 13.688 1.986 1.00 89.94 339 PHE A C 1
ATOM 2553 O O . PHE A 1 339 ? 8.676 13.941 1.208 1.00 89.94 339 PHE A O 1
ATOM 2560 N N . ALA A 1 340 ? 6.604 13.158 1.555 1.00 87.19 340 ALA A N 1
ATOM 2561 C CA . ALA A 1 340 ? 6.414 12.749 0.162 1.00 87.19 340 ALA A CA 1
ATOM 2562 C C . ALA A 1 340 ? 6.617 13.914 -0.829 1.00 87.19 340 ALA A C 1
ATOM 2564 O O . ALA A 1 340 ? 7.273 13.761 -1.862 1.00 87.19 340 ALA A O 1
ATOM 2565 N N . ARG A 1 341 ? 6.124 15.116 -0.496 1.00 87.25 341 ARG A N 1
ATOM 2566 C CA . ARG A 1 341 ? 6.351 16.326 -1.306 1.00 87.25 341 ARG A CA 1
ATOM 2567 C C . ARG A 1 341 ? 7.811 16.773 -1.304 1.00 87.25 341 ARG A C 1
ATOM 2569 O O . ARG A 1 341 ? 8.286 17.243 -2.338 1.00 87.25 341 ARG A O 1
ATOM 2576 N N . ASN A 1 342 ? 8.521 16.630 -0.185 1.00 88.56 342 ASN A N 1
ATOM 2577 C CA . ASN A 1 342 ? 9.949 16.935 -0.108 1.00 88.56 342 ASN A CA 1
ATOM 2578 C C . ASN A 1 342 ? 10.745 16.029 -1.053 1.00 88.56 342 ASN A C 1
ATOM 2580 O O . ASN A 1 342 ? 11.567 16.533 -1.817 1.00 88.56 342 ASN A O 1
ATOM 2584 N N . VAL A 1 343 ? 10.441 14.729 -1.086 1.00 85.00 343 VAL A N 1
ATOM 2585 C CA . VAL A 1 343 ? 11.066 13.781 -2.024 1.00 85.00 343 VAL A CA 1
ATOM 2586 C C . VAL A 1 343 ? 10.772 14.164 -3.480 1.00 85.00 343 VAL A C 1
ATOM 2588 O O . VAL A 1 343 ? 11.700 14.273 -4.282 1.00 85.00 343 VAL A O 1
ATOM 2591 N N . VAL A 1 344 ? 9.520 14.496 -3.822 1.00 83.19 344 VAL A N 1
ATOM 2592 C CA . VAL A 1 344 ? 9.167 15.012 -5.165 1.00 83.19 344 VAL A CA 1
ATOM 2593 C C . VAL A 1 344 ? 9.955 16.280 -5.513 1.00 83.19 344 VAL A C 1
ATOM 2595 O O . VAL A 1 344 ? 10.422 16.433 -6.643 1.00 83.19 344 VAL A O 1
ATOM 2598 N N . SER A 1 345 ? 10.133 17.192 -4.556 1.00 85.44 345 SER A N 1
ATOM 2599 C CA . SER A 1 345 ? 10.918 18.416 -4.745 1.00 85.44 345 SER A CA 1
ATOM 2600 C C . SER A 1 345 ? 12.397 18.116 -5.020 1.00 85.44 345 SER A C 1
ATOM 2602 O O . SER A 1 345 ? 12.968 18.683 -5.958 1.00 85.44 345 SER A O 1
ATOM 2604 N N . LYS A 1 346 ? 13.004 17.174 -4.276 1.00 82.31 346 LYS A N 1
ATOM 2605 C CA . LYS A 1 346 ? 14.377 16.693 -4.522 1.00 82.31 346 LYS A CA 1
ATOM 2606 C C . LYS A 1 346 ? 14.508 16.145 -5.948 1.00 82.31 346 LYS A C 1
ATOM 2608 O O . LYS A 1 346 ? 15.377 16.594 -6.693 1.00 82.31 346 LYS A O 1
ATOM 2613 N N . ILE A 1 347 ? 13.590 15.267 -6.364 1.00 78.00 347 ILE A N 1
ATOM 2614 C CA . ILE A 1 347 ? 13.564 14.680 -7.714 1.00 78.00 347 ILE A CA 1
ATOM 2615 C C . ILE A 1 347 ? 13.473 15.761 -8.797 1.00 78.00 347 ILE A C 1
ATOM 2617 O O . ILE A 1 347 ? 14.234 15.746 -9.766 1.00 78.00 347 ILE A O 1
ATOM 2621 N N . ARG A 1 348 ? 12.544 16.714 -8.652 1.00 80.88 348 ARG A N 1
ATOM 2622 C CA . ARG A 1 348 ? 12.346 17.789 -9.637 1.00 80.88 348 ARG A CA 1
ATOM 2623 C C . ARG A 1 348 ? 13.561 18.711 -9.721 1.00 80.88 348 ARG A C 1
ATOM 2625 O O . ARG A 1 348 ? 13.901 19.148 -10.817 1.00 80.88 348 ARG A O 1
ATOM 2632 N N . THR A 1 349 ? 14.222 18.975 -8.595 1.00 78.75 349 THR A N 1
ATOM 2633 C CA . THR A 1 349 ? 15.442 19.794 -8.541 1.00 78.75 349 THR A CA 1
ATOM 2634 C C . THR A 1 349 ? 16.593 19.108 -9.276 1.00 78.75 349 THR A C 1
ATOM 2636 O O . THR A 1 349 ? 17.168 19.713 -10.179 1.00 78.75 349 THR A O 1
ATOM 2639 N N . LEU A 1 350 ? 16.851 17.828 -8.977 1.00 68.62 350 LEU A N 1
ATOM 2640 C CA . LEU A 1 350 ? 17.866 17.012 -9.661 1.00 68.62 350 LEU A CA 1
ATOM 2641 C C . LEU A 1 350 ? 17.582 16.886 -11.168 1.00 68.62 350 LEU A C 1
ATOM 2643 O O . LEU A 1 350 ? 18.473 17.024 -12.007 1.00 68.62 350 LEU A O 1
ATOM 2647 N N . GLY A 1 351 ? 16.310 16.702 -11.533 1.00 64.69 351 GLY A N 1
ATOM 2648 C CA . GLY A 1 351 ? 15.880 16.650 -12.929 1.00 64.69 351 GLY A CA 1
ATOM 2649 C C . GLY A 1 351 ? 16.006 17.986 -13.673 1.00 64.69 351 GLY A C 1
ATOM 2650 O O . GLY A 1 351 ? 16.206 17.984 -14.886 1.00 64.69 351 GLY A O 1
ATOM 2651 N N . ALA A 1 352 ? 15.900 19.127 -12.983 1.00 65.62 352 ALA A N 1
ATOM 2652 C CA . ALA A 1 352 ? 16.055 20.453 -13.582 1.00 65.62 352 ALA A CA 1
ATOM 2653 C C . ALA A 1 352 ? 17.527 20.803 -13.845 1.00 65.62 352 ALA A C 1
ATOM 2655 O O . ALA A 1 352 ? 17.828 21.373 -14.893 1.00 65.62 352 ALA A O 1
ATOM 2656 N N . THR A 1 353 ? 18.436 20.418 -12.944 1.00 58.59 353 THR A N 1
ATOM 2657 C CA . THR A 1 353 ? 19.887 20.619 -13.103 1.00 58.59 353 THR A CA 1
ATOM 2658 C C . THR A 1 353 ? 20.483 19.810 -14.254 1.00 58.59 353 THR A C 1
ATOM 2660 O O . THR A 1 353 ? 21.477 20.219 -14.841 1.00 58.59 353 THR A O 1
ATOM 2663 N N . ALA A 1 354 ? 19.852 18.699 -14.632 1.00 51.66 354 ALA A N 1
ATOM 2664 C CA . ALA A 1 354 ? 20.342 17.819 -15.687 1.00 51.66 354 ALA A CA 1
ATOM 2665 C C . ALA A 1 354 ? 19.797 18.105 -17.098 1.00 51.66 354 ALA A C 1
ATOM 2667 O O . ALA A 1 354 ? 20.174 17.423 -18.055 1.00 51.66 354 ALA A O 1
ATOM 2668 N N . ARG A 1 355 ? 18.931 19.119 -17.256 1.00 50.69 355 ARG A N 1
ATOM 2669 C CA . ARG A 1 355 ? 18.342 19.504 -18.555 1.00 50.69 355 ARG A CA 1
ATOM 2670 C C . ARG A 1 355 ? 19.368 19.923 -19.621 1.00 50.69 355 ARG A C 1
ATOM 2672 O O . ARG A 1 355 ? 18.979 20.055 -20.776 1.00 50.69 355 ARG A O 1
ATOM 2679 N N . GLU A 1 356 ? 20.643 20.101 -19.271 1.00 44.50 356 GLU A N 1
ATOM 2680 C CA . GLU A 1 356 ? 21.726 20.387 -20.224 1.00 44.50 356 GLU A CA 1
ATOM 2681 C C . GLU A 1 356 ? 22.446 19.141 -20.783 1.00 44.50 356 GLU A C 1
ATOM 2683 O O . GLU A 1 356 ? 23.158 19.279 -21.774 1.00 44.50 356 GLU A O 1
ATOM 2688 N N . VAL A 1 357 ? 22.270 17.933 -20.217 1.00 41.59 357 VAL A N 1
ATOM 2689 C CA . VAL A 1 357 ? 23.156 16.782 -20.530 1.00 41.59 357 VAL A CA 1
ATOM 2690 C C . VAL A 1 357 ? 22.456 15.596 -21.213 1.00 41.59 357 VAL A C 1
ATOM 2692 O O . VAL A 1 357 ? 23.092 14.910 -22.009 1.00 41.59 357 VAL A O 1
ATOM 2695 N N . VAL A 1 358 ? 21.158 15.351 -20.986 1.00 44.25 358 VAL A N 1
ATOM 2696 C CA . VAL A 1 358 ? 20.458 14.181 -21.565 1.00 44.25 358 VAL A CA 1
ATOM 2697 C C . VAL A 1 358 ? 19.025 14.545 -21.969 1.00 44.25 358 VAL A C 1
ATOM 2699 O O . VAL A 1 358 ? 18.106 14.525 -21.154 1.00 44.25 358 VAL A O 1
ATOM 2702 N N . GLN A 1 359 ? 18.817 14.893 -23.242 1.00 46.41 359 GLN A N 1
ATOM 2703 C CA . GLN A 1 359 ? 17.482 14.941 -23.849 1.00 46.41 359 GLN A CA 1
ATOM 2704 C C . GLN A 1 359 ? 17.192 13.608 -24.543 1.00 46.41 359 GLN A C 1
ATOM 2706 O O . GLN A 1 359 ? 17.739 13.330 -25.608 1.00 46.41 359 GLN A O 1
ATOM 2711 N N . VAL A 1 360 ? 16.281 12.816 -23.978 1.00 47.91 360 VAL A N 1
ATOM 2712 C CA . VAL A 1 360 ? 15.586 11.743 -24.702 1.00 47.91 360 VAL A CA 1
ATOM 2713 C C . VAL A 1 360 ? 14.105 12.131 -24.767 1.00 47.91 360 VAL A C 1
ATOM 2715 O O . VAL A 1 360 ? 13.310 11.769 -23.911 1.00 47.91 360 VAL A O 1
ATOM 2718 N N . GLY A 1 361 ? 13.736 12.949 -25.758 1.00 52.03 361 GLY A N 1
ATOM 2719 C CA . GLY A 1 361 ? 12.365 13.460 -25.921 1.00 52.03 361 GLY A CA 1
ATOM 2720 C C . GLY A 1 361 ? 12.023 14.685 -25.053 1.00 52.03 361 GLY A C 1
ATOM 2721 O O . GLY A 1 361 ? 12.899 15.472 -24.697 1.00 52.03 361 GLY A O 1
ATOM 2722 N N . THR A 1 362 ? 10.727 14.893 -24.773 1.00 49.72 362 THR A N 1
ATOM 2723 C CA . THR A 1 362 ? 10.194 16.045 -24.008 1.00 49.72 362 THR A CA 1
ATOM 2724 C C . THR A 1 362 ? 10.050 15.794 -22.504 1.00 49.72 362 THR A C 1
ATOM 2726 O O . THR A 1 362 ? 9.867 16.753 -21.753 1.00 49.72 362 THR A O 1
ATOM 2729 N N . GLU A 1 363 ? 10.118 14.538 -22.056 1.00 61.59 363 GLU A N 1
ATOM 2730 C CA . GLU A 1 363 ? 9.967 14.157 -20.647 1.00 61.59 363 GLU A CA 1
ATOM 2731 C C . GLU A 1 363 ? 11.311 13.780 -20.018 1.00 61.59 363 GLU A C 1
ATOM 2733 O O . GLU A 1 363 ? 12.175 13.196 -20.663 1.00 61.59 363 GLU A O 1
ATOM 2738 N N . THR A 1 364 ? 11.498 14.127 -18.743 1.00 71.81 364 THR A N 1
ATOM 2739 C CA . THR A 1 364 ? 12.681 13.729 -17.967 1.00 71.81 364 THR A CA 1
ATOM 2740 C C . THR A 1 364 ? 12.311 12.628 -16.982 1.00 71.81 364 THR A C 1
ATOM 2742 O O . THR A 1 364 ? 11.187 12.607 -16.482 1.00 71.81 364 THR A O 1
ATOM 2745 N N . VAL A 1 365 ? 13.268 11.771 -16.620 1.00 72.12 365 VAL A N 1
ATOM 2746 C CA . VAL A 1 365 ? 13.100 10.746 -15.571 1.00 72.12 365 VAL A CA 1
ATOM 2747 C C . VAL A 1 365 ? 12.469 11.329 -14.305 1.00 72.12 365 VAL A C 1
ATOM 2749 O O . VAL A 1 365 ? 11.521 10.772 -13.761 1.00 72.12 365 VAL A O 1
ATOM 2752 N N . GLY A 1 366 ? 12.939 12.500 -13.863 1.00 74.56 366 GLY A N 1
ATOM 2753 C CA . GLY A 1 366 ? 12.394 13.156 -12.674 1.00 74.56 366 GLY A CA 1
ATOM 2754 C C . GLY A 1 366 ? 10.924 13.572 -12.814 1.00 74.56 366 GLY A C 1
ATOM 2755 O O . GLY A 1 366 ? 10.192 13.595 -11.828 1.00 74.56 366 GLY A O 1
ATOM 2756 N N . THR A 1 367 ? 10.468 13.863 -14.034 1.00 78.56 367 THR A N 1
ATOM 2757 C CA . THR A 1 367 ? 9.062 14.181 -14.320 1.00 78.56 367 THR A CA 1
ATOM 2758 C C . THR A 1 367 ? 8.201 12.923 -14.230 1.00 78.56 367 THR A C 1
ATOM 2760 O O . THR A 1 367 ? 7.168 12.954 -13.569 1.00 78.56 367 THR A O 1
ATOM 2763 N N . VAL A 1 368 ? 8.665 11.811 -14.809 1.00 80.88 368 VAL A N 1
ATOM 2764 C CA . VAL A 1 368 ? 7.993 10.501 -14.754 1.00 80.88 368 VAL A CA 1
ATOM 2765 C C . VAL A 1 368 ? 7.851 10.018 -13.307 1.00 80.88 368 VAL A C 1
ATOM 2767 O O . VAL A 1 368 ? 6.754 9.683 -12.872 1.00 80.88 368 VAL A O 1
ATOM 2770 N N . VAL A 1 369 ? 8.927 10.067 -12.514 1.00 77.88 369 VAL A N 1
ATOM 2771 C CA . VAL A 1 369 ? 8.885 9.669 -11.094 1.00 77.88 369 VAL A CA 1
ATOM 2772 C C . VAL A 1 369 ? 7.955 10.581 -10.281 1.00 77.88 369 VAL A C 1
ATOM 2774 O O . VAL A 1 369 ? 7.200 10.102 -9.436 1.00 77.88 369 VAL A O 1
ATOM 2777 N N . ALA A 1 370 ? 7.951 11.892 -10.546 1.00 79.62 370 ALA A N 1
ATOM 2778 C CA . ALA A 1 370 ? 7.047 12.819 -9.864 1.00 79.62 370 ALA A CA 1
ATOM 2779 C C . ALA A 1 370 ? 5.565 12.552 -10.187 1.00 79.62 370 ALA A C 1
ATOM 2781 O O . ALA A 1 370 ? 4.734 12.644 -9.284 1.00 79.62 370 ALA A O 1
ATOM 2782 N N . GLN A 1 371 ? 5.235 12.174 -11.430 1.00 83.12 371 GLN A N 1
ATOM 2783 C CA . GLN A 1 371 ? 3.863 11.835 -11.832 1.00 83.12 371 GLN A CA 1
ATOM 2784 C C . GLN A 1 371 ? 3.291 10.658 -11.026 1.00 83.12 371 GLN A C 1
ATOM 2786 O O . GLN A 1 371 ? 2.101 10.673 -10.706 1.00 83.12 371 GLN A O 1
ATOM 2791 N N . ILE A 1 372 ? 4.125 9.677 -10.653 1.00 79.81 372 ILE A N 1
ATOM 2792 C CA . ILE A 1 372 ? 3.709 8.538 -9.818 1.00 79.81 372 ILE A CA 1
ATOM 2793 C C . ILE A 1 372 ? 3.182 9.027 -8.467 1.00 79.81 372 ILE A C 1
ATOM 2795 O O . ILE A 1 372 ? 2.078 8.673 -8.052 1.00 79.81 372 ILE A O 1
ATOM 2799 N N . ILE A 1 373 ? 3.946 9.891 -7.799 1.00 77.25 373 ILE A N 1
ATOM 2800 C CA . ILE A 1 373 ? 3.566 10.428 -6.489 1.00 77.25 373 ILE A CA 1
ATOM 2801 C C . ILE A 1 373 ? 2.374 11.391 -6.624 1.00 77.25 373 ILE A C 1
ATOM 2803 O O . ILE A 1 373 ? 1.453 11.339 -5.809 1.00 77.25 373 ILE A O 1
ATOM 2807 N N . ASP A 1 374 ? 2.331 12.225 -7.668 1.00 81.12 374 ASP A N 1
ATOM 2808 C CA . ASP A 1 374 ? 1.225 13.165 -7.907 1.00 81.12 374 ASP A CA 1
ATOM 2809 C C . ASP A 1 374 ? -0.121 12.444 -8.114 1.00 81.12 374 ASP A C 1
ATOM 2811 O O . ASP A 1 374 ? -1.155 12.911 -7.625 1.00 81.12 374 ASP A O 1
ATOM 2815 N N . VAL A 1 375 ? -0.138 11.289 -8.789 1.00 81.69 375 VAL A N 1
ATOM 2816 C CA . VAL A 1 375 ? -1.378 10.515 -8.944 1.00 81.69 375 VAL A CA 1
ATOM 2817 C C . VAL A 1 375 ? -1.842 9.907 -7.636 1.00 81.69 375 VAL A C 1
ATOM 2819 O O . VAL A 1 375 ? -3.034 10.007 -7.334 1.00 81.69 375 VAL A O 1
ATOM 2822 N N . LEU A 1 376 ? -0.935 9.336 -6.841 1.00 76.00 376 LEU A N 1
ATOM 2823 C CA . LEU A 1 376 ? -1.286 8.852 -5.507 1.00 76.00 376 LEU A CA 1
ATOM 2824 C C . LEU A 1 376 ? -1.945 9.987 -4.703 1.00 76.00 376 LEU A C 1
ATOM 2826 O O . LEU A 1 376 ? -3.017 9.814 -4.127 1.00 76.00 376 LEU A O 1
ATOM 2830 N N . ILE A 1 377 ? -1.388 11.199 -4.764 1.00 77.38 377 ILE A N 1
ATOM 2831 C CA . ILE A 1 377 ? -1.978 12.384 -4.123 1.00 77.38 377 ILE A CA 1
ATOM 2832 C C . ILE A 1 377 ? -3.377 12.702 -4.669 1.00 77.38 377 ILE A C 1
ATOM 2834 O O . ILE A 1 377 ? -4.256 13.100 -3.901 1.00 77.38 377 ILE A O 1
ATOM 2838 N N . SER A 1 378 ? -3.602 12.533 -5.972 1.00 80.81 378 SER A N 1
ATOM 2839 C CA . SER A 1 378 ? -4.882 12.849 -6.615 1.00 80.81 378 SER A CA 1
ATOM 2840 C C . SER A 1 378 ? -6.030 11.911 -6.217 1.00 80.81 378 SER A C 1
ATOM 2842 O O . SER A 1 378 ? -7.165 12.375 -6.112 1.00 80.81 378 SER A O 1
ATOM 2844 N N . VAL A 1 379 ? -5.755 10.630 -5.928 1.00 84.06 379 VAL A N 1
ATOM 2845 C CA . VAL A 1 379 ? -6.792 9.647 -5.542 1.00 84.06 379 VAL A CA 1
ATOM 2846 C C . VAL A 1 379 ? -7.217 9.762 -4.072 1.00 84.06 379 VAL A C 1
ATOM 2848 O O . VAL A 1 379 ? -8.285 9.275 -3.692 1.00 84.06 379 VAL A O 1
ATOM 2851 N N . LYS A 1 380 ? -6.435 10.472 -3.247 1.00 83.75 380 LYS A N 1
ATOM 2852 C CA . LYS A 1 380 ? -6.668 10.667 -1.805 1.00 83.75 380 LYS A CA 1
ATOM 2853 C C . LYS A 1 380 ? -8.116 11.025 -1.432 1.00 83.75 380 LYS A C 1
ATOM 2855 O O . LYS A 1 380 ? -8.664 10.349 -0.563 1.00 83.75 380 LYS A O 1
ATOM 2860 N N . PRO A 1 381 ? -8.788 12.020 -2.051 1.00 87.56 381 PRO A N 1
ATOM 2861 C CA . PRO A 1 381 ? -10.136 12.410 -1.627 1.00 87.56 381 PRO A CA 1
ATOM 2862 C C . PRO A 1 381 ? -11.172 11.294 -1.820 1.00 87.56 381 PRO A C 1
ATOM 2864 O O . PRO A 1 381 ? -12.107 11.170 -1.027 1.00 87.56 381 PRO A O 1
ATOM 2867 N N . LYS A 1 382 ? -10.998 10.467 -2.860 1.00 90.12 382 LYS A N 1
ATOM 2868 C CA . LYS A 1 382 ? -11.875 9.325 -3.141 1.00 90.12 382 LYS A CA 1
ATOM 2869 C C . LYS A 1 382 ? -11.630 8.194 -2.149 1.00 90.12 382 LYS A C 1
ATOM 2871 O O . LYS A 1 382 ? -12.590 7.653 -1.607 1.00 90.12 382 LYS A O 1
ATOM 2876 N N . VAL A 1 383 ? -10.363 7.905 -1.841 1.00 89.25 383 VAL A N 1
ATOM 2877 C CA . VAL A 1 383 ? -9.988 6.930 -0.803 1.00 89.25 383 VAL A CA 1
ATOM 2878 C C . VAL A 1 383 ? -10.560 7.344 0.557 1.00 89.25 383 VAL A C 1
ATOM 2880 O O . VAL A 1 383 ? -11.189 6.533 1.227 1.00 89.25 383 VAL A O 1
ATOM 2883 N N . GLU A 1 384 ? -10.460 8.617 0.945 1.00 87.06 384 GLU A N 1
ATOM 2884 C CA . GLU A 1 384 ? -11.061 9.122 2.189 1.00 87.06 384 GLU A CA 1
ATOM 2885 C C . GLU A 1 384 ? -12.590 8.992 2.220 1.00 87.06 384 GLU A C 1
ATOM 2887 O O . GLU A 1 384 ? -13.183 8.685 3.259 1.00 87.06 384 GLU A O 1
ATOM 2892 N N . ALA A 1 385 ? -13.260 9.267 1.097 1.00 89.31 385 ALA A N 1
ATOM 2893 C CA . ALA A 1 385 ? -14.701 9.065 0.978 1.00 89.31 385 ALA A CA 1
ATOM 2894 C C . ALA A 1 385 ? -15.065 7.580 1.121 1.00 89.31 385 ALA A C 1
ATOM 2896 O O . ALA A 1 385 ? -16.028 7.257 1.820 1.00 89.31 385 ALA A O 1
ATOM 2897 N N . LEU A 1 386 ? -14.265 6.690 0.527 1.00 91.50 386 LEU A N 1
ATOM 2898 C CA . LEU A 1 386 ? -14.447 5.245 0.608 1.00 91.50 386 LEU A CA 1
ATOM 2899 C C . LEU A 1 386 ? -14.270 4.743 2.044 1.00 91.50 386 LEU A C 1
ATOM 2901 O O . LEU A 1 386 ? -15.157 4.061 2.549 1.00 91.50 386 LEU A O 1
ATOM 2905 N N . VAL A 1 387 ? -13.197 5.145 2.734 1.00 89.50 387 VAL A N 1
ATOM 2906 C CA . VAL A 1 387 ? -12.959 4.809 4.151 1.00 89.50 387 VAL A CA 1
ATOM 2907 C C . VAL A 1 387 ? -14.148 5.218 5.016 1.00 89.50 387 VAL A C 1
ATOM 2909 O O . VAL A 1 387 ? -14.666 4.399 5.777 1.00 89.50 387 VAL A O 1
ATOM 2912 N N . ARG A 1 388 ? -14.607 6.473 4.897 1.00 88.50 388 ARG A N 1
ATOM 2913 C CA . ARG A 1 388 ? -15.763 6.972 5.662 1.00 88.50 388 ARG A CA 1
ATOM 2914 C C . ARG A 1 388 ? -17.017 6.155 5.372 1.00 88.50 388 ARG A C 1
ATOM 2916 O O . ARG A 1 388 ? -17.739 5.782 6.296 1.00 88.50 388 ARG A O 1
ATOM 2923 N N . SER A 1 389 ? -17.250 5.836 4.101 1.00 91.19 389 SER A N 1
ATOM 2924 C CA . SER A 1 389 ? -18.397 5.040 3.680 1.00 91.19 389 SER A CA 1
ATOM 2925 C C . SER A 1 389 ? -18.355 3.623 4.269 1.00 91.19 389 SER A C 1
ATOM 2927 O O . SER A 1 389 ? -19.324 3.208 4.911 1.00 91.19 389 SER A O 1
ATOM 2929 N N . LEU A 1 390 ? -17.225 2.919 4.157 1.00 91.56 390 LEU A N 1
ATOM 2930 C CA . LEU A 1 390 ? -17.031 1.570 4.701 1.00 91.56 390 LEU A CA 1
ATOM 2931 C C . LEU A 1 390 ? -17.181 1.536 6.226 1.00 91.56 390 LEU A C 1
ATOM 2933 O O . LEU A 1 390 ? -17.983 0.763 6.749 1.00 91.56 390 LEU A O 1
ATOM 2937 N N . ARG A 1 391 ? -16.482 2.425 6.943 1.00 88.69 391 ARG A N 1
ATOM 2938 C CA . ARG A 1 391 ? -16.508 2.457 8.415 1.00 88.69 391 ARG A CA 1
ATOM 2939 C C . ARG A 1 391 ? -17.885 2.781 8.978 1.00 88.69 391 ARG A C 1
ATOM 2941 O O . ARG A 1 391 ? -18.303 2.179 9.959 1.00 88.69 391 ARG A O 1
ATOM 2948 N N . SER A 1 392 ? -18.626 3.671 8.322 1.00 89.44 392 SER A N 1
ATOM 2949 C CA . SER A 1 392 ? -19.997 4.002 8.728 1.00 89.44 392 SER A CA 1
ATOM 2950 C C . SER A 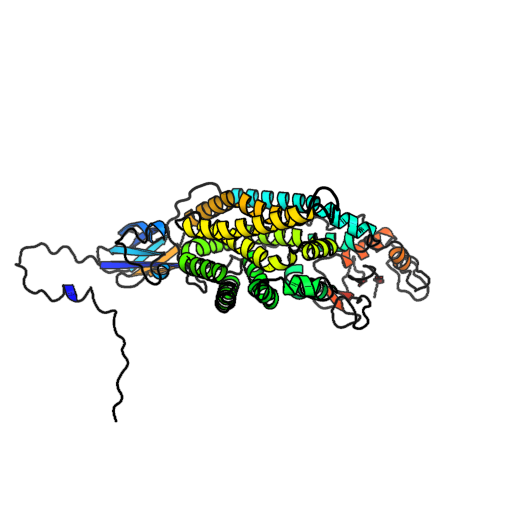1 392 ? -20.991 2.840 8.575 1.00 89.44 392 SER A C 1
ATOM 2952 O O . SER A 1 392 ? -22.118 2.925 9.047 1.00 89.44 392 SER A O 1
ATOM 2954 N N . ARG A 1 393 ? -20.586 1.741 7.926 1.00 92.19 393 ARG A N 1
ATOM 2955 C CA . ARG A 1 393 ? -21.398 0.535 7.710 1.00 92.19 393 ARG A CA 1
ATOM 2956 C C . ARG A 1 393 ? -20.937 -0.656 8.556 1.00 92.19 393 ARG A C 1
ATOM 2958 O O . ARG A 1 393 ? -21.422 -1.766 8.340 1.00 92.19 393 ARG A O 1
ATOM 2965 N N . ILE A 1 394 ? -20.008 -0.456 9.494 1.00 92.06 394 ILE A N 1
ATOM 2966 C CA . ILE A 1 394 ? -19.570 -1.516 10.406 1.00 92.06 394 ILE A CA 1
ATOM 2967 C C . ILE A 1 394 ? -20.752 -1.936 11.284 1.00 92.06 394 ILE A C 1
ATOM 2969 O O . ILE A 1 394 ? -21.372 -1.111 11.948 1.00 92.06 394 ILE A O 1
ATOM 2973 N N . TYR A 1 395 ? -21.032 -3.237 11.278 1.00 93.69 395 TYR A N 1
ATOM 2974 C CA . TYR A 1 395 ? -21.933 -3.898 12.211 1.00 93.69 395 TYR A CA 1
ATOM 2975 C C . TYR A 1 395 ? -21.172 -5.039 12.862 1.00 93.69 395 TYR A C 1
ATOM 2977 O O . TYR A 1 395 ? -20.636 -5.889 12.151 1.00 93.69 395 TYR A O 1
ATOM 2985 N N . GLU A 1 396 ? -21.149 -5.052 14.187 1.00 94.94 396 GLU A N 1
ATOM 2986 C CA . GLU A 1 396 ? -20.623 -6.151 14.990 1.00 94.94 396 GLU A CA 1
ATOM 2987 C C . GLU A 1 396 ? -21.481 -6.310 16.234 1.00 94.94 396 GLU A C 1
ATOM 2989 O O . GLU A 1 396 ? -22.056 -5.339 16.725 1.00 94.94 396 GLU A O 1
ATOM 2994 N N . ARG A 1 397 ? -21.566 -7.533 16.751 1.00 94.19 397 ARG A N 1
ATOM 2995 C CA . ARG A 1 397 ? -22.384 -7.855 17.919 1.00 94.19 397 ARG A CA 1
ATOM 2996 C C . ARG A 1 397 ? -21.633 -8.789 18.849 1.00 94.19 397 ARG A C 1
ATOM 2998 O O . ARG A 1 397 ? -21.164 -9.840 18.420 1.00 94.19 397 ARG A O 1
ATOM 3005 N N . ALA A 1 398 ? -21.612 -8.450 20.132 1.00 94.19 398 ALA A N 1
ATOM 3006 C CA . ALA A 1 398 ? -21.046 -9.280 21.184 1.00 94.19 398 ALA A CA 1
ATOM 3007 C C . ALA A 1 398 ? -22.033 -9.459 22.341 1.00 94.19 398 ALA A C 1
ATOM 3009 O O . ALA A 1 398 ? -22.816 -8.567 22.669 1.00 94.19 398 ALA A O 1
ATOM 3010 N N . ASN A 1 399 ? -21.979 -10.630 22.973 1.00 93.50 399 ASN A N 1
ATOM 3011 C CA . ASN A 1 399 ? -22.659 -10.869 24.241 1.00 93.50 399 ASN A CA 1
ATOM 3012 C C . ASN A 1 399 ? -21.672 -10.587 25.374 1.00 93.50 399 ASN A C 1
ATOM 3014 O O . ASN A 1 399 ? -20.535 -11.050 25.321 1.00 93.50 399 ASN A O 1
ATOM 3018 N N . GLY A 1 400 ? -22.124 -9.873 26.397 1.00 90.69 400 GLY A N 1
ATOM 3019 C CA . GLY A 1 400 ? -21.303 -9.478 27.533 1.00 90.69 400 GLY A CA 1
ATOM 3020 C C . GLY A 1 400 ? -22.070 -9.493 28.847 1.00 90.69 400 GLY A C 1
ATOM 3021 O O . GLY A 1 400 ? -23.192 -10.005 28.938 1.00 90.69 400 GLY A O 1
ATOM 3022 N N . ALA A 1 401 ? -21.460 -8.916 29.874 1.00 88.81 401 ALA A N 1
ATOM 3023 C CA . ALA A 1 401 ? -22.064 -8.734 31.183 1.00 88.81 401 ALA A CA 1
ATOM 3024 C C . ALA A 1 401 ? -21.550 -7.448 31.836 1.00 88.81 401 ALA A C 1
ATOM 3026 O O . ALA A 1 401 ? -20.446 -6.988 31.555 1.00 88.81 401 ALA A O 1
ATOM 3027 N N . THR A 1 402 ? -22.349 -6.864 32.723 1.00 85.75 402 THR A N 1
ATOM 3028 C CA . THR A 1 402 ? -21.893 -5.784 33.611 1.00 85.75 402 THR A CA 1
ATOM 3029 C C . THR A 1 402 ? -20.749 -6.263 34.507 1.00 85.75 402 THR A C 1
ATOM 3031 O O . THR A 1 402 ? -20.776 -7.404 34.965 1.00 85.75 402 THR A O 1
ATOM 3034 N N . GLY A 1 403 ? -19.785 -5.391 34.812 1.00 81.69 403 GLY A N 1
ATOM 3035 C CA . GLY A 1 403 ? -18.624 -5.732 35.646 1.00 81.69 403 GLY A CA 1
ATOM 3036 C C . GLY A 1 403 ? -17.459 -6.399 34.901 1.00 81.69 403 GLY A C 1
ATOM 3037 O O . GLY A 1 403 ? -16.350 -6.424 35.429 1.00 81.69 403 GLY A O 1
ATOM 3038 N N . GLU A 1 404 ? -17.660 -6.855 33.662 1.00 84.75 404 GLU A N 1
ATOM 3039 C CA . GLU A 1 404 ? -16.613 -7.409 32.795 1.00 84.75 404 GLU A CA 1
ATOM 3040 C C . GLU A 1 404 ? -16.498 -6.617 31.487 1.00 84.75 404 GLU A C 1
ATOM 3042 O O . GLU A 1 404 ? -17.463 -6.016 31.010 1.00 84.75 404 GLU A O 1
ATOM 3047 N N . ALA A 1 405 ? -15.299 -6.620 30.902 1.00 86.50 405 ALA A N 1
ATOM 3048 C CA . ALA A 1 405 ? -15.078 -6.036 29.586 1.00 86.50 405 ALA A CA 1
ATOM 3049 C C . ALA A 1 405 ? -15.832 -6.851 28.547 1.00 86.50 405 ALA A C 1
ATOM 3051 O O . ALA A 1 405 ? -15.620 -8.059 28.451 1.00 86.50 405 ALA A O 1
ATOM 3052 N N . THR A 1 406 ? -16.642 -6.202 27.719 1.00 92.75 406 THR A N 1
ATOM 3053 C CA . THR A 1 406 ? -17.232 -6.879 26.561 1.00 92.75 406 THR A CA 1
ATOM 3054 C C . THR A 1 406 ? -16.354 -6.656 25.321 1.00 92.75 406 THR A C 1
ATOM 3056 O O . THR A 1 406 ? -16.316 -5.525 24.827 1.00 92.75 406 THR A O 1
ATOM 3059 N N . PRO A 1 407 ? -15.651 -7.687 24.806 1.00 94.12 407 PRO A N 1
ATOM 3060 C CA . PRO A 1 407 ? -14.890 -7.579 23.565 1.00 94.12 407 PRO A CA 1
ATOM 3061 C C . PRO A 1 407 ? -15.818 -7.596 22.351 1.00 94.12 407 PRO A C 1
ATOM 3063 O O . PRO A 1 407 ? -16.575 -8.547 22.151 1.00 94.12 407 PRO A O 1
ATOM 3066 N N . VAL A 1 408 ? -15.717 -6.578 21.501 1.00 94.69 408 VAL A N 1
ATOM 3067 C CA . VAL A 1 408 ? -16.359 -6.548 20.183 1.00 94.69 408 VAL A CA 1
ATOM 3068 C C . VAL A 1 408 ? -15.273 -6.705 19.122 1.00 94.69 408 VAL A C 1
ATOM 3070 O O . VAL A 1 408 ? -14.571 -5.751 18.790 1.00 94.69 408 VAL A O 1
ATOM 3073 N N . LEU A 1 409 ? -15.104 -7.931 18.623 1.00 94.25 409 LEU A N 1
ATOM 3074 C CA . LEU A 1 409 ? -14.022 -8.282 17.703 1.00 94.25 409 LEU A CA 1
ATOM 3075 C C . LEU A 1 409 ? -14.503 -8.303 16.255 1.00 94.25 409 LEU A C 1
ATOM 3077 O O . LEU A 1 409 ? -15.528 -8.909 15.943 1.00 94.25 409 LEU A O 1
ATOM 3081 N N . ARG A 1 410 ? -13.716 -7.696 15.370 1.00 92.75 410 ARG A N 1
ATOM 3082 C CA . ARG A 1 410 ? -13.924 -7.718 13.921 1.00 92.75 410 ARG A CA 1
ATOM 3083 C C . ARG A 1 410 ? -12.754 -8.401 13.232 1.00 92.75 410 ARG A C 1
ATOM 3085 O O . ARG A 1 410 ? -11.603 -8.107 13.520 1.00 92.75 410 ARG A O 1
ATOM 3092 N N . ASN A 1 411 ? -13.026 -9.277 12.272 1.00 90.50 411 ASN A N 1
ATOM 3093 C CA . ASN A 1 411 ? -11.953 -9.936 11.527 1.00 90.50 411 ASN A CA 1
ATOM 3094 C C . ASN A 1 411 ? -11.162 -8.911 10.681 1.00 90.50 411 ASN A C 1
ATOM 3096 O O . ASN A 1 411 ? -11.758 -8.126 9.932 1.00 90.50 411 ASN A O 1
ATOM 3100 N N . ALA A 1 412 ? -9.834 -8.913 10.820 1.00 86.75 412 ALA A N 1
ATOM 3101 C CA . ALA A 1 412 ? -8.933 -8.048 10.065 1.00 86.75 412 ALA A CA 1
ATOM 3102 C C . ALA A 1 412 ? -8.616 -8.573 8.658 1.00 86.75 412 ALA A C 1
ATOM 3104 O O . ALA A 1 412 ? -8.370 -7.787 7.744 1.00 86.75 412 ALA A O 1
ATOM 3105 N N . GLU A 1 413 ? -8.633 -9.889 8.466 1.00 79.00 413 GLU A N 1
ATOM 3106 C CA . GLU A 1 413 ? -8.287 -10.497 7.192 1.00 79.00 413 GLU A CA 1
ATOM 3107 C C . GLU A 1 413 ? -9.384 -10.289 6.139 1.00 79.00 413 GLU A C 1
ATOM 3109 O O . GLU A 1 413 ? -10.584 -10.222 6.456 1.00 79.00 413 GLU A O 1
ATOM 3114 N N . PRO A 1 414 ? -9.001 -10.233 4.849 1.00 66.75 414 PRO A N 1
ATOM 3115 C CA . PRO A 1 414 ? -9.963 -10.224 3.768 1.00 66.75 414 PRO A CA 1
ATOM 3116 C C . PRO A 1 414 ? -10.908 -11.411 3.890 1.00 66.75 414 PRO A C 1
ATOM 3118 O O . PRO A 1 414 ? -10.478 -12.562 4.008 1.00 66.75 414 PRO A O 1
ATOM 3121 N N . LYS A 1 415 ? -12.217 -11.164 3.765 1.00 57.44 415 LYS A N 1
ATOM 3122 C CA . LYS A 1 415 ? -13.124 -12.249 3.387 1.00 57.44 415 LYS A CA 1
ATOM 3123 C C . LYS A 1 415 ? -12.658 -12.680 2.006 1.00 57.44 415 LYS A C 1
ATOM 3125 O O . LYS A 1 415 ? -12.986 -11.999 1.038 1.00 57.44 415 LYS A O 1
ATOM 3130 N N . ARG A 1 416 ? -11.855 -13.756 1.923 1.00 41.88 416 ARG A N 1
ATOM 3131 C CA . ARG A 1 416 ? -11.446 -14.362 0.648 1.00 41.88 416 ARG A CA 1
ATOM 3132 C C . ARG A 1 416 ? -12.666 -14.306 -0.259 1.00 41.88 416 ARG A C 1
ATOM 3134 O O . ARG A 1 416 ? -13.710 -14.816 0.170 1.00 41.88 416 ARG A O 1
ATOM 3141 N N . PRO A 1 417 ? -12.591 -13.693 -1.452 1.00 33.84 417 PRO A N 1
ATOM 3142 C CA . PRO A 1 417 ? -13.679 -13.841 -2.388 1.00 33.84 417 PRO A CA 1
ATOM 3143 C C . PRO A 1 417 ? -13.895 -15.345 -2.510 1.00 33.84 417 PRO A C 1
ATOM 3145 O O . PRO A 1 417 ? -12.988 -16.097 -2.875 1.00 33.84 417 PRO A O 1
ATOM 3148 N N . THR A 1 418 ? -15.080 -15.806 -2.110 1.00 29.25 418 THR A N 1
ATOM 3149 C CA . THR A 1 418 ? -15.556 -17.091 -2.585 1.00 29.25 418 THR A CA 1
ATOM 3150 C C . THR A 1 418 ? -15.622 -16.885 -4.082 1.00 29.25 418 THR A C 1
ATOM 3152 O O . THR A 1 418 ? -16.536 -16.248 -4.602 1.00 29.25 418 THR A O 1
ATOM 3155 N N . VAL A 1 419 ? -14.576 -17.326 -4.777 1.00 32.00 419 VAL A N 1
ATOM 3156 C CA . VAL A 1 419 ? -14.607 -17.460 -6.221 1.00 32.00 419 VAL A CA 1
ATOM 3157 C C . VAL A 1 419 ? -15.644 -18.546 -6.458 1.00 32.00 419 VAL A C 1
ATOM 3159 O O . VAL A 1 419 ? -15.343 -19.735 -6.506 1.00 32.00 419 VAL A O 1
ATOM 3162 N N . ASN A 1 420 ? -16.910 -18.137 -6.506 1.00 26.69 420 ASN A N 1
ATOM 3163 C CA . ASN A 1 420 ? -17.974 -18.931 -7.069 1.00 26.69 420 ASN A CA 1
ATOM 3164 C C . ASN A 1 420 ? -17.549 -19.169 -8.515 1.00 26.69 420 ASN A C 1
ATOM 3166 O O . ASN A 1 420 ? -17.687 -18.299 -9.375 1.00 26.69 420 ASN A O 1
ATOM 3170 N N . ALA A 1 421 ? -17.012 -20.362 -8.766 1.00 31.53 421 ALA A N 1
ATOM 3171 C CA . ALA A 1 421 ? -16.580 -20.838 -10.076 1.00 31.53 421 ALA A CA 1
ATOM 3172 C C . ALA A 1 421 ? -17.706 -20.814 -11.137 1.00 31.53 421 ALA A C 1
ATOM 3174 O O . ALA A 1 421 ? -17.471 -21.131 -12.299 1.00 31.53 421 ALA A O 1
ATOM 3175 N N . SER A 1 422 ? -18.925 -20.433 -10.750 1.00 29.83 422 SER A N 1
ATOM 3176 C CA . SER A 1 422 ? -20.120 -20.353 -11.581 1.00 29.83 422 SER A CA 1
ATOM 3177 C C . SER A 1 422 ? -20.356 -19.003 -12.267 1.00 29.83 422 SER A C 1
ATOM 3179 O O . SER A 1 422 ? -21.146 -18.978 -13.201 1.00 29.83 422 SER A O 1
ATOM 3181 N N . ASN A 1 423 ? -19.673 -17.913 -11.888 1.00 30.03 423 ASN A N 1
ATOM 3182 C CA . ASN A 1 423 ? -19.792 -16.607 -12.562 1.00 30.03 423 ASN A CA 1
ATOM 3183 C C . ASN A 1 423 ? -18.428 -16.070 -13.015 1.00 30.03 423 ASN A C 1
ATOM 3185 O O . ASN A 1 423 ? -18.067 -14.921 -12.766 1.00 30.03 423 ASN A O 1
ATOM 3189 N N . ARG A 1 424 ? -17.660 -16.913 -13.715 1.00 27.52 424 ARG A N 1
ATOM 3190 C CA . ARG A 1 424 ? -16.499 -16.447 -14.478 1.00 27.52 424 ARG A CA 1
ATOM 3191 C C . ARG A 1 424 ? -17.021 -15.480 -15.557 1.00 27.52 424 ARG A C 1
ATOM 3193 O O . ARG A 1 424 ? -17.820 -15.923 -16.387 1.00 27.52 424 ARG A O 1
ATOM 3200 N N . PRO A 1 425 ? -16.617 -14.193 -15.593 1.00 26.81 425 PRO A N 1
ATOM 3201 C CA . PRO A 1 425 ? -16.791 -13.414 -16.813 1.00 26.81 425 PRO A CA 1
ATOM 3202 C C . PRO A 1 425 ? -16.113 -14.191 -17.952 1.00 26.81 425 PRO A C 1
ATOM 3204 O O . PRO A 1 425 ? -15.119 -14.881 -17.694 1.00 26.81 425 PRO A O 1
ATOM 3207 N N . PRO A 1 426 ? -16.649 -14.160 -19.186 1.00 28.31 426 PRO A N 1
ATOM 3208 C CA . PRO A 1 426 ? -16.067 -14.919 -20.280 1.00 28.31 426 PRO A CA 1
ATOM 3209 C C . PRO A 1 426 ? -14.586 -14.568 -20.367 1.00 28.31 426 PRO A C 1
ATOM 3211 O O . PRO A 1 426 ? -14.224 -13.391 -20.393 1.00 28.31 426 PRO A O 1
ATOM 3214 N N . SER A 1 427 ? -13.751 -15.606 -20.355 1.00 33.56 427 SER A N 1
ATOM 3215 C CA . SER A 1 427 ? -12.332 -15.526 -20.665 1.00 33.56 427 SER A CA 1
ATOM 3216 C C . SER A 1 427 ? -12.182 -14.704 -21.941 1.00 33.56 427 SER A C 1
ATOM 3218 O O . SER A 1 427 ? -12.450 -15.200 -23.037 1.00 33.56 427 SER A O 1
ATOM 3220 N N . ARG A 1 428 ? -11.812 -13.427 -21.797 1.00 27.53 428 ARG A N 1
ATOM 3221 C CA . ARG A 1 428 ? -11.255 -12.670 -22.912 1.00 27.53 428 ARG A CA 1
ATOM 3222 C C . ARG A 1 428 ? -10.073 -13.502 -23.417 1.00 27.53 428 ARG A C 1
ATOM 3224 O O . ARG A 1 428 ? -9.267 -13.912 -22.581 1.00 27.53 428 ARG A O 1
ATOM 3231 N N . PRO A 1 429 ? -9.982 -13.797 -24.722 1.00 33.69 429 PRO A N 1
ATOM 3232 C CA . PRO A 1 429 ? -8.798 -14.434 -25.271 1.00 33.69 429 PRO A CA 1
ATOM 3233 C C . PRO A 1 429 ? -7.597 -13.563 -24.910 1.00 33.69 429 PRO A C 1
ATOM 3235 O O . PRO A 1 429 ? -7.552 -12.382 -25.262 1.00 33.69 429 PRO A O 1
ATOM 3238 N N . LEU A 1 430 ? -6.682 -14.123 -24.124 1.00 43.16 430 LEU A N 1
ATOM 3239 C CA . LEU A 1 430 ? -5.354 -13.563 -23.968 1.00 43.16 430 LEU A CA 1
ATOM 3240 C C . LEU A 1 430 ? -4.677 -13.798 -25.318 1.00 43.16 430 LEU A C 1
ATOM 3242 O O . LEU A 1 430 ? -4.512 -14.942 -25.723 1.00 43.16 430 LEU A O 1
ATOM 3246 N N . VAL A 1 431 ? -4.375 -12.699 -26.013 1.00 41.91 431 VAL A N 1
ATOM 3247 C CA . VAL A 1 431 ? -3.919 -12.628 -27.411 1.00 41.91 431 VAL A CA 1
ATOM 3248 C C . VAL A 1 431 ? -5.052 -12.808 -28.442 1.00 41.91 431 VAL A C 1
ATOM 3250 O O . VAL A 1 431 ? -5.907 -13.686 -28.332 1.00 41.91 431 VAL A O 1
ATOM 3253 N N . ASP A 1 432 ? -5.085 -11.939 -29.464 1.00 42.66 432 ASP A N 1
ATOM 3254 C CA . ASP A 1 432 ? -5.945 -12.133 -30.639 1.00 42.66 432 ASP A CA 1
ATOM 3255 C C . ASP A 1 432 ? -5.670 -13.542 -31.202 1.00 42.66 432 ASP A C 1
ATOM 3257 O O . ASP A 1 432 ? -4.503 -13.845 -31.483 1.00 42.66 432 ASP A O 1
ATOM 3261 N N . PRO A 1 433 ? -6.701 -14.388 -31.404 1.00 39.94 433 PRO A N 1
ATOM 3262 C CA . PRO A 1 433 ? -6.563 -15.749 -31.919 1.00 39.94 433 PRO A CA 1
ATOM 3263 C C . PRO A 1 433 ? -5.741 -15.875 -33.213 1.00 39.94 433 PRO A C 1
ATOM 3265 O O . PRO A 1 433 ? -5.385 -16.981 -33.599 1.00 39.94 433 PRO A O 1
ATOM 3268 N N . SER A 1 434 ? -5.456 -14.789 -33.927 1.00 46.75 434 SER A N 1
ATOM 3269 C CA . SER A 1 434 ? -4.623 -14.769 -35.131 1.00 46.75 434 SER A CA 1
ATOM 3270 C C . SER A 1 434 ? -3.114 -14.567 -34.902 1.00 46.75 434 SER A C 1
ATOM 3272 O O . SER A 1 434 ? -2.358 -14.612 -35.874 1.00 46.75 434 SER A O 1
ATOM 3274 N N . THR A 1 435 ? -2.640 -14.385 -33.665 1.00 62.09 435 THR A N 1
ATOM 3275 C CA . THR A 1 435 ? -1.253 -13.947 -33.417 1.00 62.09 435 THR A CA 1
ATOM 3276 C C . THR A 1 435 ? -0.300 -15.114 -33.153 1.00 62.09 435 THR A C 1
ATOM 3278 O O . THR A 1 435 ? -0.417 -15.833 -32.166 1.00 62.09 435 THR A O 1
ATOM 3281 N N . ASN A 1 436 ? 0.695 -15.271 -34.024 1.00 77.12 436 ASN A N 1
ATOM 3282 C CA . ASN A 1 436 ? 1.877 -16.090 -33.774 1.00 77.12 436 ASN A CA 1
ATOM 3283 C C . ASN A 1 436 ? 2.925 -15.245 -33.033 1.00 77.12 436 ASN A C 1
ATOM 3285 O O . ASN A 1 436 ? 3.411 -14.265 -33.597 1.00 77.12 436 ASN A O 1
ATOM 3289 N N . VAL A 1 437 ? 3.278 -15.623 -31.800 1.00 76.25 437 VAL A N 1
ATOM 3290 C CA . VAL A 1 437 ? 4.257 -14.880 -30.977 1.00 76.25 437 VAL A CA 1
ATOM 3291 C C . VAL A 1 437 ? 5.697 -15.387 -31.134 1.00 76.25 437 VAL A C 1
ATOM 3293 O O . VAL A 1 437 ? 6.615 -14.848 -30.520 1.00 76.25 437 VAL A O 1
ATOM 3296 N N . ALA A 1 438 ? 5.926 -16.420 -31.952 1.00 74.06 438 ALA A N 1
ATOM 3297 C CA . ALA A 1 438 ? 7.270 -16.890 -32.273 1.00 74.06 438 ALA A CA 1
ATOM 3298 C C . ALA A 1 438 ? 7.930 -16.004 -33.341 1.00 74.06 438 ALA A C 1
ATOM 3300 O O . ALA A 1 438 ? 7.273 -15.480 -34.242 1.00 74.06 438 ALA A O 1
ATOM 3301 N N . SER A 1 439 ? 9.263 -15.904 -33.309 1.00 76.25 439 SER A N 1
ATOM 3302 C CA . SER A 1 439 ? 10.003 -15.216 -34.372 1.00 76.25 439 SER A CA 1
ATOM 3303 C C . SER A 1 439 ? 9.805 -15.907 -35.734 1.00 76.25 439 SER A C 1
ATOM 3305 O O . SER A 1 439 ? 9.526 -17.113 -35.787 1.00 76.25 439 SER A O 1
ATOM 3307 N N . PRO A 1 440 ? 9.982 -15.200 -36.867 1.00 79.19 440 PRO A N 1
ATOM 3308 C CA . PRO A 1 440 ? 9.891 -15.811 -38.195 1.00 79.19 440 PRO A CA 1
ATOM 3309 C C . PRO A 1 440 ? 10.836 -17.008 -38.371 1.00 79.19 440 PRO A C 1
ATOM 3311 O O . PRO A 1 440 ? 10.453 -18.032 -38.935 1.00 79.19 440 PRO A O 1
ATOM 3314 N N . GLN A 1 441 ? 12.052 -16.912 -37.830 1.00 78.81 441 GLN A N 1
ATOM 3315 C CA . GLN A 1 441 ? 13.048 -17.982 -37.858 1.00 78.81 441 GLN A CA 1
ATOM 3316 C C . GLN A 1 441 ? 12.563 -19.205 -37.075 1.00 78.81 441 GLN A C 1
ATOM 3318 O O . GLN A 1 441 ? 12.670 -20.331 -37.554 1.00 78.81 441 GLN A O 1
ATOM 3323 N N . ARG A 1 442 ? 11.970 -18.998 -35.895 1.00 87.50 442 ARG A N 1
ATOM 3324 C CA . ARG A 1 442 ? 11.457 -20.086 -35.053 1.00 87.50 442 ARG A CA 1
ATOM 3325 C C . ARG A 1 442 ? 10.169 -20.690 -35.591 1.00 87.50 442 ARG A C 1
ATOM 3327 O O . ARG A 1 442 ? 9.985 -21.898 -35.510 1.00 87.50 442 ARG A O 1
ATOM 3334 N N . THR A 1 443 ? 9.342 -19.888 -36.243 1.00 88.12 443 THR A N 1
ATOM 3335 C CA . THR A 1 443 ? 8.182 -20.355 -37.006 1.00 88.12 443 THR A CA 1
ATOM 3336 C C . THR A 1 443 ? 8.613 -21.287 -38.137 1.00 88.12 443 THR A C 1
ATOM 3338 O O . THR A 1 443 ? 8.105 -22.402 -38.248 1.00 88.12 443 THR A O 1
ATOM 3341 N N . GLN A 1 444 ? 9.609 -20.876 -38.929 1.00 85.56 444 GLN A N 1
ATOM 3342 C CA . GLN A 1 444 ? 10.199 -21.714 -39.972 1.00 85.56 444 GLN A CA 1
ATOM 3343 C C . GLN A 1 444 ? 10.775 -23.007 -39.382 1.00 85.56 444 GLN A C 1
ATOM 3345 O O . GLN A 1 444 ? 10.467 -24.090 -39.878 1.00 85.56 444 GLN A O 1
ATOM 3350 N N . HIS A 1 445 ? 11.546 -22.906 -38.296 1.00 87.81 445 HIS A N 1
ATOM 3351 C CA . HIS A 1 445 ? 12.101 -24.052 -37.581 1.00 87.81 445 HIS A CA 1
ATOM 3352 C C . HIS A 1 445 ? 11.012 -25.033 -37.126 1.00 87.81 445 HIS A C 1
ATOM 3354 O O . HIS A 1 445 ? 11.133 -26.233 -37.339 1.00 87.81 445 HIS A O 1
ATOM 3360 N N . ILE A 1 446 ? 9.930 -24.547 -36.515 1.00 93.38 446 ILE A N 1
ATOM 3361 C CA . ILE A 1 446 ? 8.847 -25.386 -35.987 1.00 93.38 446 ILE A CA 1
ATOM 3362 C C . ILE A 1 446 ? 8.072 -26.054 -37.114 1.00 93.38 446 ILE A C 1
ATOM 3364 O O . ILE A 1 446 ? 7.842 -27.256 -37.040 1.00 93.38 446 ILE A O 1
ATOM 3368 N N . LEU A 1 447 ? 7.691 -25.311 -38.153 1.00 90.75 447 LEU A N 1
ATOM 3369 C CA . LEU A 1 447 ? 6.802 -25.814 -39.199 1.00 90.75 447 LEU A CA 1
ATOM 3370 C C . LEU A 1 447 ? 7.536 -26.651 -40.243 1.00 90.75 447 LEU A C 1
ATOM 3372 O O . LEU A 1 447 ? 7.130 -27.773 -40.532 1.00 90.75 447 LEU A O 1
ATOM 3376 N N . HIS A 1 448 ? 8.634 -26.133 -40.785 1.00 87.25 448 HIS A N 1
ATOM 3377 C CA . HIS A 1 448 ? 9.273 -26.678 -41.987 1.00 87.25 448 HIS A CA 1
ATOM 3378 C C . HIS A 1 448 ? 10.732 -27.096 -41.780 1.00 87.25 448 HIS A C 1
ATOM 3380 O O . HIS A 1 448 ? 11.282 -27.826 -42.603 1.00 87.25 448 HIS A O 1
ATOM 3386 N N . GLY A 1 449 ? 11.337 -26.668 -40.676 1.00 85.56 449 GLY A N 1
ATOM 3387 C CA . GLY A 1 449 ? 12.723 -26.942 -40.349 1.00 85.56 449 GLY A CA 1
ATOM 3388 C C . GLY A 1 449 ? 13.709 -25.959 -40.955 1.00 85.56 449 GLY A C 1
ATOM 3389 O O . GLY A 1 449 ? 13.407 -25.190 -41.873 1.00 85.56 449 GLY A O 1
ATOM 3390 N N . ASP A 1 450 ? 14.916 -25.998 -40.404 1.00 84.69 450 ASP A N 1
ATOM 3391 C CA . ASP A 1 450 ? 16.079 -25.233 -40.829 1.00 84.69 450 ASP A CA 1
ATOM 3392 C C . ASP A 1 450 ? 17.381 -26.040 -40.633 1.00 84.69 450 ASP A C 1
ATOM 3394 O O . ASP A 1 450 ? 17.369 -27.236 -40.330 1.00 84.69 450 ASP A O 1
ATOM 3398 N N . ALA A 1 451 ? 18.535 -25.385 -40.804 1.00 75.62 451 ALA A N 1
ATOM 3399 C CA . ALA A 1 451 ? 19.856 -26.005 -40.670 1.00 75.62 451 ALA A CA 1
ATOM 3400 C C . ALA A 1 451 ? 20.156 -26.568 -39.262 1.00 75.62 451 ALA A C 1
ATOM 3402 O O . ALA A 1 451 ? 21.088 -27.355 -39.103 1.00 75.62 451 ALA A O 1
ATOM 3403 N N . THR A 1 452 ? 19.383 -26.182 -38.244 1.00 74.81 452 THR A N 1
ATOM 3404 C CA . THR A 1 452 ? 19.509 -26.658 -36.858 1.00 74.81 452 THR A CA 1
ATOM 3405 C C . THR A 1 452 ? 18.525 -27.787 -36.524 1.00 74.81 452 THR A C 1
ATOM 3407 O O . THR A 1 452 ? 18.619 -28.390 -35.452 1.00 74.81 452 THR A O 1
ATOM 3410 N N . GLY A 1 453 ? 17.606 -28.113 -37.441 1.00 75.25 453 GLY A N 1
ATOM 3411 C CA . GLY A 1 453 ? 16.568 -29.133 -37.285 1.00 75.25 453 GLY A CA 1
ATOM 3412 C C . GLY A 1 453 ? 15.149 -28.552 -37.348 1.00 75.25 453 GLY A C 1
ATOM 3413 O O . GLY A 1 453 ? 14.926 -27.532 -37.983 1.00 75.25 453 GLY A O 1
ATOM 3414 N N . GLY A 1 454 ? 14.188 -29.212 -36.688 1.00 61.12 454 GLY A N 1
ATOM 3415 C CA . GLY A 1 454 ? 12.765 -28.824 -36.674 1.00 61.12 454 GLY A CA 1
ATOM 3416 C C . GLY A 1 454 ? 12.019 -29.102 -37.990 1.00 61.12 454 GLY A C 1
ATOM 3417 O O . GLY A 1 454 ? 12.639 -29.536 -38.949 1.00 61.12 454 GLY A O 1
ATOM 3418 N N . GLY A 1 455 ? 10.695 -28.924 -38.029 1.00 76.12 455 GLY A N 1
ATOM 3419 C CA . GLY A 1 455 ? 9.852 -29.176 -39.207 1.00 76.12 455 GLY A CA 1
ATOM 3420 C C . GLY A 1 455 ? 8.699 -30.132 -38.933 1.00 76.12 455 GLY A C 1
ATOM 3421 O O . GLY A 1 455 ? 8.563 -31.164 -39.575 1.00 76.12 455 GLY A O 1
ATOM 3422 N N . HIS A 1 456 ? 7.926 -29.839 -37.902 1.00 93.81 456 HIS A N 1
ATOM 3423 C CA . HIS A 1 456 ? 6.921 -30.707 -37.309 1.00 93.81 456 HIS A CA 1
ATOM 3424 C C . HIS A 1 456 ? 5.536 -30.564 -37.947 1.00 93.81 456 HIS A C 1
ATOM 3426 O O . HIS A 1 456 ? 4.636 -31.312 -37.577 1.00 93.81 456 HIS A O 1
ATOM 3432 N N . LEU A 1 457 ? 5.332 -29.643 -38.896 1.00 93.75 457 LEU A N 1
ATOM 3433 C CA . LEU A 1 457 ? 4.082 -29.597 -39.657 1.00 93.75 457 LEU A CA 1
ATOM 3434 C C . LEU A 1 457 ? 3.948 -30.872 -40.493 1.00 93.75 457 LEU A C 1
ATOM 3436 O O . LEU A 1 457 ? 4.919 -31.295 -41.119 1.00 93.75 457 LEU A O 1
ATOM 3440 N N . TRP A 1 458 ? 2.755 -31.470 -40.528 1.00 90.56 458 TRP A N 1
ATOM 3441 C CA . TRP A 1 458 ? 2.487 -32.670 -41.322 1.00 90.56 458 TRP A CA 1
ATOM 3442 C C . TRP A 1 458 ? 2.951 -32.514 -42.787 1.00 90.56 458 TRP A C 1
ATOM 3444 O O . TRP A 1 458 ? 2.656 -31.487 -43.404 1.00 90.56 458 TRP A O 1
ATOM 3454 N N . PRO A 1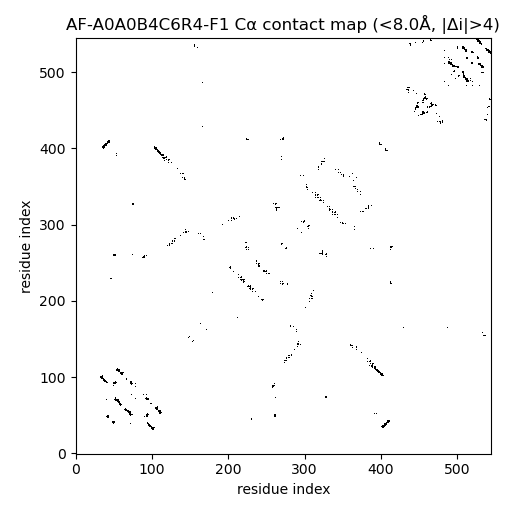 459 ? 3.660 -33.503 -43.378 1.00 90.50 459 PRO A N 1
ATOM 3455 C CA . PRO A 1 459 ? 3.938 -34.868 -42.892 1.00 90.50 459 PRO A CA 1
ATOM 3456 C C . PRO A 1 459 ? 5.121 -35.010 -41.915 1.00 90.50 459 PRO A C 1
ATOM 3458 O O . PRO A 1 459 ? 5.489 -36.126 -41.554 1.00 90.50 459 PRO A O 1
ATOM 3461 N N . GLY A 1 460 ? 5.701 -33.901 -41.466 1.00 88.50 460 GLY A N 1
ATOM 3462 C CA . GLY A 1 460 ? 6.880 -33.863 -40.614 1.00 88.50 460 GLY A CA 1
ATOM 3463 C C . GLY A 1 460 ? 8.179 -34.077 -41.392 1.00 88.50 460 GLY A C 1
ATOM 3464 O O . GLY A 1 460 ? 8.226 -34.746 -42.426 1.00 88.50 460 GLY A O 1
ATOM 3465 N N . GLY A 1 461 ? 9.268 -33.509 -40.881 1.00 85.50 461 GLY A N 1
ATOM 3466 C CA . GLY A 1 461 ? 10.616 -33.782 -41.365 1.00 85.50 461 GLY A CA 1
ATOM 3467 C C . GLY A 1 461 ? 11.063 -35.221 -41.053 1.00 85.50 461 GLY A C 1
ATOM 3468 O O . GLY A 1 461 ? 10.542 -35.849 -40.126 1.00 85.50 461 GLY A O 1
ATOM 3469 N N . PRO A 1 462 ? 12.064 -35.763 -41.774 1.00 82.31 462 PRO A N 1
ATOM 3470 C CA . PRO A 1 462 ? 12.562 -37.120 -41.552 1.00 82.31 462 PRO A CA 1
ATOM 3471 C C . PRO A 1 462 ? 12.914 -37.398 -40.080 1.00 82.31 462 PRO A C 1
ATOM 3473 O O . PRO A 1 462 ? 13.738 -36.706 -39.481 1.00 82.31 462 PRO A O 1
ATOM 3476 N N . GLY A 1 463 ? 12.282 -38.419 -39.491 1.00 82.19 463 GLY A N 1
ATOM 3477 C CA . GLY A 1 463 ? 12.513 -38.829 -38.100 1.00 82.19 463 GLY A CA 1
ATOM 3478 C C . GLY A 1 463 ? 11.959 -37.874 -37.032 1.00 82.19 463 GLY A C 1
ATOM 3479 O O . GLY A 1 463 ? 12.334 -37.997 -35.866 1.00 82.19 463 GLY A O 1
ATOM 3480 N N . LYS A 1 464 ? 11.099 -36.916 -37.401 1.00 83.62 464 LYS A N 1
ATOM 3481 C CA . LYS A 1 464 ? 10.417 -36.002 -36.472 1.00 83.62 464 LYS A CA 1
ATOM 3482 C C . LYS A 1 464 ? 8.977 -36.447 -36.221 1.00 83.62 464 LYS A C 1
ATOM 3484 O O . LYS A 1 464 ? 8.348 -37.055 -37.080 1.00 83.62 464 LYS A O 1
ATOM 3489 N N . THR A 1 465 ? 8.446 -36.126 -35.043 1.00 91.56 465 THR A N 1
ATOM 3490 C CA . THR A 1 465 ? 7.013 -36.263 -34.764 1.00 91.56 465 THR A CA 1
ATOM 3491 C C . THR A 1 465 ? 6.254 -35.128 -35.441 1.00 91.56 465 THR A C 1
ATOM 3493 O O . THR A 1 465 ? 6.637 -33.964 -35.304 1.00 91.56 465 THR A O 1
ATOM 3496 N N . ALA A 1 466 ? 5.205 -35.470 -36.186 1.00 92.44 466 ALA A N 1
ATOM 3497 C CA . ALA A 1 466 ? 4.382 -34.505 -36.900 1.00 92.44 466 ALA A CA 1
ATOM 3498 C C . ALA A 1 466 ? 3.138 -34.118 -36.088 1.00 92.44 466 ALA A C 1
ATOM 3500 O O . ALA A 1 466 ? 2.524 -34.970 -35.435 1.00 92.44 466 ALA A O 1
ATOM 3501 N N . PHE A 1 467 ? 2.763 -32.840 -36.162 1.00 96.00 467 PHE A N 1
ATOM 3502 C CA . PHE A 1 467 ? 1.432 -32.360 -35.791 1.00 96.00 467 PHE A CA 1
ATOM 3503 C C . PHE A 1 467 ? 0.351 -33.092 -36.601 1.00 96.00 467 PHE A C 1
ATOM 3505 O O . PHE A 1 467 ? 0.658 -33.631 -37.672 1.00 96.00 467 PHE A O 1
ATOM 3512 N N . PRO A 1 468 ? -0.894 -33.155 -36.092 1.00 95.25 468 PRO A N 1
ATOM 3513 C CA . PRO A 1 468 ? -1.993 -33.795 -36.801 1.00 95.25 468 PRO A CA 1
ATOM 3514 C C . PRO A 1 468 ? -2.129 -33.295 -38.240 1.00 95.25 468 PRO A C 1
ATOM 3516 O O . PRO A 1 468 ? -1.886 -32.127 -38.537 1.00 95.25 468 PRO A O 1
ATOM 3519 N N . GLN A 1 469 ? -2.525 -34.192 -39.141 1.00 93.38 469 GLN A N 1
ATOM 3520 C CA . GLN A 1 469 ? -2.651 -33.885 -40.566 1.00 93.38 469 GLN A CA 1
ATOM 3521 C C . GLN A 1 469 ? -3.678 -32.777 -40.857 1.00 93.38 469 GLN A C 1
ATOM 3523 O O . GLN A 1 469 ? -3.568 -32.086 -41.868 1.00 93.38 469 GLN A O 1
ATOM 3528 N N . ASP A 1 470 ? -4.674 -32.620 -39.991 1.00 90.00 470 ASP A N 1
ATOM 3529 C CA . ASP A 1 470 ? -5.720 -31.604 -40.061 1.00 90.00 470 ASP A CA 1
ATOM 3530 C C . ASP A 1 470 ? -5.310 -30.250 -39.450 1.00 90.00 470 ASP A C 1
ATOM 3532 O O . ASP A 1 470 ? -6.044 -29.274 -39.597 1.00 90.00 470 ASP A O 1
ATOM 3536 N N . TRP A 1 471 ? -4.138 -30.150 -38.810 1.00 91.88 471 TRP A N 1
ATOM 3537 C CA . TRP A 1 471 ? -3.595 -28.881 -38.323 1.00 91.88 471 TRP A CA 1
ATOM 3538 C C . TRP A 1 471 ? -2.760 -28.197 -39.406 1.00 91.88 471 TRP A C 1
ATOM 3540 O O . TRP A 1 471 ? -1.677 -28.658 -39.772 1.00 91.88 471 TRP A O 1
ATOM 3550 N N . ASP A 1 472 ? -3.240 -27.052 -39.889 1.00 87.00 472 ASP A N 1
ATOM 3551 C CA . ASP A 1 472 ? -2.454 -26.184 -40.762 1.00 87.00 472 ASP A CA 1
ATOM 3552 C C . ASP A 1 472 ? -1.387 -25.385 -39.984 1.00 87.00 472 ASP A C 1
ATOM 3554 O O . ASP A 1 472 ? -1.342 -25.369 -38.750 1.00 87.00 472 ASP A O 1
ATOM 3558 N N . ALA A 1 473 ? -0.502 -24.704 -40.717 1.00 85.88 473 ALA A N 1
ATOM 3559 C CA . ALA A 1 473 ? 0.577 -23.899 -40.142 1.00 85.88 473 ALA A CA 1
ATOM 3560 C C . ALA A 1 473 ? 0.078 -22.858 -39.123 1.00 85.88 473 ALA A C 1
ATOM 3562 O O . ALA A 1 473 ? 0.714 -22.644 -38.089 1.00 85.88 473 ALA A O 1
ATOM 3563 N N . ASN A 1 474 ? -1.075 -22.241 -39.388 1.00 84.12 474 ASN A N 1
ATOM 3564 C CA . ASN A 1 474 ? -1.652 -21.236 -38.503 1.00 84.12 474 ASN A CA 1
ATOM 3565 C C . ASN A 1 474 ? -2.193 -21.874 -37.224 1.00 84.12 474 ASN A C 1
ATOM 3567 O O . ASN A 1 474 ? -2.011 -21.317 -36.143 1.00 84.12 474 ASN A O 1
ATOM 3571 N N . ARG A 1 475 ? -2.834 -23.045 -37.321 1.00 90.31 475 ARG A N 1
ATOM 3572 C CA . ARG A 1 475 ? -3.316 -23.796 -36.161 1.00 90.31 475 ARG A CA 1
ATOM 3573 C C . ARG A 1 475 ? -2.161 -24.232 -35.272 1.00 90.31 475 ARG A C 1
ATOM 3575 O O . ARG A 1 475 ? -2.251 -24.032 -34.063 1.00 90.31 475 ARG A O 1
ATOM 3582 N N . VAL A 1 476 ? -1.088 -24.761 -35.862 1.00 92.06 476 VAL A N 1
ATOM 3583 C CA . VAL A 1 476 ? 0.124 -25.156 -35.129 1.00 92.06 476 VAL A CA 1
ATOM 3584 C C . VAL A 1 476 ? 0.692 -23.964 -34.365 1.00 92.06 476 VAL A C 1
ATOM 3586 O O . VAL A 1 476 ? 0.822 -24.032 -33.147 1.00 92.06 476 VAL A O 1
ATOM 3589 N N . MET A 1 477 ? 0.968 -22.851 -35.050 1.00 89.75 477 MET A N 1
ATOM 3590 C CA . MET A 1 477 ? 1.599 -21.699 -34.401 1.00 89.75 477 MET A CA 1
ATOM 3591 C C . MET A 1 477 ? 0.699 -21.021 -33.371 1.00 89.75 477 MET A C 1
ATOM 3593 O O . MET A 1 477 ? 1.205 -20.500 -32.378 1.00 89.75 477 MET A O 1
ATOM 3597 N N . ARG A 1 478 ? -0.622 -21.078 -33.559 1.00 82.81 478 ARG A N 1
ATOM 3598 C CA . ARG A 1 478 ? -1.591 -20.628 -32.559 1.00 82.81 478 ARG A CA 1
ATOM 3599 C C . ARG A 1 478 ? -1.528 -21.487 -31.304 1.00 82.81 478 ARG A C 1
ATOM 3601 O O . ARG A 1 478 ? -1.265 -20.955 -30.241 1.00 82.81 478 ARG A O 1
ATOM 3608 N N . ALA A 1 479 ? -1.663 -22.806 -31.435 1.00 86.56 479 ALA A N 1
ATOM 3609 C CA . ALA A 1 479 ? -1.594 -23.719 -30.294 1.00 86.56 479 ALA A CA 1
ATOM 3610 C C . ALA A 1 479 ? -0.242 -23.629 -29.564 1.00 86.56 479 ALA A C 1
ATOM 3612 O O . ALA A 1 479 ? -0.180 -23.668 -28.339 1.00 86.56 479 ALA A O 1
ATOM 3613 N N . THR A 1 480 ? 0.851 -23.463 -30.312 1.00 89.62 480 THR A N 1
ATOM 3614 C CA . THR A 1 480 ? 2.180 -23.219 -29.747 1.00 89.62 480 THR A CA 1
ATOM 3615 C C . THR A 1 480 ? 2.246 -21.903 -28.970 1.00 89.62 480 THR A C 1
ATOM 3617 O O . THR A 1 480 ? 2.844 -21.883 -27.896 1.00 89.62 480 THR A O 1
ATOM 3620 N N . SER A 1 481 ? 1.650 -20.828 -29.495 1.00 83.00 481 SER A N 1
ATOM 3621 C CA . SER A 1 481 ? 1.604 -19.520 -28.830 1.00 83.00 481 SER A CA 1
ATOM 3622 C C . SER A 1 481 ? 0.740 -19.585 -27.572 1.00 83.00 481 SER A C 1
ATOM 3624 O O . SER A 1 481 ? 1.238 -19.237 -26.510 1.00 83.00 481 SER A O 1
ATOM 3626 N N . ASP A 1 482 ? -0.468 -20.153 -27.669 1.00 79.81 482 ASP A N 1
ATOM 3627 C CA . ASP A 1 482 ? -1.395 -20.346 -26.549 1.00 79.81 482 ASP A CA 1
ATOM 3628 C C . ASP A 1 482 ? -0.703 -21.072 -25.390 1.00 79.81 482 ASP A C 1
ATOM 3630 O O . ASP A 1 482 ? -0.720 -20.597 -24.261 1.00 79.81 482 ASP A O 1
ATOM 3634 N N . VAL A 1 483 ? -0.016 -22.186 -25.671 1.00 84.00 483 VAL A N 1
ATOM 3635 C CA . VAL A 1 483 ? 0.732 -22.934 -24.651 1.00 84.00 483 VAL A CA 1
ATOM 3636 C C . VAL A 1 483 ? 1.896 -22.118 -24.083 1.00 84.00 483 VAL A C 1
ATOM 3638 O O . VAL A 1 483 ? 2.139 -22.157 -22.882 1.00 84.00 483 VAL A O 1
ATOM 3641 N N . ALA A 1 484 ? 2.643 -21.394 -24.918 1.00 79.44 484 ALA A N 1
ATOM 3642 C CA . ALA A 1 484 ? 3.786 -20.608 -24.456 1.00 79.44 484 ALA A CA 1
ATOM 3643 C C . ALA A 1 484 ? 3.386 -19.411 -23.575 1.00 79.44 484 ALA A C 1
ATOM 3645 O O . ALA A 1 484 ? 4.208 -18.959 -22.778 1.00 79.44 484 ALA A O 1
ATOM 3646 N N . THR A 1 485 ? 2.160 -18.901 -23.730 1.00 67.50 485 THR A N 1
ATOM 3647 C CA . THR A 1 485 ? 1.658 -17.702 -23.044 1.00 67.50 485 THR A CA 1
ATOM 3648 C C . THR A 1 485 ? 0.533 -17.982 -22.044 1.00 67.50 485 THR A C 1
ATOM 3650 O O . THR A 1 485 ? -0.031 -17.033 -21.506 1.00 67.50 485 THR A O 1
ATOM 3653 N N . ASP A 1 486 ? 0.171 -19.245 -21.793 1.00 68.06 486 ASP A N 1
ATOM 3654 C CA . ASP A 1 486 ? -0.892 -19.590 -20.841 1.00 68.06 486 ASP A CA 1
ATOM 3655 C C . ASP A 1 486 ? -0.431 -19.309 -19.397 1.00 68.06 486 ASP A C 1
ATOM 3657 O O . ASP A 1 486 ? 0.496 -19.969 -18.917 1.00 68.06 486 ASP A O 1
ATOM 3661 N N . PRO A 1 487 ? -1.085 -18.383 -18.668 1.00 58.41 487 PRO A N 1
ATOM 3662 C CA . PRO A 1 487 ? -0.712 -18.061 -17.291 1.00 58.41 487 PRO A CA 1
ATOM 3663 C C . PRO A 1 487 ? -0.982 -19.202 -16.294 1.00 58.41 487 PRO A C 1
ATOM 3665 O O . PRO A 1 487 ? -0.557 -19.115 -15.147 1.00 58.41 487 PRO A O 1
ATOM 3668 N N . ASN A 1 488 ? -1.694 -20.265 -16.690 1.00 62.16 488 ASN A N 1
ATOM 3669 C CA . ASN A 1 488 ? -1.951 -21.439 -15.847 1.00 62.16 488 ASN A CA 1
ATOM 3670 C C . ASN A 1 488 ? -0.912 -22.560 -16.037 1.00 62.16 488 ASN A C 1
ATOM 3672 O O . ASN A 1 488 ? -1.031 -23.614 -15.404 1.00 62.16 488 ASN A O 1
ATOM 3676 N N . LEU A 1 489 ? 0.069 -22.370 -16.925 1.00 67.56 489 LEU A N 1
ATOM 3677 C CA . LEU A 1 489 ? 1.147 -23.323 -17.179 1.00 67.56 489 LEU A CA 1
ATOM 3678 C C . LEU A 1 489 ? 2.459 -22.864 -16.534 1.00 67.56 489 LEU A C 1
ATOM 3680 O O . LEU A 1 489 ? 2.703 -21.686 -16.301 1.00 67.56 489 LEU A O 1
ATOM 3684 N N . PHE A 1 490 ? 3.318 -23.834 -16.247 1.00 69.19 490 PHE A N 1
ATOM 3685 C CA . PHE A 1 490 ? 4.542 -23.678 -15.471 1.00 69.19 490 PHE A CA 1
ATOM 3686 C C . PHE A 1 490 ? 5.772 -23.919 -16.341 1.00 69.19 490 PHE A C 1
ATOM 3688 O O . PHE A 1 490 ? 5.727 -24.644 -17.339 1.00 69.19 490 PHE A O 1
ATOM 3695 N N . TRP A 1 491 ? 6.903 -23.337 -15.950 1.00 79.56 491 TRP A N 1
ATOM 3696 C CA . TRP A 1 491 ? 8.165 -23.457 -16.676 1.00 79.56 491 TRP A CA 1
ATOM 3697 C C . TRP A 1 491 ? 9.138 -24.364 -15.934 1.00 79.56 491 TRP A C 1
ATOM 3699 O O . TRP A 1 491 ? 9.714 -24.009 -14.910 1.00 79.56 491 TRP A O 1
ATOM 3709 N N . LYS A 1 492 ? 9.366 -25.555 -16.487 1.00 80.25 492 LYS A N 1
ATOM 3710 C CA . LYS A 1 492 ? 10.338 -26.512 -15.966 1.00 80.25 492 LYS A CA 1
ATOM 3711 C C . LYS A 1 492 ? 11.719 -26.259 -16.582 1.00 80.25 492 LYS A C 1
ATOM 3713 O O . LYS A 1 492 ? 11.871 -26.442 -17.794 1.00 80.25 492 LYS A O 1
ATOM 3718 N N . PRO A 1 493 ? 12.753 -25.920 -15.794 1.00 73.38 493 PRO A N 1
ATOM 3719 C CA . PRO A 1 493 ? 14.088 -25.658 -16.326 1.00 73.38 493 PRO A CA 1
ATOM 3720 C C . PRO A 1 493 ? 14.644 -26.879 -17.071 1.00 73.38 493 PRO A C 1
ATOM 3722 O O . PRO A 1 493 ? 14.619 -28.001 -16.564 1.00 73.38 493 PRO A O 1
ATOM 3725 N N . GLN A 1 494 ? 15.153 -26.673 -18.286 1.00 81.19 494 GLN A N 1
ATOM 3726 C CA . GLN A 1 494 ? 15.863 -27.699 -19.057 1.00 81.19 494 GLN A CA 1
ATOM 3727 C C . GLN A 1 494 ? 17.378 -27.507 -19.050 1.00 81.19 494 GLN A C 1
ATOM 3729 O O . GLN A 1 494 ? 18.121 -28.470 -19.236 1.00 81.19 494 GLN A O 1
ATOM 3734 N N . THR A 1 495 ? 17.839 -26.273 -18.874 1.00 72.56 495 THR A N 1
ATOM 3735 C CA . THR A 1 495 ? 19.260 -25.923 -18.809 1.00 72.56 495 THR A CA 1
ATOM 3736 C C . THR A 1 495 ? 19.485 -24.918 -17.692 1.00 72.56 495 THR A C 1
ATOM 3738 O O . THR A 1 495 ? 18.664 -24.025 -17.512 1.00 72.56 495 THR A O 1
ATOM 3741 N N . GLY A 1 496 ? 20.622 -25.004 -17.002 1.00 67.12 496 GLY A N 1
ATOM 3742 C CA . GLY A 1 496 ? 20.881 -24.162 -15.833 1.00 67.12 496 GLY A CA 1
ATOM 3743 C C . GLY A 1 496 ? 20.162 -24.671 -14.580 1.00 67.12 496 GLY A C 1
ATOM 3744 O O . GLY A 1 496 ? 19.722 -25.818 -14.541 1.00 67.12 496 GLY A O 1
ATOM 3745 N N . ASN A 1 497 ? 20.078 -23.817 -13.558 1.00 66.81 497 ASN A N 1
ATOM 3746 C CA . ASN A 1 497 ? 19.547 -24.160 -12.231 1.00 66.81 497 ASN A CA 1
ATOM 3747 C C . ASN A 1 497 ? 18.167 -23.532 -11.949 1.00 66.81 497 ASN A C 1
ATOM 3749 O O . ASN A 1 497 ? 17.768 -23.461 -10.795 1.00 66.81 497 ASN A O 1
ATOM 3753 N N . GLY A 1 498 ? 17.463 -23.057 -12.981 1.00 52.81 498 GLY A N 1
ATOM 3754 C CA . GLY A 1 498 ? 16.168 -22.376 -12.843 1.00 52.81 498 GLY A CA 1
ATOM 3755 C C . GLY A 1 498 ? 16.202 -20.871 -13.095 1.00 52.81 498 GLY A C 1
ATOM 3756 O O . GLY A 1 498 ? 15.180 -20.321 -13.470 1.00 52.81 498 GLY A O 1
ATOM 3757 N N . GLY A 1 499 ? 17.374 -20.234 -13.016 1.00 46.62 499 GLY A N 1
ATOM 3758 C CA . GLY A 1 499 ? 17.540 -18.832 -13.413 1.00 46.62 499 GLY A CA 1
ATOM 3759 C C . GLY A 1 499 ? 17.490 -18.616 -14.932 1.00 46.62 499 GLY A C 1
ATOM 3760 O O . GLY A 1 499 ? 17.759 -19.531 -15.714 1.00 46.62 499 GLY A O 1
ATOM 3761 N N . LEU A 1 500 ? 17.201 -17.377 -15.345 1.00 46.84 500 LEU A N 1
ATOM 3762 C CA . LEU A 1 500 ? 17.038 -16.965 -16.749 1.00 46.84 500 LEU A CA 1
ATOM 3763 C C . LEU A 1 500 ? 18.296 -17.128 -17.617 1.00 46.84 500 LEU A C 1
ATOM 3765 O O . LEU A 1 500 ? 18.196 -17.258 -18.838 1.00 46.84 500 LEU A O 1
ATOM 3769 N N . PHE A 1 501 ? 19.475 -17.171 -16.997 1.00 60.53 501 PHE A N 1
ATOM 3770 C CA . PHE A 1 501 ? 20.744 -17.442 -17.661 1.00 60.53 501 PHE A CA 1
ATOM 3771 C C . PHE A 1 501 ? 21.456 -18.632 -17.014 1.00 60.53 501 PHE A C 1
ATOM 3773 O O . PHE A 1 501 ? 21.419 -18.865 -15.807 1.00 60.53 501 PHE A O 1
ATOM 3780 N N . THR A 1 502 ? 22.158 -19.396 -17.840 1.00 66.19 502 THR A N 1
ATOM 3781 C CA . THR A 1 502 ? 23.101 -20.421 -17.390 1.00 66.19 502 THR A CA 1
ATOM 3782 C C . THR A 1 502 ? 24.332 -19.780 -16.739 1.00 66.19 502 THR A C 1
ATOM 3784 O O . THR A 1 502 ? 24.655 -18.626 -17.007 1.00 66.19 502 THR A O 1
ATOM 3787 N N . LYS A 1 503 ? 25.119 -20.561 -15.984 1.00 57.91 503 LYS A N 1
ATOM 3788 C CA . LYS A 1 503 ? 26.413 -20.111 -15.419 1.00 57.91 503 LYS A CA 1
ATOM 3789 C C . LYS A 1 503 ? 27.397 -19.558 -16.464 1.00 57.91 503 LYS A C 1
ATOM 3791 O O . LYS A 1 503 ? 28.310 -18.826 -16.116 1.00 57.91 503 LYS A O 1
ATOM 3796 N N . SER A 1 504 ? 27.221 -19.921 -17.735 1.00 64.06 504 SER A N 1
ATOM 3797 C CA . SER A 1 504 ? 28.015 -19.422 -18.865 1.00 64.06 504 SER A CA 1
ATOM 3798 C C . SER A 1 504 ? 27.452 -18.154 -19.527 1.00 64.06 504 SER A C 1
ATOM 3800 O O . SER A 1 504 ? 27.908 -17.792 -20.606 1.00 64.06 504 SER A O 1
ATOM 3802 N N . GLY A 1 505 ? 26.425 -17.524 -18.945 1.00 58.44 505 GLY A N 1
ATOM 3803 C CA . GLY A 1 505 ? 25.789 -16.308 -19.469 1.00 58.44 505 GLY A CA 1
ATOM 3804 C C . GLY A 1 505 ? 24.863 -16.524 -20.671 1.00 58.44 505 GLY A C 1
ATOM 3805 O O . GLY A 1 505 ? 24.341 -15.565 -21.225 1.00 58.44 505 GLY A O 1
ATOM 3806 N N . LYS A 1 506 ? 24.637 -17.774 -21.099 1.00 67.69 506 LYS A N 1
ATOM 3807 C CA . LYS A 1 506 ? 23.687 -18.093 -22.180 1.00 67.69 506 LYS A CA 1
ATOM 3808 C C . LYS A 1 506 ? 22.253 -18.152 -21.645 1.00 67.69 506 LYS A C 1
ATOM 3810 O O . LYS A 1 506 ? 22.104 -18.685 -20.541 1.00 67.69 506 LYS A O 1
ATOM 3815 N N . PRO A 1 507 ? 21.234 -17.714 -22.406 1.00 64.00 507 PRO A N 1
ATOM 3816 C CA . PRO A 1 507 ? 19.831 -17.850 -22.015 1.00 64.00 507 PRO A CA 1
ATOM 3817 C C . PRO A 1 507 ? 19.468 -19.289 -21.640 1.00 64.00 507 PRO A C 1
ATOM 3819 O O . PRO A 1 507 ? 19.896 -20.245 -22.293 1.00 64.00 507 PRO A O 1
ATOM 3822 N N . ALA A 1 508 ? 18.707 -19.447 -20.561 1.00 69.88 508 ALA A N 1
ATOM 3823 C CA . ALA A 1 508 ? 18.221 -20.737 -20.105 1.00 69.88 508 ALA A CA 1
ATOM 3824 C C . ALA A 1 508 ? 16.946 -21.144 -20.858 1.00 69.88 508 ALA A C 1
ATOM 3826 O O . ALA A 1 508 ? 16.063 -20.331 -21.123 1.00 69.88 508 ALA A O 1
ATOM 3827 N N . ARG A 1 509 ? 16.854 -22.435 -21.184 1.00 83.31 509 ARG A N 1
ATOM 3828 C CA . ARG A 1 509 ? 15.688 -23.080 -21.788 1.00 83.31 509 ARG A CA 1
ATOM 3829 C C . ARG A 1 509 ? 14.769 -23.645 -20.723 1.00 83.31 509 ARG A C 1
ATOM 3831 O O . ARG A 1 509 ? 15.234 -24.341 -19.817 1.00 83.31 509 ARG A O 1
ATOM 3838 N N . PHE A 1 510 ? 13.473 -23.469 -20.925 1.00 82.00 510 PHE A N 1
ATOM 3839 C CA . PHE A 1 510 ? 12.415 -24.013 -20.088 1.00 82.00 510 PHE A CA 1
ATOM 3840 C C . PHE A 1 510 ? 11.431 -24.807 -20.936 1.00 82.00 510 PHE A C 1
ATOM 3842 O O . PHE A 1 510 ? 11.113 -24.440 -22.064 1.00 82.00 510 PHE A O 1
ATOM 3849 N N . LEU A 1 511 ? 10.965 -25.921 -20.389 1.00 91.12 511 LEU A N 1
ATOM 3850 C CA . LEU A 1 511 ? 9.862 -26.701 -20.920 1.00 91.12 511 LEU A CA 1
ATOM 3851 C C . LEU A 1 511 ? 8.568 -26.202 -20.280 1.00 91.12 511 LEU A C 1
ATOM 3853 O O . LEU A 1 511 ? 8.482 -26.170 -19.057 1.00 91.12 511 LEU A O 1
ATOM 3857 N N . VAL A 1 512 ? 7.558 -25.905 -21.089 1.00 82.19 512 VAL A N 1
ATOM 3858 C CA . VAL A 1 512 ? 6.218 -25.587 -20.585 1.00 82.19 512 VAL A CA 1
ATOM 3859 C C . VAL A 1 512 ? 5.506 -26.870 -20.136 1.00 82.19 512 VAL A C 1
ATOM 3861 O O . VAL A 1 512 ? 5.460 -27.849 -20.889 1.00 82.19 512 VAL A O 1
ATOM 3864 N N . THR A 1 513 ? 4.973 -26.876 -18.912 1.00 82.69 513 THR A N 1
ATOM 3865 C CA . THR A 1 513 ? 4.271 -28.012 -18.292 1.00 82.69 513 THR A CA 1
ATOM 3866 C C . THR A 1 513 ? 3.032 -27.578 -17.510 1.00 82.69 513 THR A C 1
ATOM 3868 O O . THR A 1 513 ? 2.883 -26.409 -17.180 1.00 82.69 513 THR A O 1
ATOM 3871 N N . ASP A 1 514 ? 2.160 -28.519 -17.151 1.00 78.06 514 ASP A N 1
ATOM 3872 C CA . ASP A 1 514 ? 1.152 -28.297 -16.106 1.00 78.06 514 ASP A CA 1
ATOM 3873 C C . ASP A 1 514 ? 1.785 -28.267 -14.693 1.00 78.06 514 ASP A C 1
ATOM 3875 O O . ASP A 1 514 ? 2.995 -28.473 -14.530 1.00 78.06 514 ASP A O 1
ATOM 3879 N N . ALA A 1 515 ? 0.963 -28.040 -13.661 1.00 65.12 515 ALA A N 1
ATOM 3880 C CA . ALA A 1 515 ? 1.393 -28.013 -12.255 1.00 65.12 515 ALA A CA 1
ATOM 3881 C C . ALA A 1 515 ? 2.026 -29.335 -11.774 1.00 65.12 515 ALA A C 1
ATOM 3883 O O . ALA A 1 515 ? 2.800 -29.348 -10.820 1.00 65.12 515 ALA A O 1
ATOM 3884 N N . ALA A 1 516 ? 1.704 -30.455 -12.426 1.00 68.38 516 ALA A N 1
ATOM 3885 C CA . ALA A 1 516 ? 2.244 -31.776 -12.120 1.00 68.38 516 ALA A CA 1
ATOM 3886 C C . ALA A 1 516 ? 3.492 -32.119 -12.963 1.00 68.38 516 ALA A C 1
ATOM 3888 O O . ALA A 1 516 ? 4.072 -33.196 -12.806 1.00 68.38 516 ALA A O 1
ATOM 3889 N N . GLY A 1 517 ? 3.941 -31.211 -13.836 1.00 75.56 517 GLY A N 1
ATOM 3890 C CA . GLY A 1 517 ? 5.105 -31.395 -14.697 1.00 75.56 517 GLY A CA 1
ATOM 3891 C C . GLY A 1 517 ? 4.837 -32.189 -15.982 1.00 75.56 517 GLY A C 1
ATOM 3892 O O . GLY A 1 517 ? 5.801 -32.601 -16.639 1.00 75.56 517 GLY A O 1
ATOM 3893 N N . ASN A 1 518 ? 3.572 -32.413 -16.350 1.00 87.06 518 ASN A N 1
ATOM 3894 C CA . ASN A 1 518 ? 3.184 -33.074 -17.598 1.00 87.06 518 ASN A CA 1
ATOM 3895 C C . ASN A 1 518 ? 3.121 -32.084 -18.763 1.00 87.06 518 ASN A C 1
ATOM 3897 O O . ASN A 1 518 ? 3.066 -30.872 -18.573 1.00 87.06 518 ASN A O 1
ATOM 3901 N N . LEU A 1 519 ? 3.121 -32.608 -19.992 1.00 89.69 519 LEU A N 1
ATOM 3902 C CA . LEU A 1 519 ? 2.950 -31.769 -21.173 1.00 89.69 519 LEU A CA 1
ATOM 3903 C C . LEU A 1 519 ? 1.506 -31.260 -21.271 1.00 89.69 519 LEU A C 1
ATOM 3905 O O . LEU A 1 519 ? 0.583 -32.061 -21.107 1.00 89.69 519 LEU A O 1
ATOM 3909 N N . PRO A 1 520 ? 1.303 -29.974 -21.595 1.00 87.44 520 PRO A N 1
ATOM 3910 C CA . PRO A 1 520 ? -0.020 -29.446 -21.886 1.00 87.44 520 PRO A CA 1
ATOM 3911 C C . PRO A 1 520 ? -0.621 -30.155 -23.102 1.00 87.44 520 PRO A C 1
ATOM 3913 O O . PRO A 1 520 ? 0.082 -30.509 -24.054 1.00 87.44 520 PRO A O 1
ATOM 3916 N N . VAL A 1 521 ? -1.934 -30.373 -23.061 1.00 90.44 521 VAL A N 1
ATOM 3917 C CA . VAL A 1 521 ? -2.679 -31.076 -24.108 1.00 90.44 521 VAL A CA 1
ATOM 3918 C C . VAL A 1 521 ? -3.610 -30.095 -24.804 1.00 90.44 521 VAL A C 1
ATOM 3920 O O . VAL A 1 521 ? -4.474 -29.504 -24.161 1.00 90.44 521 VAL A O 1
ATOM 3923 N N . VAL A 1 522 ? -3.464 -29.961 -26.122 1.00 86.50 522 VAL A N 1
ATOM 3924 C CA . VAL A 1 522 ? -4.323 -29.116 -26.964 1.00 86.50 522 VAL A CA 1
ATOM 3925 C C . VAL A 1 522 ? -5.036 -30.013 -27.970 1.00 86.50 522 VAL A C 1
ATOM 3927 O O . VAL A 1 522 ? -4.385 -30.716 -28.734 1.00 86.50 522 VAL A O 1
ATOM 3930 N N . ASP A 1 523 ? -6.370 -30.044 -27.929 1.00 85.56 523 ASP A N 1
ATOM 3931 C CA . ASP A 1 523 ? -7.232 -30.944 -28.720 1.00 85.56 523 ASP A CA 1
ATOM 3932 C C . ASP A 1 523 ? -6.775 -32.416 -28.727 1.00 85.56 523 ASP A C 1
ATOM 3934 O O . ASP A 1 523 ? -6.780 -33.095 -29.752 1.00 85.56 523 ASP A O 1
ATOM 3938 N N . GLY A 1 524 ? -6.341 -32.923 -27.572 1.00 88.06 524 GLY A N 1
ATOM 3939 C CA . GLY A 1 524 ? -5.854 -34.301 -27.441 1.00 88.06 524 GLY A CA 1
ATOM 3940 C C . GLY A 1 524 ? -4.408 -34.520 -27.900 1.00 88.06 524 GLY A C 1
ATOM 3941 O O . GLY A 1 524 ? -3.920 -35.646 -27.824 1.00 88.06 524 GLY A O 1
ATOM 3942 N N . VAL A 1 525 ? -3.696 -33.470 -28.319 1.00 92.00 525 VAL A N 1
ATOM 3943 C CA . VAL A 1 525 ? -2.281 -33.531 -28.703 1.00 92.00 525 VAL A CA 1
ATOM 3944 C C . VAL A 1 525 ? -1.398 -33.075 -27.534 1.00 92.00 525 VAL A C 1
ATOM 3946 O O . VAL A 1 525 ? -1.456 -31.903 -27.158 1.00 92.00 525 VAL A O 1
ATOM 3949 N N . PRO A 1 526 ? -0.552 -33.945 -26.954 1.00 92.38 526 PRO A N 1
ATOM 3950 C CA . PRO A 1 526 ? 0.427 -33.540 -25.946 1.00 92.38 526 PRO A CA 1
ATOM 3951 C C . PRO A 1 526 ? 1.549 -32.721 -26.595 1.00 92.38 526 PRO A C 1
ATOM 3953 O O . PRO A 1 526 ? 2.343 -33.235 -27.391 1.00 92.38 526 PRO A O 1
ATOM 3956 N N . MET A 1 527 ? 1.627 -31.438 -26.254 1.00 93.19 527 MET A N 1
ATOM 3957 C CA . MET A 1 527 ? 2.546 -30.489 -26.874 1.00 93.19 527 MET A CA 1
ATOM 3958 C C . MET A 1 527 ? 3.782 -30.266 -26.012 1.00 93.19 527 MET A C 1
ATOM 3960 O O . MET A 1 527 ? 3.705 -29.832 -24.866 1.00 93.19 527 MET A O 1
ATOM 3964 N N . ARG A 1 528 ? 4.962 -30.506 -26.587 1.00 96.69 528 ARG A N 1
ATOM 3965 C CA . ARG A 1 528 ? 6.222 -30.078 -25.988 1.00 96.69 528 ARG A CA 1
ATOM 3966 C C . ARG A 1 528 ? 6.589 -28.708 -26.531 1.00 96.69 528 ARG A C 1
ATOM 3968 O O . ARG A 1 528 ? 6.950 -28.605 -27.699 1.00 96.69 528 ARG A O 1
ATOM 3975 N N . VAL A 1 529 ? 6.549 -27.686 -25.683 1.00 94.81 529 VAL A N 1
ATOM 3976 C CA . VAL A 1 529 ? 6.951 -26.316 -26.033 1.00 94.81 529 VAL A CA 1
ATOM 3977 C C . VAL A 1 529 ? 8.164 -25.921 -25.204 1.00 94.81 529 VAL A C 1
ATOM 3979 O O . VAL A 1 529 ? 8.156 -26.073 -23.984 1.00 94.81 529 VAL A O 1
ATOM 3982 N N . ILE A 1 530 ? 9.226 -25.470 -25.873 1.00 92.94 530 ILE A N 1
ATOM 3983 C CA . ILE A 1 530 ? 10.462 -25.018 -25.226 1.00 92.94 530 ILE A CA 1
ATOM 3984 C C . ILE A 1 530 ? 10.617 -23.523 -25.464 1.00 92.94 530 ILE A C 1
ATOM 3986 O O . ILE A 1 530 ? 10.570 -23.078 -26.612 1.00 92.94 530 ILE A O 1
ATOM 3990 N N . VAL A 1 531 ? 10.858 -22.778 -24.390 1.00 85.19 531 VAL A N 1
ATOM 3991 C CA . VAL A 1 531 ? 11.035 -21.325 -24.405 1.00 85.19 531 VAL A CA 1
ATOM 3992 C C . VAL A 1 531 ? 12.393 -20.920 -23.825 1.00 85.19 531 VAL A C 1
ATOM 3994 O O . VAL A 1 531 ? 12.920 -21.584 -22.935 1.00 85.19 531 VAL A O 1
ATOM 3997 N N . GLU A 1 532 ? 12.966 -19.834 -24.335 1.00 81.62 532 GLU A N 1
ATOM 3998 C CA . GLU A 1 532 ? 14.099 -19.088 -23.779 1.00 81.62 532 GLU A CA 1
ATOM 3999 C C . GLU A 1 532 ? 13.623 -17.663 -23.469 1.00 81.62 532 GLU A C 1
ATOM 4001 O O . GLU A 1 532 ? 13.674 -16.796 -24.345 1.00 81.62 532 GLU A O 1
ATOM 4006 N N . PRO A 1 533 ? 13.158 -17.394 -22.241 1.00 58.91 533 PRO A N 1
ATOM 4007 C CA . PRO A 1 533 ? 12.583 -16.096 -21.889 1.00 58.91 533 PRO A CA 1
ATOM 4008 C C . PRO A 1 533 ? 13.591 -14.944 -21.995 1.00 58.91 533 PRO A C 1
ATOM 4010 O O . PRO A 1 533 ? 13.235 -13.847 -22.406 1.00 58.91 533 PRO A O 1
ATOM 4013 N N . ALA A 1 534 ? 14.865 -15.209 -21.688 1.00 48.50 534 ALA A N 1
ATOM 4014 C CA . ALA A 1 534 ? 15.970 -14.260 -21.852 1.00 48.50 534 ALA A CA 1
ATOM 4015 C C . ALA A 1 534 ? 16.708 -14.394 -23.202 1.00 48.50 534 ALA A C 1
ATOM 4017 O O . ALA A 1 534 ? 17.792 -13.837 -23.379 1.00 48.50 534 ALA A O 1
ATOM 4018 N N . GLY A 1 535 ? 16.165 -15.193 -24.125 1.00 68.19 535 GLY A N 1
ATOM 4019 C CA . GLY A 1 535 ? 16.753 -15.510 -25.425 1.00 68.19 535 GLY A CA 1
ATOM 4020 C C . GLY A 1 535 ? 15.750 -15.289 -26.551 1.00 68.19 535 GLY A C 1
ATOM 4021 O O . GLY A 1 535 ? 15.133 -14.237 -26.647 1.00 68.19 535 GLY A O 1
ATOM 4022 N N . GLU A 1 536 ? 15.581 -16.268 -27.435 1.00 69.38 536 GLU A N 1
ATOM 4023 C CA . GLU A 1 536 ? 14.761 -16.086 -28.645 1.00 69.38 536 GLU A CA 1
ATOM 4024 C C . GLU A 1 536 ? 13.250 -16.340 -28.445 1.00 69.38 536 GLU A C 1
ATOM 4026 O O . GLU A 1 536 ? 12.519 -16.514 -29.424 1.00 69.38 536 GLU A O 1
ATOM 4031 N N . GLY A 1 537 ? 12.760 -16.386 -27.201 1.00 80.56 537 GLY A N 1
ATOM 4032 C CA . GLY A 1 537 ? 11.362 -16.696 -26.903 1.00 80.56 537 GLY A CA 1
ATOM 4033 C C . GLY A 1 537 ? 11.050 -18.164 -27.192 1.00 80.56 537 GLY A C 1
ATOM 4034 O O . GLY A 1 537 ? 11.693 -19.056 -26.644 1.00 80.56 537 GLY A O 1
ATOM 4035 N N . ILE A 1 538 ? 10.064 -18.456 -28.043 1.00 86.38 538 ILE A N 1
ATOM 4036 C CA . ILE A 1 538 ? 9.731 -19.842 -28.406 1.00 86.38 538 ILE A CA 1
ATOM 4037 C C . ILE A 1 538 ? 10.861 -20.440 -29.252 1.00 86.38 538 ILE A C 1
ATOM 4039 O O . ILE A 1 538 ? 11.094 -20.024 -30.382 1.00 86.38 538 ILE A O 1
ATOM 4043 N N . ILE A 1 539 ? 11.525 -21.474 -28.733 1.00 90.31 539 ILE A N 1
ATOM 4044 C CA . ILE A 1 539 ? 12.645 -22.143 -29.409 1.00 90.31 539 ILE A CA 1
ATOM 4045 C C . ILE A 1 539 ? 12.175 -23.261 -30.330 1.00 90.31 539 ILE A C 1
ATOM 4047 O O . ILE A 1 539 ? 12.697 -23.430 -31.434 1.00 90.31 539 ILE A O 1
ATOM 4051 N N . THR A 1 540 ? 11.219 -24.064 -29.867 1.00 93.50 540 THR A N 1
ATOM 4052 C CA . THR A 1 540 ? 10.642 -25.154 -30.654 1.00 93.50 540 THR A CA 1
ATOM 4053 C C . THR A 1 540 ? 9.327 -25.631 -30.041 1.00 93.50 540 THR A C 1
ATOM 4055 O O . THR A 1 540 ? 9.076 -25.449 -28.846 1.00 93.50 540 THR A O 1
ATOM 4058 N N . SER A 1 541 ? 8.497 -26.271 -30.859 1.00 94.81 541 SER A N 1
ATOM 4059 C CA . SER A 1 541 ? 7.240 -26.890 -30.461 1.00 94.81 541 SER A CA 1
ATOM 4060 C C . SER A 1 541 ? 6.987 -28.137 -31.297 1.00 94.81 541 SER A C 1
ATOM 4062 O O . SER A 1 541 ? 7.163 -28.103 -32.514 1.00 94.81 541 SER A O 1
ATOM 4064 N N . TYR A 1 542 ? 6.607 -29.240 -30.651 1.00 95.44 542 TYR A N 1
ATOM 4065 C CA . TYR A 1 542 ? 6.256 -30.479 -31.344 1.00 95.44 542 TYR A CA 1
ATOM 4066 C C . TYR A 1 542 ? 5.385 -31.416 -30.495 1.00 95.44 542 TYR A C 1
ATOM 4068 O O . TYR A 1 542 ? 5.476 -31.386 -29.263 1.00 95.44 542 TYR A O 1
ATOM 4076 N N . PRO A 1 543 ? 4.582 -32.297 -31.121 1.00 94.81 543 PRO A N 1
ATOM 4077 C CA . PRO A 1 543 ? 3.838 -33.327 -30.406 1.00 94.81 543 PRO A CA 1
ATOM 4078 C C . PRO A 1 543 ? 4.754 -34.393 -29.823 1.00 94.81 543 PRO A C 1
ATOM 4080 O O . PRO A 1 543 ? 5.719 -34.821 -30.469 1.00 94.81 543 PRO A O 1
ATOM 4083 N N . LYS A 1 544 ? 4.407 -34.891 -28.640 1.00 90.94 544 LYS A N 1
ATOM 4084 C CA . LYS A 1 544 ? 5.092 -36.022 -28.013 1.00 90.94 544 LYS A CA 1
ATOM 4085 C C . LYS A 1 544 ? 4.083 -37.080 -27.563 1.00 90.94 544 LYS A C 1
ATOM 4087 O O . LYS A 1 544 ? 3.640 -37.043 -26.418 1.00 90.94 544 LYS A O 1
ATOM 4092 N N . TYR A 1 545 ? 3.734 -37.968 -28.496 1.00 83.94 545 TYR A N 1
ATOM 4093 C CA . TYR A 1 545 ? 2.856 -39.122 -28.275 1.00 83.94 545 TYR A CA 1
ATOM 4094 C C . TYR A 1 545 ? 3.465 -40.170 -27.343 1.00 83.94 545 TYR A C 1
ATOM 4096 O O . TYR A 1 545 ? 4.719 -40.270 -27.301 1.00 83.94 545 TYR A O 1
#

Sequence (545 aa):
MGPSPHSSGGLMNAADAAASNSSRPVGLVCEPCQAVGWMYAQYDDRWDTPIPLAQVQVSDINGAVIDSGGRTKGLATFGLEDGIPHQSVRHELGTYAFQAPQEGRLVVELVPEPSGPDPAALEAEIIADLDAFEQRMETALQPWIIAWEDRGVRGLIGSFFSNIRSGASSWWDDQEDLWTAIGNWLSSLPDLAAEAWDGAVAGARELWENRDEILGLIQSLAKGLVSEFQTGFEAILELVSAFPDLEEIANLMREAYEDSAEWAAAMIEIARSTGVLHAIGGTMMGVLAMTPPNFWTDMVALGIGYLVPEIILAIIFAIIAFFSAGMGGTLLAAKLMGFARNVVSKIRTLGATAREVVQVGTETVGTVVAQIIDVLISVKPKVEALVRSLRSRIYERANGATGEATPVLRNAEPKRPTVNASNRPPSRPLVDPSTNVASPQRTQHILHGDATGGGHLWPGGPGKTAFPQDWDANRVMRATSDVATDPNLFWKPQTGNGGLFTKSGKPARFLVTDAAGNLPVVDGVPMRVIVEPAGEGIITSYPKY

Foldseek 3Di:
DDDDDDDPDDDDDPPVVVVPDPDDDDDDDPPQPWFKAKAAEAAPAPLSQGLWQFWKWKDAPVRHTFDGGDTFHDQQNPPPPDDDDDDQPRVRGRMDMDTGNDWHKMKMKRDFDFDFDDLVVLQVVLLVLLVVLLVVLLVQQVLVVVVVVVVPCVLQDVQLLLLCLVQVPVVLVVCVQVVCVLVVVLVPDPPLCPVLVVVFDVLLVQLSVVVVLLVQLLSCLLQLVLRSNVVSLVVVLVSLVVDPSSVLVNVLSVVCSSNVNQLSLLSLLCSAPHNNSNSLSSSVVSSVSSHDVVLVVLCSVLSVNSCVSLLSQLLVLLSSLLRQCQTNNVVSSVSSPVSNVVNLVVLVVSQVVCPVPDDSDDHGSSRSSSSSSVSSVVSSVSSSSSSSSSSSRDIFMFMDIRPDYTYTYDHSHHPPPPPPVVDDDPPDPSDDLQDQSADPVQLCCQCCRDPVHHHQDPVGDPPAHHDDPPQDSRNQSSVLVCQLSPSQWDWAWPAADPDQAHPVRHGTKTWIGHPVRFADADPNFRKTWIARSVPRGTNYIHTDD

Mean predicted aligned error: 17.39 Å

Radius of gyration: 30.49 Å; Cα contacts (8 Å, |Δi|>4): 826; chains: 1; bounding box: 67×60×101 Å